Protein AF-0000000074658702 (afdb_homodimer)

Secondary structure (DSSP, 8-state):
----------------------TT-HHHHHHHHH---S--TT--HHHH--HHHHHHHHHHHHT------S-EEEES-SSTT-EEEE--TTTS--SS-EEEEE--TT--HHHHHHHHHH-PEEEEE-TTS-PPSEESSSSEEEE--EE-SS-EE-TTS-EEE-HHHHHHHTT-TTPPEEEEEE--TTTHHHHHHHHHHTTGGGGEEEEEEEEE--TTS-HHHHHHHHHHHHHTTEEEEEEEE-GGGEE--TT-SS-EESEEEEEEEE-/----------------------TT-HHHHHHHHH---S--TT--HHHH--HHHHHHHHHHHHT------S-EEEES-SSTT-EEEE--TTTS--SS-EEEEE--TT--HHHHHHHHHH--EEEEE-TTS-PPSEESSSSEEEE--EE-SS-EE-TTS-EEE-HHHHHHHTT-TTPPEEEEEE--TTTHHHHHHHHHHTTGGGGEEEEEEEEE--TTS-HHHHHHHHHHHHHTTEEEEEEEE-GGGEE--TT-SS-EESEEEEEEEE-

pLDDT: mean 90.09, std 18.45, range [23.3, 98.94]

Foldseek 3Di:
DPPPDPPDPDDDPPPPPPPPVPPPPVLVVLLVVQEDQEACPPPDLVPRHDPLSLLSHLQNPLADFHDAQPDWDWFFDPAPQIDTARCDPPQHDAPQAEEEAEDNQPGCRRVVRCCVPRVYQYEYEALPNPDDWDAPDPRYTYHNEHEALDADQDPVRGGYDAPCVVCVVVVNNPAAHSEYAYDHPARCLGRLVSCLVVVVCVRYFKYKYWAQQDPPDDSSSVSVSVNSCVVSAKTFNDKDFRCVQWDDDPSHPDIGGRIMTTMIGGD/DPPPDPPDPDDDPPPPPPPPVPPPCPLVVLLVVQEDQFACPPPDLVPRHDPLSLLSHLQNPLADFHDAQPDWDWFFDPAPQIDTARCDPPQHDAPQAEEEAEDNQPGCRRVVRCCVPRVYQYEYEALPNPDDWDAPDPRYTYHNEHEALDADQDPVRGGYDAPCVVCVVVVNNPAAHSEYAYDHPARCLGRLVSCLVVVVCVRYFKYKYWAQQDPPDDSSSVSVSVNSCVVSAKTFNDKDFRCVQWDDDPSHPDIGGRIMTTMIGGD

Organism: NCBI:txid231223

Solvent-accessible surface area (backbone atoms only — not comparable to full-atom values): 28809 Å² total; per-residue (Å²): 133,85,76,76,75,74,81,78,80,77,79,80,76,66,80,70,74,75,76,63,78,63,83,49,37,55,46,52,52,49,38,62,76,40,37,50,28,62,75,60,78,90,62,50,64,85,80,75,40,53,74,67,30,35,48,43,17,44,57,37,30,53,59,26,31,71,42,79,40,44,33,53,47,62,24,35,40,75,55,85,72,32,48,68,42,51,61,35,88,92,48,33,72,52,65,88,32,34,29,42,38,36,43,40,74,90,55,55,44,26,56,53,40,43,23,52,47,49,48,19,39,27,42,33,21,34,42,82,67,79,54,72,68,42,68,82,44,100,39,32,36,39,37,42,39,34,70,22,53,53,68,46,71,40,97,84,66,32,47,25,26,23,68,67,55,49,28,49,76,71,73,38,72,90,49,66,32,37,32,39,37,38,45,56,88,55,34,57,76,42,22,50,53,40,32,56,74,69,50,54,57,77,39,41,37,24,46,30,37,46,46,60,60,53,93,82,55,60,50,61,62,50,42,52,46,52,43,52,47,42,72,76,42,43,34,31,48,42,57,45,70,38,54,92,36,57,36,83,45,92,67,50,81,47,75,42,53,28,29,31,37,34,30,28,36,46,120,131,87,76,78,73,75,81,79,81,76,79,81,76,68,81,70,73,74,77,66,81,64,82,44,36,53,44,50,51,48,37,63,75,40,37,50,28,60,75,61,81,92,61,49,63,85,79,74,39,53,73,67,31,35,48,43,17,45,56,36,31,52,58,25,33,71,43,79,39,44,35,53,46,61,25,35,41,75,56,86,72,32,49,68,42,50,60,35,88,94,49,34,72,52,65,87,34,35,31,42,36,35,42,40,76,90,56,54,44,27,55,54,39,42,22,55,51,49,50,20,39,27,41,35,22,33,41,83,66,79,53,72,69,44,67,82,45,99,38,33,37,39,37,41,38,34,70,21,52,54,68,44,71,41,97,85,66,31,48,26,25,23,68,67,55,48,27,49,76,70,72,38,72,90,48,66,31,37,32,39,36,37,44,57,89,54,35,56,75,43,22,48,54,40,31,56,75,70,52,54,58,77,39,43,38,24,45,33,38,48,46,61,61,52,92,82,55,61,51,61,63,49,43,52,46,52,43,51,46,42,71,75,43,44,33,31,45,42,58,45,70,38,54,92,36,57,36,82,46,92,68,49,81,46,74,42,53,27,29,31,37,35,29,28,37,45,124

Radius of gyration: 26.63 Å; Cα contacts (8 Å, |Δi|>4): 1093; chains: 2; bounding box: 56×124×65 Å

InterPro domains:
  IPR025714 Methyltransferase domain [PF13383] (61-265)
  IPR026913 Probable methyltransferase-like protein 24 [PTHR32026] (49-263)

Structure (mmCIF, N/CA/C/O backbone):
data_AF-0000000074658702-model_v1
#
loop_
_entity.id
_entity.type
_entity.pdbx_description
1 polymer 'Methyltransferase domain-containing protein'
#
loop_
_atom_site.group_PDB
_atom_site.id
_atom_site.type_symbol
_atom_site.label_atom_id
_atom_site.label_alt_id
_atom_site.label_comp_id
_atom_site.label_asym_id
_atom_site.label_entity_id
_atom_site.label_seq_id
_atom_site.pdbx_PDB_ins_code
_atom_site.Cartn_x
_atom_site.Cartn_y
_atom_site.Cartn_z
_atom_site.occupancy
_atom_site.B_iso_or_equiv
_atom_site.auth_seq_id
_atom_site.auth_comp_id
_atom_site.auth_asym_id
_atom_site.auth_atom_id
_atom_site.pdbx_PDB_model_num
ATOM 1 N N . ASP A 1 1 ? -15.43 68.562 18.172 1 23.47 1 ASP A N 1
ATOM 2 C CA . ASP A 1 1 ? -14.906 67.5 19.016 1 23.47 1 ASP A CA 1
ATOM 3 C C . ASP A 1 1 ? -15.82 66.25 18.969 1 23.47 1 ASP A C 1
ATOM 5 O O . ASP A 1 1 ? -15.844 65.5 19.922 1 23.47 1 ASP A O 1
ATOM 9 N N . ILE A 1 2 ? -16.75 66.125 18.125 1 30.39 2 ILE A N 1
ATOM 10 C CA . ILE A 1 2 ? -17.812 65.125 17.922 1 30.39 2 ILE A CA 1
ATOM 11 C C . ILE A 1 2 ? -17.219 63.75 17.812 1 30.39 2 ILE A C 1
ATOM 13 O O . ILE A 1 2 ? -16.453 63.469 16.891 1 30.39 2 ILE A O 1
ATOM 17 N N . PHE A 1 3 ? -17.062 63.062 19.016 1 26.39 3 PHE A N 1
ATOM 18 C CA . PHE A 1 3 ? -16.547 61.719 19.297 1 26.39 3 PHE A CA 1
ATOM 19 C C . PHE A 1 3 ? -17.344 60.656 18.547 1 26.39 3 PHE A C 1
ATOM 21 O O . PHE A 1 3 ? -18.562 60.531 18.75 1 26.39 3 PHE A O 1
ATOM 28 N N . PHE A 1 4 ? -17.172 60.438 17.25 1 28.44 4 PHE A N 1
ATOM 29 C CA . PHE A 1 4 ? -17.75 59.375 16.469 1 28.44 4 PHE A CA 1
ATOM 30 C C . PHE A 1 4 ? -17.609 58.031 17.188 1 28.44 4 PHE A C 1
ATOM 32 O O . PHE A 1 4 ? -16.5 57.594 17.5 1 28.44 4 PHE A O 1
ATOM 39 N N . ASP A 1 5 ? -18.594 57.594 17.984 1 29.17 5 ASP A N 1
ATOM 40 C CA . ASP A 1 5 ? -18.625 56.312 18.703 1 29.17 5 ASP A CA 1
ATOM 41 C C . ASP A 1 5 ? -18.453 55.156 17.75 1 29.17 5 ASP A C 1
ATOM 43 O O . ASP A 1 5 ? -19.141 55.062 16.734 1 29.17 5 ASP A O 1
ATOM 47 N N . PRO A 1 6 ? -17.359 54.438 17.734 1 29.12 6 PRO A N 1
ATOM 48 C CA . PRO A 1 6 ? -17.109 53.312 16.797 1 29.12 6 PRO A CA 1
ATOM 49 C C . PRO A 1 6 ? -18.172 52.219 16.891 1 29.12 6 PRO A C 1
ATOM 51 O O . PRO A 1 6 ? -18.766 52.031 17.953 1 29.12 6 PRO A O 1
ATOM 54 N N . PRO A 1 7 ? -18.906 51.906 15.797 1 30.66 7 PRO A N 1
ATOM 55 C CA . PRO A 1 7 ? -19.969 50.906 15.906 1 30.66 7 PRO A CA 1
ATOM 56 C C . PRO A 1 7 ? -19.516 49.625 16.609 1 30.66 7 PRO A C 1
ATOM 58 O O . PRO A 1 7 ? -18.328 49.281 16.609 1 30.66 7 PRO A O 1
ATOM 61 N N . GLU A 1 8 ? -20.203 49.094 17.656 1 27.53 8 GLU A N 1
ATOM 62 C CA . GLU A 1 8 ? -20.078 47.875 18.438 1 27.53 8 GLU A CA 1
ATOM 63 C C . GLU A 1 8 ? -20.047 46.656 17.531 1 27.53 8 GLU A C 1
ATOM 65 O O . GLU A 1 8 ? -20.953 46.438 16.719 1 27.53 8 GLU A O 1
ATOM 70 N N . ILE A 1 9 ? -18.906 46.125 17.094 1 28.98 9 ILE A N 1
ATOM 71 C CA . ILE A 1 9 ? -18.766 44.844 16.438 1 28.98 9 ILE A CA 1
ATOM 72 C C . ILE A 1 9 ? -19.469 43.75 17.266 1 28.98 9 ILE A C 1
ATOM 74 O O . ILE A 1 9 ? -19.109 43.531 18.422 1 28.98 9 ILE A O 1
ATOM 78 N N . ASN A 1 10 ? -20.766 43.562 17.094 1 28.83 10 ASN A N 1
ATOM 79 C CA . ASN A 1 10 ? -21.531 42.469 17.703 1 28.83 10 ASN A CA 1
ATOM 80 C C . ASN A 1 10 ? -20.719 41.188 17.781 1 28.83 10 ASN A C 1
ATOM 82 O O . ASN A 1 10 ? -19.859 40.938 16.938 1 28.83 10 ASN A O 1
ATOM 86 N N . SER A 1 11 ? -20.719 40.531 18.953 1 28.8 11 SER A N 1
ATOM 87 C CA . SER A 1 11 ? -20.219 39.281 19.531 1 28.8 11 SER A CA 1
ATOM 88 C C . SER A 1 11 ? -20.328 38.125 18.547 1 28.8 11 SER A C 1
ATOM 90 O O . SER A 1 11 ? -21.141 38.156 17.625 1 28.8 11 SER A O 1
ATOM 92 N N . SER A 1 12 ? -19.328 37.219 18.625 1 29.23 12 SER A N 1
ATOM 93 C CA . SER A 1 12 ? -18.875 35.969 18.047 1 29.23 12 SER A CA 1
ATOM 94 C C . SER A 1 12 ? -19.984 34.906 18.047 1 29.23 12 SER A C 1
ATOM 96 O O . SER A 1 12 ? -20.344 34.375 19.109 1 29.23 12 SER A O 1
ATOM 98 N N . GLU A 1 13 ? -21.125 35.125 17.438 1 30.12 13 GLU A N 1
ATOM 99 C CA . GLU A 1 13 ? -21.953 33.906 17.312 1 30.12 13 GLU A CA 1
ATOM 100 C C . GLU A 1 13 ? -21.109 32.688 17.016 1 30.12 13 GLU A C 1
ATOM 102 O O . GLU A 1 13 ? -20.5 32.594 15.945 1 30.12 13 GLU A O 1
ATOM 107 N N . GLY A 1 14 ? -20.453 32.062 17.984 1 30.66 14 GLY A N 1
ATOM 108 C CA . GLY A 1 14 ? -19.891 30.734 17.891 1 30.66 14 GLY A CA 1
ATOM 109 C C . GLY A 1 14 ? -20.703 29.797 17.031 1 30.66 14 GLY A C 1
ATOM 110 O O . GLY A 1 14 ? -21.938 29.828 17.062 1 30.66 14 GLY A O 1
ATOM 111 N N . THR A 1 15 ? -20.328 29.594 15.797 1 33.19 15 THR A N 1
ATOM 112 C CA . THR A 1 15 ? -20.891 28.516 15.008 1 33.19 15 THR A CA 1
ATOM 113 C C . THR A 1 15 ? -21.219 27.312 15.898 1 33.19 15 THR A C 1
ATOM 115 O O . THR A 1 15 ? -20.328 26.625 16.375 1 33.19 15 THR A O 1
ATOM 118 N N . ARG A 1 16 ? -22.172 27.453 16.766 1 34.78 16 ARG A N 1
ATOM 119 C CA . ARG A 1 16 ? -22.719 26.297 17.438 1 34.78 16 ARG A CA 1
ATOM 120 C C . ARG A 1 16 ? -22.844 25.109 16.484 1 34.78 16 ARG A C 1
ATOM 122 O O . ARG A 1 16 ? -23.594 25.156 15.516 1 34.78 16 ARG A O 1
ATOM 129 N N . PHE A 1 17 ? -21.859 24.281 16.469 1 37.41 17 PHE A N 1
ATOM 130 C CA . PHE A 1 17 ? -21.969 22.969 15.875 1 37.41 17 PHE A CA 1
ATOM 131 C C . PHE A 1 17 ? -23.219 22.25 16.391 1 37.41 17 PHE A C 1
ATOM 133 O O . PHE A 1 17 ? -23.25 21.812 17.547 1 37.41 17 PHE A O 1
ATOM 140 N N . HIS A 1 18 ? -24.359 22.641 16.062 1 35 18 HIS A N 1
ATOM 141 C CA . HIS A 1 18 ? -25.469 21.781 16.422 1 35 18 HIS A CA 1
ATOM 142 C C . HIS A 1 18 ? -25.141 20.312 16.141 1 35 18 HIS A C 1
ATOM 144 O O . HIS A 1 18 ? -24.719 19.969 15.039 1 35 18 HIS A O 1
ATOM 150 N N . ASP A 1 19 ? -24.891 19.547 17.156 1 37.59 19 ASP A N 1
ATOM 151 C CA . ASP A 1 19 ? -24.547 18.125 17.266 1 37.59 19 ASP A CA 1
ATOM 152 C C . ASP A 1 19 ? -25.609 17.25 16.609 1 37.59 19 ASP A C 1
ATOM 154 O O . ASP A 1 19 ? -26.484 16.703 17.281 1 37.59 19 ASP A O 1
ATOM 158 N N . ARG A 1 20 ? -26.438 17.703 15.734 1 38.22 20 ARG A N 1
ATOM 159 C CA . ARG A 1 20 ? -27.266 16.578 15.32 1 38.22 20 ARG A CA 1
ATOM 160 C C . ARG A 1 20 ? -26.422 15.438 14.758 1 38.22 20 ARG A C 1
ATOM 162 O O . ARG A 1 20 ? -25.578 15.656 13.891 1 38.22 20 ARG A O 1
ATOM 169 N N . PRO A 1 21 ? -26.375 14.328 15.461 1 42.06 21 PRO A N 1
ATOM 170 C CA . PRO A 1 21 ? -25.703 13.203 14.812 1 42.06 21 PRO A CA 1
ATOM 171 C C . PRO A 1 21 ? -26.156 13 13.367 1 42.06 21 PRO A C 1
ATOM 173 O O . PRO A 1 21 ? -27.359 12.898 13.102 1 42.06 21 PRO A O 1
ATOM 176 N N . SER A 1 22 ? -25.625 13.648 12.492 1 39.12 22 SER A N 1
ATOM 177 C CA . SER A 1 22 ? -26.031 13.5 11.102 1 39.12 22 SER A CA 1
ATOM 178 C C . SER A 1 22 ? -26.234 12.031 10.742 1 39.12 22 SER A C 1
ATOM 180 O O . SER A 1 22 ? -25.422 11.18 11.094 1 39.12 22 SER A O 1
ATOM 182 N N . LYS A 1 23 ? -27.453 11.648 10.516 1 46.06 23 LYS A N 1
ATOM 183 C CA . LYS A 1 23 ? -27.891 10.508 9.711 1 46.06 23 LYS A CA 1
ATOM 184 C C . LYS A 1 23 ? -26.859 10.156 8.648 1 46.06 23 LYS A C 1
ATOM 186 O O . LYS A 1 23 ? -27.156 9.414 7.711 1 46.06 23 LYS A O 1
ATOM 191 N N . MET A 1 24 ? -25.719 10.812 8.711 1 50.5 24 MET A N 1
ATOM 192 C CA . MET A 1 24 ? -24.906 10.922 7.504 1 50.5 24 MET A CA 1
ATOM 193 C C . MET A 1 24 ? -24.016 9.688 7.332 1 50.5 24 MET A C 1
ATOM 195 O O . MET A 1 24 ? -23.344 9.539 6.312 1 50.5 24 MET A O 1
ATOM 199 N N . GLN A 1 25 ? -23.828 8.773 8.359 1 62.53 25 GLN A N 1
ATOM 200 C CA . GLN A 1 25 ? -22.859 7.809 7.852 1 62.53 25 GLN A CA 1
ATOM 201 C C . GLN A 1 25 ? -23.531 6.492 7.477 1 62.53 25 GLN A C 1
ATOM 203 O O . GLN A 1 25 ? -23.062 5.418 7.855 1 62.53 25 GLN A O 1
ATOM 208 N N . PRO A 1 26 ? -24.656 6.633 6.891 1 71.56 26 PRO A N 1
ATOM 209 C CA . PRO A 1 26 ? -25.375 5.379 6.703 1 71.56 26 PRO A CA 1
ATOM 210 C C . PRO A 1 26 ? -24.609 4.367 5.859 1 71.56 26 PRO A C 1
ATOM 212 O O . PRO A 1 26 ? -24.594 3.174 6.176 1 71.56 26 PRO A O 1
ATOM 215 N N . GLN A 1 27 ? -23.891 4.852 4.953 1 86.56 27 GLN A N 1
ATOM 216 C CA . GLN A 1 27 ? -23.219 3.908 4.062 1 86.56 27 GLN A CA 1
ATOM 217 C C . GLN A 1 27 ? -22.016 3.279 4.746 1 86.56 27 GLN A C 1
ATOM 219 O O . GLN A 1 27 ? -21.766 2.08 4.605 1 86.56 27 GLN A O 1
ATOM 224 N N . LEU A 1 28 ? -21.359 4.082 5.52 1 93.38 28 LEU A N 1
ATOM 225 C CA . LEU A 1 28 ? -20.188 3.586 6.215 1 93.38 28 LEU A CA 1
ATOM 226 C C . LEU A 1 28 ? -20.562 2.592 7.305 1 93.38 28 LEU A C 1
ATOM 228 O O . LEU A 1 28 ? -19.938 1.545 7.449 1 93.38 28 LEU A O 1
ATOM 232 N N . ASN A 1 29 ? -21.609 2.922 8.031 1 92.44 29 ASN A N 1
ATOM 233 C CA . ASN A 1 29 ? -22.094 2.004 9.055 1 92.44 29 ASN A CA 1
ATOM 234 C C . ASN A 1 29 ? -22.578 0.691 8.445 1 92.44 29 ASN A C 1
ATOM 236 O O . ASN A 1 29 ? -22.359 -0.38 9.008 1 92.44 29 ASN A O 1
ATOM 240 N N . TYR A 1 30 ? -23.25 0.826 7.371 1 93.38 30 TYR A N 1
ATOM 241 C CA . TYR A 1 30 ? -23.688 -0.37 6.664 1 93.38 30 TYR A CA 1
ATOM 242 C C . TYR A 1 30 ? -22.516 -1.252 6.281 1 93.38 30 TYR A C 1
ATOM 244 O O . TYR A 1 30 ? -22.531 -2.465 6.5 1 93.38 30 TYR A O 1
ATOM 252 N N . LEU A 1 31 ? -21.484 -0.68 5.762 1 94.69 31 LEU A N 1
ATOM 253 C CA . LEU A 1 31 ? -20.281 -1.412 5.387 1 94.69 31 LEU A CA 1
ATOM 254 C C . LEU A 1 31 ? -19.656 -2.078 6.605 1 94.69 31 LEU A C 1
ATOM 256 O O . LEU A 1 31 ? -19.281 -3.25 6.551 1 94.69 31 LEU A O 1
ATOM 260 N N . ARG A 1 32 ? -19.609 -1.362 7.699 1 95 32 ARG A N 1
ATOM 261 C CA . ARG A 1 32 ? -19.031 -1.868 8.945 1 95 32 ARG A CA 1
ATOM 262 C C . ARG A 1 32 ? -19.781 -3.107 9.43 1 95 32 ARG A C 1
ATOM 264 O O . ARG A 1 32 ? -19.156 -4.078 9.859 1 95 32 ARG A O 1
ATOM 271 N N . GLU A 1 33 ? -21 -3.088 9.258 1 94.56 33 GLU A N 1
ATOM 272 C CA . GLU A 1 33 ? -21.859 -4.133 9.812 1 94.56 33 GLU A CA 1
ATOM 273 C C . GLU A 1 33 ? -21.938 -5.34 8.875 1 94.56 33 GLU A C 1
ATOM 275 O O . GLU A 1 33 ? -22.234 -6.453 9.312 1 94.56 33 GLU A O 1
ATOM 280 N N . ASN A 1 34 ? -21.578 -5.105 7.617 1 95.56 34 ASN A N 1
ATOM 281 C CA . ASN A 1 34 ? -21.938 -6.145 6.656 1 95.56 34 ASN A CA 1
ATOM 282 C C . ASN A 1 34 ? -20.703 -6.656 5.914 1 95.56 34 ASN A C 1
ATOM 284 O O . ASN A 1 34 ? -20.828 -7.355 4.906 1 95.56 34 ASN A O 1
ATOM 288 N N . SER A 1 35 ? -19.516 -6.352 6.402 1 96.25 35 SER A N 1
ATOM 289 C CA . SER A 1 35 ? -18.312 -6.848 5.738 1 96.25 35 SER A CA 1
ATOM 290 C C . SER A 1 35 ? -17.219 -7.176 6.746 1 96.25 35 SER A C 1
ATOM 292 O O . SER A 1 35 ? -17.203 -6.633 7.852 1 96.25 35 SER A O 1
ATOM 294 N N . ILE A 1 36 ? -16.375 -8.109 6.352 1 95.75 36 ILE A N 1
ATOM 295 C CA . ILE A 1 36 ? -15.227 -8.523 7.145 1 95.75 36 ILE A CA 1
ATOM 296 C C . ILE A 1 36 ? -13.938 -8.117 6.43 1 95.75 36 ILE A C 1
ATOM 298 O O . ILE A 1 36 ? -13.633 -8.625 5.348 1 95.75 36 ILE A O 1
ATOM 302 N N . PRO A 1 37 ? -13.117 -7.234 7.023 1 93.5 37 PRO A N 1
ATOM 303 C CA . PRO A 1 37 ? -11.969 -6.691 6.301 1 93.5 37 PRO A CA 1
ATOM 304 C C . PRO A 1 37 ? -10.68 -7.449 6.594 1 93.5 37 PRO A C 1
ATOM 306 O O . PRO A 1 37 ? -9.68 -7.281 5.883 1 93.5 37 PRO A O 1
ATOM 309 N N . ASP A 1 38 ? -10.609 -8.336 7.609 1 89.38 38 ASP A N 1
ATOM 310 C CA . ASP A 1 38 ? -9.297 -8.758 8.094 1 89.38 38 ASP A CA 1
ATOM 311 C C . ASP A 1 38 ? -9.164 -10.281 8.055 1 89.38 38 ASP A C 1
ATOM 313 O O . ASP A 1 38 ? -8.375 -10.82 7.281 1 89.38 38 ASP A O 1
ATOM 317 N N . THR A 1 39 ? -9.844 -11.023 8.914 1 92.81 39 THR A N 1
ATOM 318 C CA . THR A 1 39 ? -9.664 -12.469 9.016 1 92.81 39 THR A CA 1
ATOM 319 C C . THR A 1 39 ? -10.984 -13.195 8.742 1 92.81 39 THR A C 1
ATOM 321 O O . THR A 1 39 ? -12.031 -12.805 9.266 1 92.81 39 THR A O 1
ATOM 324 N N . LEU A 1 40 ? -10.836 -14.219 7.938 1 96.5 40 LEU A N 1
ATOM 325 C CA . LEU A 1 40 ? -12.008 -15.008 7.59 1 96.5 40 LEU A CA 1
ATOM 326 C C . LEU A 1 40 ? -12.047 -16.297 8.398 1 96.5 40 LEU A C 1
ATOM 328 O O . LEU A 1 40 ? -12.977 -17.094 8.258 1 96.5 40 LEU A O 1
ATOM 332 N N . GLY A 1 41 ? -11.031 -16.453 9.195 1 91.62 41 GLY A N 1
ATOM 333 C CA . GLY A 1 41 ? -10.977 -17.656 10.016 1 91.62 41 GLY A CA 1
ATOM 334 C C . GLY A 1 41 ? -12.219 -17.859 10.859 1 91.62 41 GLY A C 1
ATOM 335 O O . GLY A 1 41 ? -12.695 -16.938 11.508 1 91.62 41 GLY A O 1
ATOM 336 N N . GLY A 1 42 ? -12.789 -19 10.906 1 91.31 42 GLY A N 1
ATOM 337 C CA . GLY A 1 42 ? -13.922 -19.344 11.75 1 91.31 42 GLY A CA 1
ATOM 338 C C . GLY A 1 42 ? -15.258 -18.984 11.125 1 91.31 42 GLY A C 1
ATOM 339 O O . GLY A 1 42 ? -16.312 -19.297 11.688 1 91.31 42 GLY A O 1
ATOM 340 N N . ILE A 1 43 ? -15.25 -18.312 10.023 1 96.5 43 ILE A N 1
ATOM 341 C CA . ILE A 1 43 ? -16.484 -17.938 9.359 1 96.5 43 ILE A CA 1
ATOM 342 C C . ILE A 1 43 ? -16.953 -19.062 8.438 1 96.5 43 ILE A C 1
ATOM 344 O O . ILE A 1 43 ? -16.172 -19.594 7.645 1 96.5 43 ILE A O 1
ATOM 348 N N . ASP A 1 44 ? -18.156 -19.5 8.648 1 98.06 44 ASP A N 1
ATOM 349 C CA . ASP A 1 44 ? -18.797 -20.359 7.652 1 98.06 44 ASP A CA 1
ATOM 350 C C . ASP A 1 44 ? -19.453 -19.531 6.555 1 98.06 44 ASP A C 1
ATOM 352 O O . ASP A 1 44 ? -20.578 -19.047 6.711 1 98.06 44 ASP A O 1
ATOM 356 N N . ILE A 1 45 ? -18.859 -19.406 5.457 1 98 45 ILE A N 1
ATOM 357 C CA . ILE A 1 45 ? -19.25 -18.484 4.395 1 98 45 ILE A CA 1
ATOM 358 C C . ILE A 1 45 ? -20.641 -18.828 3.883 1 98 45 ILE A C 1
ATOM 360 O O . ILE A 1 45 ? -21.422 -17.938 3.562 1 98 45 ILE A O 1
ATOM 364 N N . ASP A 1 46 ? -21 -20.094 3.791 1 97.5 46 ASP A N 1
ATOM 365 C CA . ASP A 1 46 ? -22.297 -20.531 3.258 1 97.5 46 ASP A CA 1
ATOM 366 C C . ASP A 1 46 ? -23.422 -20.25 4.254 1 97.5 46 ASP A C 1
ATOM 368 O O . ASP A 1 46 ? -24.531 -19.906 3.861 1 97.5 46 ASP A O 1
ATOM 372 N N . LYS A 1 47 ? -23.109 -20.281 5.508 1 97.56 47 LYS A N 1
ATOM 373 C CA . LYS A 1 47 ? -24.156 -20.188 6.527 1 97.56 47 LYS A CA 1
ATOM 374 C C . LYS A 1 47 ? -24.219 -18.781 7.125 1 97.56 47 LYS A C 1
ATOM 376 O O . LYS A 1 47 ? -25.297 -18.281 7.426 1 97.56 47 LYS A O 1
ATOM 381 N N . ASP A 1 48 ? -23.078 -18.172 7.23 1 97.06 48 ASP A N 1
ATOM 382 C CA . ASP A 1 48 ? -23.016 -16.953 8.047 1 97.06 48 ASP A CA 1
ATOM 383 C C . ASP A 1 48 ? -23.188 -15.711 7.184 1 97.06 48 ASP A C 1
ATOM 385 O O . ASP A 1 48 ? -23.484 -14.633 7.703 1 97.06 48 ASP A O 1
ATOM 389 N N . LEU A 1 49 ? -23 -15.805 5.891 1 97.94 49 LEU A N 1
ATOM 390 C CA . LEU A 1 49 ? -23.031 -14.602 5.059 1 97.94 49 LEU A CA 1
ATOM 391 C C . LEU A 1 49 ? -24.078 -14.719 3.965 1 97.94 49 LEU A C 1
ATOM 393 O O . LEU A 1 49 ? -24.141 -15.727 3.262 1 97.94 49 LEU A O 1
ATOM 397 N N . ASN A 1 50 ? -24.875 -13.648 3.836 1 97.12 50 ASN A N 1
ATOM 398 C CA . ASN A 1 50 ? -25.75 -13.57 2.67 1 97.12 50 ASN A CA 1
ATOM 399 C C . ASN A 1 50 ? -25.016 -13.039 1.446 1 97.12 50 ASN A C 1
ATOM 401 O O . ASN A 1 50 ? -23.812 -12.742 1.519 1 97.12 50 ASN A O 1
ATOM 405 N N . LEU A 1 51 ? -25.672 -12.938 0.352 1 95.06 51 LEU A N 1
ATOM 406 C CA . LEU A 1 51 ? -25.031 -12.609 -0.916 1 95.06 51 LEU A CA 1
ATOM 407 C C . LEU A 1 51 ? -24.391 -11.234 -0.856 1 95.06 51 LEU A C 1
ATOM 409 O O . LEU A 1 51 ? -23.266 -11.047 -1.338 1 95.06 51 LEU A O 1
ATOM 413 N N . THR A 1 52 ? -25.062 -10.289 -0.325 1 94.75 52 THR A N 1
ATOM 414 C CA . THR A 1 52 ? -24.547 -8.93 -0.2 1 94.75 52 THR A CA 1
ATOM 415 C C . THR A 1 52 ? -23.312 -8.898 0.709 1 94.75 52 THR A C 1
ATOM 417 O O . THR A 1 52 ? -22.312 -8.273 0.383 1 94.75 52 THR A O 1
ATOM 420 N N . GLN A 1 53 ? -23.391 -9.625 1.768 1 97.12 53 GLN A N 1
ATOM 421 C CA . GLN A 1 53 ? -22.281 -9.68 2.717 1 97.12 53 GLN A CA 1
ATOM 422 C C . GLN A 1 53 ? -21.062 -10.352 2.094 1 97.12 53 GLN A C 1
ATOM 424 O O . GLN A 1 53 ? -19.922 -9.961 2.365 1 97.12 53 GLN A O 1
ATOM 429 N N . VAL A 1 54 ? -21.297 -11.328 1.274 1 97.69 54 VAL A N 1
ATOM 430 C CA . VAL A 1 54 ? -20.203 -12 0.575 1 97.69 54 VAL A CA 1
ATOM 431 C C . VAL A 1 54 ? -19.469 -11.008 -0.329 1 97.69 54 VAL A C 1
ATOM 433 O O . VAL A 1 54 ? -18.25 -10.906 -0.292 1 97.69 54 VAL A O 1
ATOM 436 N N . ALA A 1 55 ? -20.219 -10.273 -1.079 1 95.56 55 ALA A N 1
ATOM 437 C CA . ALA A 1 55 ? -19.641 -9.312 -2.02 1 95.56 55 ALA A CA 1
ATOM 438 C C . ALA A 1 55 ? -18.859 -8.227 -1.283 1 95.56 55 ALA A C 1
ATOM 440 O O . ALA A 1 55 ? -17.719 -7.918 -1.644 1 95.56 55 ALA A O 1
ATOM 441 N N . LEU A 1 56 ? -19.453 -7.664 -0.242 1 96.19 56 LEU A N 1
ATOM 442 C CA . LEU A 1 56 ? -18.812 -6.609 0.529 1 96.19 56 LEU A CA 1
ATOM 443 C C . LEU A 1 56 ? -17.562 -7.133 1.234 1 96.19 56 LEU A C 1
ATOM 445 O O . LEU A 1 56 ? -16.547 -6.434 1.309 1 96.19 56 LEU A O 1
ATOM 449 N N . THR A 1 57 ? -17.625 -8.375 1.732 1 97.81 57 THR A N 1
ATOM 450 C CA . THR A 1 57 ? -16.5 -8.992 2.414 1 97.81 57 THR A CA 1
ATOM 451 C C . THR A 1 57 ? -15.352 -9.258 1.435 1 97.81 57 THR A C 1
ATOM 453 O O . THR A 1 57 ? -14.188 -9.031 1.751 1 97.81 57 THR A O 1
ATOM 456 N N . LEU A 1 58 ? -15.695 -9.727 0.25 1 97.62 58 LEU A N 1
ATOM 457 C CA . LEU A 1 58 ? -14.688 -10 -0.766 1 97.62 58 LEU A CA 1
ATOM 458 C C . LEU A 1 58 ? -13.883 -8.75 -1.086 1 97.62 58 LEU A C 1
ATOM 460 O O . LEU A 1 58 ? -12.656 -8.758 -1.009 1 97.62 58 LEU A O 1
ATOM 464 N N . HIS A 1 59 ? -14.555 -7.645 -1.353 1 96.62 59 HIS A N 1
ATOM 465 C CA . HIS A 1 59 ? -13.898 -6.375 -1.655 1 96.62 59 HIS A CA 1
ATOM 466 C C . HIS A 1 59 ? -13.125 -5.852 -0.45 1 96.62 59 HIS A C 1
ATOM 468 O O . HIS A 1 59 ? -12.008 -5.359 -0.592 1 96.62 59 HIS A O 1
ATOM 474 N N . SER A 1 60 ? -13.711 -5.98 0.712 1 97.06 60 SER A N 1
ATOM 475 C CA . SER A 1 60 ? -13.078 -5.473 1.923 1 97.06 60 SER A CA 1
ATOM 476 C C . SER A 1 60 ? -11.82 -6.262 2.262 1 97.06 60 SER A C 1
ATOM 478 O O . SER A 1 60 ? -10.773 -5.68 2.562 1 97.06 60 SER A O 1
ATOM 480 N N . TYR A 1 61 ? -11.977 -7.578 2.197 1 97.75 61 TYR A N 1
ATOM 481 C CA . TYR A 1 61 ? -10.859 -8.453 2.543 1 97.75 61 TYR A CA 1
ATOM 482 C C . TYR A 1 61 ? -9.68 -8.234 1.602 1 97.75 61 TYR A C 1
ATOM 484 O O . TYR A 1 61 ? -8.539 -8.109 2.045 1 97.75 61 TYR A O 1
ATOM 492 N N . LEU A 1 62 ? -9.93 -8.094 0.359 1 97.69 62 LEU A N 1
ATOM 493 C CA . LEU A 1 62 ? -8.883 -8 -0.651 1 97.69 62 LEU A CA 1
ATOM 494 C C . LEU A 1 62 ? -8.227 -6.625 -0.632 1 97.69 62 LEU A C 1
ATOM 496 O O . LEU A 1 62 ? -7.16 -6.434 -1.216 1 97.69 62 LEU A O 1
ATOM 500 N N . ASP A 1 63 ? -8.828 -5.691 0.059 1 96.5 63 ASP A N 1
ATOM 501 C CA . ASP A 1 63 ? -8.32 -4.324 0.088 1 96.5 63 ASP A CA 1
ATOM 502 C C . ASP A 1 63 ? -7.512 -4.062 1.355 1 96.5 63 ASP A C 1
ATOM 504 O O . ASP A 1 63 ? -7.02 -2.951 1.568 1 96.5 63 ASP A O 1
ATOM 508 N N . ASN A 1 64 ? -7.418 -5.004 2.219 1 98.06 64 ASN A N 1
ATOM 509 C CA . ASN A 1 64 ? -6.77 -4.781 3.506 1 98.06 64 ASN A CA 1
ATOM 510 C C . ASN A 1 64 ? -5.676 -5.816 3.768 1 98.06 64 ASN A C 1
ATOM 512 O O . ASN A 1 64 ? -5.621 -6.848 3.098 1 98.06 64 ASN A O 1
ATOM 516 N N . GLN A 1 65 ? -4.777 -5.477 4.645 1 97.06 65 GLN A N 1
ATOM 517 C CA . GLN A 1 65 ? -3.635 -6.312 4.992 1 97.06 65 GLN A CA 1
ATOM 518 C C . GLN A 1 65 ? -3.773 -6.875 6.402 1 97.06 65 GLN A C 1
ATOM 520 O O . GLN A 1 65 ? -4.512 -6.332 7.223 1 97.06 65 GLN A O 1
ATOM 525 N N . ASP A 1 66 ? -3.066 -7.984 6.664 1 96.94 66 ASP A N 1
ATOM 526 C CA . ASP A 1 66 ? -3.139 -8.57 7.996 1 96.94 66 ASP A CA 1
ATOM 527 C C . ASP A 1 66 ? -1.764 -9.039 8.469 1 96.94 66 ASP A C 1
ATOM 529 O O . ASP A 1 66 ? -1.657 -9.812 9.422 1 96.94 66 ASP A O 1
ATOM 533 N N . ALA A 1 67 ? -0.779 -8.602 7.781 1 96.94 67 ALA A N 1
ATOM 534 C CA . ALA A 1 67 ? 0.593 -8.906 8.18 1 96.94 67 ALA A CA 1
ATOM 535 C C . ALA A 1 67 ? 1.529 -7.746 7.859 1 96.94 67 ALA A C 1
ATOM 537 O O . ALA A 1 67 ? 1.197 -6.879 7.047 1 96.94 67 ALA A O 1
ATOM 538 N N . ILE A 1 68 ? 2.672 -7.754 8.602 1 96.75 68 ILE A N 1
ATOM 539 C CA . ILE A 1 68 ? 3.686 -6.73 8.375 1 96.75 68 ILE A CA 1
ATOM 540 C C . ILE A 1 68 ? 4.93 -7.371 7.762 1 96.75 68 ILE A C 1
ATOM 542 O O . ILE A 1 68 ? 5.523 -8.273 8.352 1 96.75 68 ILE A O 1
ATOM 546 N N . CYS A 1 69 ? 5.223 -7.004 6.523 1 97.44 69 CYS A N 1
ATOM 547 C CA . CYS A 1 69 ? 6.562 -7.176 5.98 1 97.44 69 CYS A CA 1
ATOM 548 C C . CYS A 1 69 ? 7.449 -5.984 6.328 1 97.44 69 CYS A C 1
ATOM 550 O O . CYS A 1 69 ? 7.195 -4.863 5.883 1 97.44 69 CYS A O 1
ATOM 552 N N . ARG A 1 70 ? 8.484 -6.25 7.09 1 96.19 70 ARG A N 1
ATOM 553 C CA . ARG A 1 70 ? 9.289 -5.156 7.621 1 96.19 70 ARG A CA 1
ATOM 554 C C . ARG A 1 70 ? 10.055 -4.445 6.508 1 96.19 70 ARG A C 1
ATOM 556 O O . ARG A 1 70 ? 10.328 -3.248 6.609 1 96.19 70 ARG A O 1
ATOM 563 N N . ARG A 1 71 ? 10.43 -5.219 5.492 1 96.88 71 ARG A N 1
ATOM 564 C CA . ARG A 1 71 ? 11.109 -4.656 4.328 1 96.88 71 ARG A CA 1
ATOM 565 C C . ARG A 1 71 ? 10.5 -5.18 3.031 1 96.88 71 ARG A C 1
ATOM 567 O O . ARG A 1 71 ? 10.703 -6.34 2.668 1 96.88 71 ARG A O 1
ATOM 574 N N . LYS A 1 72 ? 9.758 -4.324 2.416 1 97 72 LYS A N 1
ATOM 575 C CA . LYS A 1 72 ? 9.32 -4.68 1.069 1 97 72 LYS A CA 1
ATOM 576 C C . LYS A 1 72 ? 10.117 -3.918 0.014 1 97 72 LYS A C 1
ATOM 578 O O . LYS A 1 72 ? 10.516 -2.775 0.237 1 97 72 LYS A O 1
ATOM 583 N N . ILE A 1 73 ? 10.344 -4.539 -1.075 1 96.25 73 ILE A N 1
ATOM 584 C CA . ILE A 1 73 ? 11.078 -3.93 -2.178 1 96.25 73 ILE A CA 1
ATOM 585 C C . ILE A 1 73 ? 10.312 -4.145 -3.484 1 96.25 73 ILE A C 1
ATOM 587 O O . ILE A 1 73 ? 10.078 -5.281 -3.893 1 96.25 73 ILE A O 1
ATOM 591 N N . ARG A 1 74 ? 9.961 -2.996 -4.098 1 95.94 74 ARG A N 1
ATOM 592 C CA . ARG A 1 74 ? 9.188 -3.086 -5.336 1 95.94 74 ARG A CA 1
ATOM 593 C C . ARG A 1 74 ? 10.086 -3.465 -6.508 1 95.94 74 ARG A C 1
ATOM 595 O O . ARG A 1 74 ? 11.094 -2.807 -6.762 1 95.94 74 ARG A O 1
ATOM 602 N N . MET A 1 75 ? 9.742 -4.508 -7.184 1 96.62 75 MET A N 1
ATOM 603 C CA . MET A 1 75 ? 10.383 -4.941 -8.422 1 96.62 75 MET A CA 1
ATOM 604 C C . MET A 1 75 ? 9.539 -4.559 -9.633 1 96.62 75 MET A C 1
ATOM 606 O O . MET A 1 75 ? 8.312 -4.719 -9.617 1 96.62 75 MET A O 1
ATOM 610 N N . GLY A 1 76 ? 10.227 -4.039 -10.625 1 95.5 76 GLY A N 1
ATOM 611 C CA . GLY A 1 76 ? 9.516 -3.643 -11.836 1 95.5 76 GLY A CA 1
ATOM 612 C C . GLY A 1 76 ? 9.039 -2.203 -11.805 1 95.5 76 GLY A C 1
ATOM 613 O O . GLY A 1 76 ? 9.539 -1.396 -11.016 1 95.5 76 GLY A O 1
ATOM 614 N N . HIS A 1 77 ? 8.094 -1.872 -12.68 1 91.88 77 HIS A N 1
ATOM 615 C CA . HIS A 1 77 ? 7.555 -0.521 -12.781 1 91.88 77 HIS A CA 1
ATOM 616 C C . HIS A 1 77 ? 6.934 -0.077 -11.461 1 91.88 77 HIS A C 1
ATOM 618 O O . HIS A 1 77 ? 6.363 -0.893 -10.734 1 91.88 77 HIS A O 1
ATOM 624 N N . MET A 1 78 ? 7.039 1.189 -11.219 1 88.19 78 MET A N 1
ATOM 625 C CA . MET A 1 78 ? 6.5 1.713 -9.969 1 88.19 78 MET A CA 1
ATOM 626 C C . MET A 1 78 ? 4.973 1.714 -9.992 1 88.19 78 MET A C 1
ATOM 628 O O . MET A 1 78 ? 4.332 1.605 -8.945 1 88.19 78 MET A O 1
ATOM 632 N N . ASP A 1 79 ? 4.469 1.865 -11.172 1 84.19 79 ASP A N 1
ATOM 633 C CA . ASP A 1 79 ? 3.018 1.804 -11.312 1 84.19 79 ASP A CA 1
ATOM 634 C C . ASP A 1 79 ? 2.561 0.392 -11.672 1 84.19 79 ASP A C 1
ATOM 636 O O . ASP A 1 79 ? 2.939 -0.576 -11.008 1 84.19 79 ASP A O 1
ATOM 640 N N . ASP A 1 80 ? 1.74 0.25 -12.688 1 84.5 80 ASP A N 1
ATOM 641 C CA . ASP A 1 80 ? 1.259 -1.057 -13.125 1 84.5 80 ASP A CA 1
ATOM 642 C C . ASP A 1 80 ? 2.404 -1.916 -13.656 1 84.5 80 ASP A C 1
ATOM 644 O O . ASP A 1 80 ? 3.295 -1.416 -14.344 1 84.5 80 ASP A O 1
ATOM 648 N N . GLY A 1 81 ? 2.482 -3.141 -13.156 1 87.94 81 GLY A N 1
ATOM 649 C CA . GLY A 1 81 ? 3.5 -4.062 -13.633 1 87.94 81 GLY A CA 1
ATOM 650 C C . GLY A 1 81 ? 4.523 -4.426 -12.578 1 87.94 81 GLY A C 1
ATOM 651 O O . GLY A 1 81 ? 5.223 -5.434 -12.703 1 87.94 81 GLY A O 1
ATOM 652 N N . GLY A 1 82 ? 4.645 -3.566 -11.578 1 93.62 82 GLY A N 1
ATOM 653 C CA . GLY A 1 82 ? 5.559 -3.869 -10.492 1 93.62 82 GLY A CA 1
ATOM 654 C C . GLY A 1 82 ? 4.875 -4.52 -9.305 1 93.62 82 GLY A C 1
ATOM 655 O O . GLY A 1 82 ? 3.656 -4.418 -9.148 1 93.62 82 GLY A O 1
ATOM 656 N N . TRP A 1 83 ? 5.684 -5.25 -8.547 1 97.19 83 TRP A N 1
ATOM 657 C CA . TRP A 1 83 ? 5.199 -5.949 -7.359 1 97.19 83 TRP A CA 1
ATOM 658 C C . TRP A 1 83 ? 6.18 -5.805 -6.199 1 97.19 83 TRP A C 1
ATOM 660 O O . TRP A 1 83 ? 7.387 -5.68 -6.414 1 97.19 83 TRP A O 1
ATOM 670 N N . GLU A 1 84 ? 5.66 -5.77 -4.977 1 97.56 84 GLU A N 1
ATOM 671 C CA . GLU A 1 84 ? 6.48 -5.684 -3.771 1 97.56 84 GLU A CA 1
ATOM 672 C C . GLU A 1 84 ? 6.918 -7.066 -3.301 1 97.56 84 GLU A C 1
ATOM 674 O O . GLU A 1 84 ? 6.082 -7.926 -3.016 1 97.56 84 GLU A O 1
ATOM 679 N N . ILE A 1 85 ? 8.219 -7.285 -3.232 1 98.25 85 ILE A N 1
ATOM 680 C CA . ILE A 1 85 ? 8.727 -8.516 -2.633 1 98.25 85 ILE A CA 1
ATOM 681 C C . ILE A 1 85 ? 9.016 -8.281 -1.152 1 98.25 85 ILE A C 1
ATOM 683 O O . ILE A 1 85 ? 9.609 -7.27 -0.779 1 98.25 85 ILE A O 1
ATOM 687 N N . CYS A 1 86 ? 8.523 -9.195 -0.326 1 98.38 86 CYS A N 1
ATOM 688 C CA . CYS A 1 86 ? 8.906 -9.148 1.08 1 98.38 86 CYS A CA 1
ATOM 689 C C . CYS A 1 86 ? 10.32 -9.68 1.279 1 98.38 86 CYS A C 1
ATOM 691 O O . CYS A 1 86 ? 10.586 -10.852 1.004 1 98.38 86 CYS A O 1
ATOM 693 N N . ASP A 1 87 ? 11.18 -8.852 1.804 1 97.25 87 ASP A N 1
ATOM 694 C CA . ASP A 1 87 ? 12.602 -9.18 1.944 1 97.25 87 ASP A CA 1
ATOM 695 C C . ASP A 1 87 ? 12.938 -9.531 3.391 1 97.25 87 ASP A C 1
ATOM 697 O O . ASP A 1 87 ? 14.094 -9.422 3.803 1 97.25 87 ASP A O 1
ATOM 701 N N . ASP A 1 88 ? 11.969 -9.859 4.188 1 96.44 88 ASP A N 1
ATOM 702 C CA . ASP A 1 88 ? 12.219 -10.266 5.566 1 96.44 88 ASP A CA 1
ATOM 703 C C . ASP A 1 88 ? 12.953 -11.609 5.617 1 96.44 88 ASP A C 1
ATOM 705 O O . ASP A 1 88 ? 12.703 -12.484 4.789 1 96.44 88 ASP A O 1
ATOM 709 N N . GLN A 1 89 ? 13.758 -11.711 6.633 1 93.06 89 GLN A N 1
ATOM 710 C CA . GLN A 1 89 ? 14.414 -13 6.855 1 93.06 89 GLN A CA 1
ATOM 711 C C . GLN A 1 89 ? 13.383 -14.102 7.094 1 93.06 89 GLN A C 1
ATOM 713 O O . GLN A 1 89 ? 12.398 -13.898 7.797 1 93.06 89 GLN A O 1
ATOM 718 N N . GLY A 1 90 ? 13.586 -15.219 6.48 1 91.38 90 GLY A N 1
ATOM 719 C CA . GLY A 1 90 ? 12.688 -16.359 6.633 1 91.38 90 GLY A CA 1
ATOM 720 C C . GLY A 1 90 ? 11.695 -16.484 5.5 1 91.38 90 GLY A C 1
ATOM 721 O O . GLY A 1 90 ? 11.141 -17.562 5.277 1 91.38 90 GLY A O 1
ATOM 722 N N . VAL A 1 91 ? 11.453 -15.375 4.781 1 94.25 91 VAL A N 1
ATOM 723 C CA . VAL A 1 91 ? 10.469 -15.453 3.711 1 94.25 91 VAL A CA 1
ATOM 724 C C . VAL A 1 91 ? 11.094 -14.992 2.398 1 94.25 91 VAL A C 1
ATOM 726 O O . VAL A 1 91 ? 10.633 -15.367 1.316 1 94.25 91 VAL A O 1
ATOM 729 N N . ARG A 1 92 ? 12.148 -14.227 2.486 1 96.31 92 ARG A N 1
ATOM 730 C CA . ARG A 1 92 ? 12.773 -13.656 1.295 1 96.31 92 ARG A CA 1
ATOM 731 C C . ARG A 1 92 ? 13.375 -14.742 0.414 1 96.31 92 ARG A C 1
ATOM 733 O O . ARG A 1 92 ? 13.812 -15.781 0.913 1 96.31 92 ARG A O 1
ATOM 740 N N . PRO A 1 93 ? 13.383 -14.445 -0.95 1 96.62 93 PRO A N 1
ATOM 741 C CA . PRO A 1 93 ? 14.109 -15.391 -1.803 1 96.62 93 PRO A CA 1
ATOM 742 C C . PRO A 1 93 ? 15.609 -15.383 -1.538 1 96.62 93 PRO A C 1
ATOM 744 O O . PRO A 1 93 ? 16.203 -14.32 -1.315 1 96.62 93 PRO A O 1
ATOM 747 N N . GLU A 1 94 ? 16.141 -16.562 -1.476 1 94.56 94 GLU A N 1
ATOM 748 C CA . GLU A 1 94 ? 17.578 -16.766 -1.356 1 94.56 94 GLU A CA 1
ATOM 749 C C . GLU A 1 94 ? 18.078 -17.781 -2.375 1 94.56 94 GLU A C 1
ATOM 751 O O . GLU A 1 94 ? 17.562 -18.906 -2.451 1 94.56 94 GLU A O 1
ATOM 756 N N . PRO A 1 95 ? 19.094 -17.359 -3.059 1 93.88 95 PRO A N 1
ATOM 757 C CA . PRO A 1 95 ? 19.594 -18.297 -4.066 1 93.88 95 PRO A CA 1
ATOM 758 C C . PRO A 1 95 ? 20.125 -19.594 -3.455 1 93.88 95 PRO A C 1
ATOM 760 O O . PRO A 1 95 ? 20.734 -19.562 -2.383 1 93.88 95 PRO A O 1
ATOM 763 N N . PRO A 1 96 ? 20.031 -20.75 -4.188 1 95.56 96 PRO A N 1
ATOM 764 C CA . PRO A 1 96 ? 19.219 -20.875 -5.406 1 95.56 96 PRO A CA 1
ATOM 765 C C . PRO A 1 96 ? 17.719 -20.703 -5.148 1 95.56 96 PRO A C 1
ATOM 767 O O . PRO A 1 96 ? 17.219 -21.141 -4.109 1 95.56 96 PRO A O 1
ATOM 770 N N . CYS A 1 97 ? 17.094 -19.953 -5.965 1 97.56 97 CYS A N 1
ATOM 771 C CA . CYS A 1 97 ? 15.664 -19.688 -5.781 1 97.56 97 CYS A CA 1
ATOM 772 C C . CYS A 1 97 ? 14.938 -19.672 -7.121 1 97.56 97 CYS A C 1
ATOM 774 O O . CYS A 1 97 ? 15.57 -19.531 -8.172 1 97.56 97 CYS A O 1
ATOM 776 N N . ILE A 1 98 ? 13.602 -19.906 -7.07 1 98.81 98 ILE A N 1
ATOM 777 C CA . ILE A 1 98 ? 12.758 -20.016 -8.258 1 98.81 98 ILE A CA 1
ATOM 778 C C . ILE A 1 98 ? 11.547 -19.094 -8.109 1 98.81 98 ILE A C 1
ATOM 780 O O . ILE A 1 98 ? 10.898 -19.078 -7.066 1 98.81 98 ILE A O 1
ATOM 784 N N . ILE A 1 99 ? 11.297 -18.328 -9.172 1 98.88 99 ILE A N 1
ATOM 785 C CA . ILE A 1 99 ? 10.102 -17.5 -9.266 1 98.88 99 ILE A CA 1
ATOM 786 C C . ILE A 1 99 ? 9.281 -17.906 -10.484 1 98.88 99 ILE A C 1
ATOM 788 O O . ILE A 1 99 ? 9.82 -18.047 -11.578 1 98.88 99 ILE A O 1
ATOM 792 N N . TYR A 1 100 ? 7.984 -18.188 -10.266 1 98.94 100 TYR A N 1
ATOM 793 C CA . TYR A 1 100 ? 7.035 -18.328 -11.359 1 98.94 100 TYR A CA 1
ATOM 794 C C . TYR A 1 100 ? 6.25 -17.047 -11.578 1 98.94 100 TYR A C 1
ATOM 796 O O . TYR A 1 100 ? 5.621 -16.531 -10.656 1 98.94 100 TYR A O 1
ATOM 804 N N . SER A 1 101 ? 6.336 -16.5 -12.766 1 98.88 101 SER A N 1
ATOM 805 C CA . SER A 1 101 ? 5.691 -15.234 -13.133 1 98.88 101 SER A CA 1
ATOM 806 C C . SER A 1 101 ? 4.672 -15.438 -14.25 1 98.88 101 SER A C 1
ATOM 808 O O . SER A 1 101 ? 5.035 -15.508 -15.422 1 98.88 101 SER A O 1
ATOM 810 N N . PHE A 1 102 ? 3.367 -15.406 -13.859 1 98.69 102 PHE A N 1
ATOM 811 C CA . PHE A 1 102 ? 2.303 -15.664 -14.82 1 98.69 102 PHE A CA 1
ATOM 812 C C . PHE A 1 102 ? 1.659 -14.367 -15.289 1 98.69 102 PHE A C 1
ATOM 814 O O . PHE A 1 102 ? 1.28 -13.531 -14.469 1 98.69 102 PHE A O 1
ATOM 821 N N . GLY A 1 103 ? 1.445 -14.203 -16.531 1 97.62 103 GLY A N 1
ATOM 822 C CA . GLY A 1 103 ? 0.801 -13.023 -17.094 1 97.62 103 GLY A CA 1
ATOM 823 C C . GLY A 1 103 ? 1.744 -11.852 -17.25 1 97.62 103 GLY A C 1
ATOM 824 O O . GLY A 1 103 ? 1.507 -10.781 -16.688 1 97.62 103 GLY A O 1
ATOM 825 N N . ILE A 1 104 ? 2.734 -11.969 -18.109 1 95 104 ILE A N 1
ATOM 826 C CA . ILE A 1 104 ? 3.748 -10.922 -18.219 1 95 104 ILE A CA 1
ATOM 827 C C . ILE A 1 104 ? 3.314 -9.891 -19.25 1 95 104 ILE A C 1
ATOM 829 O O . ILE A 1 104 ? 3.76 -8.742 -19.219 1 95 104 ILE A O 1
ATOM 833 N N . ALA A 1 105 ? 2.379 -10.305 -20.094 1 92.94 105 ALA A N 1
ATOM 834 C CA . ALA A 1 105 ? 2.055 -9.461 -21.234 1 92.94 105 ALA A CA 1
ATOM 835 C C . ALA A 1 105 ? 3.32 -8.914 -21.891 1 92.94 105 ALA A C 1
ATOM 837 O O . ALA A 1 105 ? 4.199 -9.688 -22.281 1 92.94 105 ALA A O 1
ATOM 838 N N . THR A 1 106 ? 3.547 -7.637 -21.984 1 89.5 106 THR A N 1
ATOM 839 C CA . THR A 1 106 ? 4.75 -7.078 -22.594 1 89.5 106 THR A CA 1
ATOM 840 C C . THR A 1 106 ? 5.625 -6.402 -21.547 1 89.5 106 THR A C 1
ATOM 842 O O . THR A 1 106 ? 6.574 -5.691 -21.891 1 89.5 106 THR A O 1
ATOM 845 N N . ASP A 1 107 ? 5.316 -6.633 -20.391 1 95.31 107 ASP A N 1
ATOM 846 C CA . ASP A 1 107 ? 6.059 -5.992 -19.312 1 95.31 107 ASP A CA 1
ATOM 847 C C . ASP A 1 107 ? 6.945 -6.996 -18.578 1 95.31 107 ASP A C 1
ATOM 849 O O . ASP A 1 107 ? 6.461 -7.789 -17.766 1 95.31 107 ASP A O 1
ATOM 853 N N . TRP A 1 108 ? 8.281 -6.863 -18.766 1 97.12 108 TRP A N 1
ATOM 854 C CA . TRP A 1 108 ? 9.273 -7.789 -18.203 1 97.12 108 TRP A CA 1
ATOM 855 C C . TRP A 1 108 ? 9.953 -7.191 -16.984 1 97.12 108 TRP A C 1
ATOM 857 O O . TRP A 1 108 ? 10.859 -7.801 -16.422 1 97.12 108 TRP A O 1
ATOM 867 N N . THR A 1 109 ? 9.516 -6.062 -16.594 1 96.75 109 THR A N 1
ATOM 868 C CA . THR A 1 109 ? 10.312 -5.285 -15.656 1 96.75 109 THR A CA 1
ATOM 869 C C . THR A 1 109 ? 10.391 -5.984 -14.305 1 96.75 109 THR A C 1
ATOM 871 O O . THR A 1 109 ? 11.438 -5.977 -13.656 1 96.75 109 THR A O 1
ATOM 874 N N . PHE A 1 110 ? 9.328 -6.633 -13.867 1 98.12 110 PHE A N 1
ATOM 875 C CA . PHE A 1 110 ? 9.383 -7.402 -12.633 1 98.12 110 PHE A CA 1
ATOM 876 C C . PHE A 1 110 ? 10.375 -8.555 -12.75 1 98.12 110 PHE A C 1
ATOM 878 O O . PHE A 1 110 ? 11.227 -8.742 -11.875 1 98.12 110 PHE A O 1
ATOM 885 N N . ASP A 1 111 ? 10.281 -9.25 -13.82 1 98.44 111 ASP A N 1
ATOM 886 C CA . ASP A 1 111 ? 11.086 -10.453 -14.039 1 98.44 111 ASP A CA 1
ATOM 887 C C . ASP A 1 111 ? 12.57 -10.109 -14.125 1 98.44 111 ASP A C 1
ATOM 889 O O . ASP A 1 111 ? 13.398 -10.773 -13.508 1 98.44 111 ASP A O 1
ATOM 893 N N . ASP A 1 112 ? 12.812 -9.086 -14.82 1 97.88 112 ASP A N 1
ATOM 894 C CA . ASP A 1 112 ? 14.188 -8.633 -14.961 1 97.88 112 ASP A CA 1
ATOM 895 C C . ASP A 1 112 ? 14.758 -8.172 -13.617 1 97.88 112 ASP A C 1
ATOM 897 O O . ASP A 1 112 ? 15.859 -8.57 -13.234 1 97.88 112 ASP A O 1
ATOM 901 N N . ASP A 1 113 ? 14.047 -7.402 -12.914 1 97.06 113 ASP A N 1
ATOM 902 C CA . ASP A 1 113 ? 14.516 -6.887 -11.633 1 97.06 113 ASP A CA 1
ATOM 903 C C . ASP A 1 113 ? 14.688 -8.023 -10.617 1 97.06 113 ASP A C 1
ATOM 905 O O . ASP A 1 113 ? 15.719 -8.109 -9.953 1 97.06 113 ASP A O 1
ATOM 909 N N . ALA A 1 114 ? 13.68 -8.875 -10.547 1 97.88 114 ALA A N 1
ATOM 910 C CA . ALA A 1 114 ? 13.719 -9.938 -9.539 1 97.88 114 ALA A CA 1
ATOM 911 C C . ALA A 1 114 ? 14.891 -10.883 -9.781 1 97.88 114 ALA A C 1
ATOM 913 O O . ALA A 1 114 ? 15.57 -11.289 -8.836 1 97.88 114 ALA A O 1
ATOM 914 N N . SER A 1 115 ? 15.102 -11.18 -11.047 1 97.88 115 SER A N 1
ATOM 915 C CA . SER A 1 115 ? 16.219 -12.055 -11.367 1 97.88 115 SER A CA 1
ATOM 916 C C . SER A 1 115 ? 17.547 -11.367 -11.07 1 97.88 115 SER A C 1
ATOM 918 O O . SER A 1 115 ? 18.453 -11.977 -10.484 1 97.88 115 SER A O 1
ATOM 920 N N . ARG A 1 116 ? 17.672 -10.172 -11.391 1 96.38 116 ARG A N 1
ATOM 921 C CA . ARG A 1 116 ? 18.906 -9.414 -11.219 1 96.38 116 ARG A CA 1
ATOM 922 C C . ARG A 1 116 ? 19.188 -9.172 -9.742 1 96.38 116 ARG A C 1
ATOM 924 O O . ARG A 1 116 ? 20.328 -9.328 -9.281 1 96.38 116 ARG A O 1
ATOM 931 N N . VAL A 1 117 ? 18.219 -8.836 -9.008 1 96.75 117 VAL A N 1
ATOM 932 C CA . VAL A 1 117 ? 18.406 -8.367 -7.641 1 96.75 117 VAL A CA 1
ATOM 933 C C . VAL A 1 117 ? 18.547 -9.555 -6.699 1 96.75 117 VAL A C 1
ATOM 935 O O . VAL A 1 117 ? 19.422 -9.57 -5.832 1 96.75 117 VAL A O 1
ATOM 938 N N . TYR A 1 118 ? 17.734 -10.578 -6.938 1 97.31 118 TYR A N 1
ATOM 939 C CA . TYR A 1 118 ? 17.688 -11.672 -5.969 1 97.31 118 TYR A CA 1
ATOM 940 C C . TYR A 1 118 ? 18.469 -12.875 -6.473 1 97.31 118 TYR A C 1
ATOM 942 O O . TYR A 1 118 ? 18.75 -13.805 -5.711 1 97.31 118 TYR A O 1
ATOM 950 N N . GLY A 1 119 ? 18.781 -12.898 -7.711 1 96.75 119 GLY A N 1
ATOM 951 C CA . GLY A 1 119 ? 19.516 -14.016 -8.273 1 96.75 119 GLY A CA 1
ATOM 952 C C . GLY A 1 119 ? 18.672 -15.258 -8.477 1 96.75 119 GLY A C 1
ATOM 953 O O . GLY A 1 119 ? 19.188 -16.375 -8.469 1 96.75 119 GLY A O 1
ATOM 954 N N . CYS A 1 120 ? 17.406 -15.086 -8.586 1 97.69 120 CYS A N 1
ATOM 955 C CA . CYS A 1 120 ? 16.484 -16.203 -8.781 1 97.69 120 CYS A CA 1
ATOM 956 C C . CYS A 1 120 ? 16.312 -16.516 -10.266 1 97.69 120 CYS A C 1
ATOM 958 O O . CYS A 1 120 ? 16.344 -15.609 -11.102 1 97.69 120 CYS A O 1
ATOM 960 N N . HIS A 1 121 ? 16.156 -17.766 -10.539 1 98.62 121 HIS A N 1
ATOM 961 C CA . HIS A 1 121 ? 15.625 -18.109 -11.844 1 98.62 121 HIS A CA 1
ATOM 962 C C . HIS A 1 121 ? 14.141 -17.75 -11.945 1 98.62 121 HIS A C 1
ATOM 964 O O . HIS A 1 121 ? 13.336 -18.203 -11.133 1 98.62 121 HIS A O 1
ATOM 970 N N . VAL A 1 122 ? 13.828 -16.922 -12.906 1 98.88 122 VAL A N 1
ATOM 971 C CA . VAL A 1 122 ? 12.445 -16.531 -13.141 1 98.88 122 VAL A CA 1
ATOM 972 C C . VAL A 1 122 ? 11.898 -17.281 -14.367 1 98.88 122 VAL A C 1
ATOM 974 O O . VAL A 1 122 ? 12.469 -17.188 -15.453 1 98.88 122 VAL A O 1
ATOM 977 N N . PHE A 1 123 ? 10.898 -18.031 -14.148 1 98.94 123 PHE A N 1
ATOM 978 C CA . PHE A 1 123 ? 10.141 -18.641 -15.234 1 98.94 123 PHE A CA 1
ATOM 979 C C . PHE A 1 123 ? 8.875 -17.844 -15.531 1 98.94 123 PHE A C 1
ATOM 981 O O . PHE A 1 123 ? 7.965 -17.797 -14.711 1 98.94 123 PHE A O 1
ATOM 988 N N . ALA A 1 124 ? 8.898 -17.234 -16.703 1 98.81 124 ALA A N 1
ATOM 989 C CA . ALA A 1 124 ? 7.816 -16.344 -17.109 1 98.81 124 ALA A CA 1
ATOM 990 C C . ALA A 1 124 ? 6.867 -17.047 -18.078 1 98.81 124 ALA A C 1
ATOM 992 O O . ALA A 1 124 ? 7.309 -17.781 -18.969 1 98.81 124 ALA A O 1
ATOM 993 N N . PHE A 1 125 ? 5.555 -16.719 -17.891 1 98.75 125 PHE A N 1
ATOM 994 C CA . PHE A 1 125 ? 4.551 -17.422 -18.672 1 98.75 125 PHE A CA 1
ATOM 995 C C . PHE A 1 125 ? 3.518 -16.453 -19.234 1 98.75 125 PHE A C 1
ATOM 997 O O . PHE A 1 125 ? 3.016 -15.586 -18.5 1 98.75 125 PHE A O 1
ATOM 1004 N N . ASP A 1 126 ? 3.223 -16.578 -20.516 1 98.44 126 ASP A N 1
ATOM 1005 C CA . ASP A 1 126 ? 2.127 -15.852 -21.141 1 98.44 126 ASP A CA 1
ATOM 1006 C C . ASP A 1 126 ? 1.767 -16.453 -22.5 1 98.44 126 ASP A C 1
ATOM 1008 O O . ASP A 1 126 ? 2.555 -16.391 -23.438 1 98.44 126 ASP A O 1
ATOM 1012 N N . PRO A 1 127 ? 0.642 -16.969 -22.562 1 97.44 127 PRO A N 1
ATOM 1013 C CA . PRO A 1 127 ? 0.282 -17.578 -23.844 1 97.44 127 PRO A CA 1
ATOM 1014 C C . PRO A 1 127 ? -0.215 -16.562 -24.875 1 97.44 127 PRO A C 1
ATOM 1016 O O . PRO A 1 127 ? -0.367 -16.891 -26.047 1 97.44 127 PRO A O 1
ATOM 1019 N N . SER A 1 128 ? -0.397 -15.344 -24.469 1 95.75 128 SER A N 1
ATOM 1020 C CA . SER A 1 128 ? -1.168 -14.414 -25.297 1 95.75 128 SER A CA 1
ATOM 1021 C C . SER A 1 128 ? -0.254 -13.5 -26.109 1 95.75 128 SER A C 1
ATOM 1023 O O . SER A 1 128 ? -0.723 -12.727 -26.938 1 95.75 128 SER A O 1
ATOM 1025 N N . ILE A 1 129 ? 1.039 -13.578 -25.938 1 95.5 129 ILE A N 1
ATOM 1026 C CA . ILE A 1 129 ? 1.85 -12.508 -26.5 1 95.5 129 ILE A CA 1
ATOM 1027 C C . ILE A 1 129 ? 2.555 -13 -27.766 1 95.5 129 ILE A C 1
ATOM 1029 O O . ILE A 1 129 ? 3.334 -12.258 -28.375 1 95.5 129 ILE A O 1
ATOM 1033 N N . GLY A 1 130 ? 2.352 -14.172 -28.203 1 93.88 130 GLY A N 1
ATOM 1034 C CA . GLY A 1 130 ? 2.773 -14.656 -29.5 1 93.88 130 GLY A CA 1
ATOM 1035 C C . GLY A 1 130 ? 4.258 -14.953 -29.578 1 93.88 130 GLY A C 1
ATOM 1036 O O . GLY A 1 130 ? 4.82 -15.078 -30.672 1 93.88 130 GLY A O 1
ATOM 1037 N N . LEU A 1 131 ? 4.902 -15.047 -28.453 1 96.19 131 LEU A N 1
ATOM 1038 C CA . LEU A 1 131 ? 6.32 -15.391 -28.438 1 96.19 131 LEU A CA 1
ATOM 1039 C C . LEU A 1 131 ? 6.512 -16.891 -28.234 1 96.19 131 LEU A C 1
ATOM 1041 O O . LEU A 1 131 ? 5.734 -17.531 -27.516 1 96.19 131 LEU A O 1
ATOM 1045 N N . ALA A 1 132 ? 7.578 -17.391 -28.828 1 97.5 132 ALA A N 1
ATOM 1046 C CA . ALA A 1 132 ? 7.984 -18.781 -28.594 1 97.5 132 ALA A CA 1
ATOM 1047 C C . ALA A 1 132 ? 8.812 -18.906 -27.328 1 97.5 132 ALA A C 1
ATOM 1049 O O . ALA A 1 132 ? 9.297 -17.906 -26.797 1 97.5 132 ALA A O 1
ATOM 1050 N N . GLN A 1 133 ? 8.836 -20.156 -26.875 1 98.31 133 GLN A N 1
ATOM 1051 C CA . GLN A 1 133 ? 9.703 -20.422 -25.719 1 98.31 133 GLN A CA 1
ATOM 1052 C C . GLN A 1 133 ? 11.125 -19.922 -25.984 1 98.31 133 GLN A C 1
ATOM 1054 O O . GLN A 1 133 ? 11.672 -20.125 -27.062 1 98.31 133 GLN A O 1
ATOM 1059 N N . HIS A 1 134 ? 11.719 -19.188 -25 1 98.44 134 HIS A N 1
ATOM 1060 C CA . HIS A 1 134 ? 13.094 -18.703 -25.125 1 98.44 134 HIS A CA 1
ATOM 1061 C C . HIS A 1 134 ? 13.656 -18.266 -23.781 1 98.44 134 HIS A C 1
ATOM 1063 O O . HIS A 1 134 ? 12.906 -18.125 -22.812 1 98.44 134 HIS A O 1
ATOM 1069 N N . ASP A 1 135 ? 14.992 -18.172 -23.766 1 98.5 135 ASP A N 1
ATOM 1070 C CA . ASP A 1 135 ? 15.656 -17.578 -22.609 1 98.5 135 ASP A CA 1
ATOM 1071 C C . ASP A 1 135 ? 15.922 -16.094 -22.859 1 98.5 135 ASP A C 1
ATOM 1073 O O . ASP A 1 135 ? 16.734 -15.727 -23.703 1 98.5 135 ASP A O 1
ATOM 1077 N N . ARG A 1 136 ? 15.211 -15.273 -22.078 1 97.44 136 ARG A N 1
ATOM 1078 C CA . ARG A 1 136 ? 15.43 -13.828 -22.188 1 97.44 136 ARG A CA 1
ATOM 1079 C C .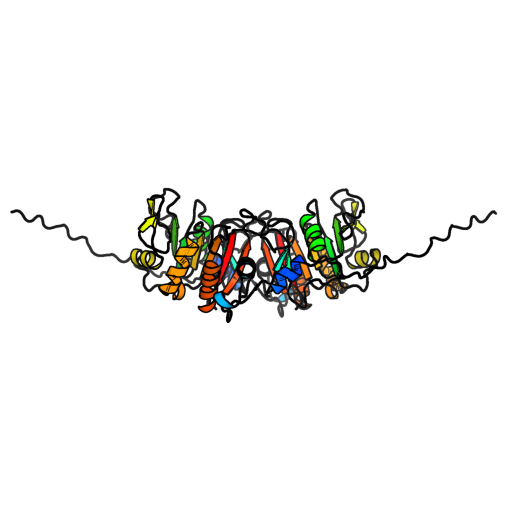 ARG A 1 136 ? 16.797 -13.438 -21.625 1 97.44 136 ARG A C 1
ATOM 1081 O O . ARG A 1 136 ? 17.422 -12.492 -22.125 1 97.44 136 ARG A O 1
ATOM 1088 N N . SER A 1 137 ? 17.203 -14.07 -20.609 1 97.88 137 SER A N 1
ATOM 1089 C CA . SER A 1 137 ? 18.516 -13.977 -20.016 1 97.88 137 SER A CA 1
ATOM 1090 C C . SER A 1 137 ? 18.953 -15.305 -19.406 1 97.88 137 SER A C 1
ATOM 1092 O O . SER A 1 137 ? 18.25 -16.312 -19.562 1 97.88 137 SER A O 1
ATOM 1094 N N . GLN A 1 138 ? 20.094 -15.242 -18.734 1 97.56 138 GLN A N 1
ATOM 1095 C CA . GLN A 1 138 ? 20.562 -16.453 -18.062 1 97.56 138 GLN A CA 1
ATOM 1096 C C . GLN A 1 138 ? 19.594 -16.891 -16.969 1 97.56 138 GLN A C 1
ATOM 1098 O O . GLN A 1 138 ? 19.5 -18.078 -16.656 1 97.56 138 GLN A O 1
ATOM 1103 N N . LEU A 1 139 ? 18.891 -15.914 -16.484 1 98.31 139 LEU A N 1
ATOM 1104 C CA . LEU A 1 139 ? 18.078 -16.219 -15.305 1 98.31 139 LEU A CA 1
ATOM 1105 C C . LEU A 1 139 ? 16.594 -16.031 -15.602 1 98.31 139 LEU A C 1
ATOM 1107 O O . LEU A 1 139 ? 15.75 -16.297 -14.742 1 98.31 139 LEU A O 1
ATOM 1111 N N . VAL A 1 140 ? 16.234 -15.617 -16.781 1 98.75 140 VAL A N 1
ATOM 1112 C CA . VAL A 1 140 ? 14.836 -15.414 -17.125 1 98.75 140 VAL A CA 1
ATOM 1113 C C . VAL A 1 140 ? 14.461 -16.312 -18.312 1 98.75 140 VAL A C 1
ATOM 1115 O O . VAL A 1 140 ? 15.016 -16.172 -19.406 1 98.75 140 VAL A O 1
ATOM 1118 N N . HIS A 1 141 ? 13.5 -17.141 -18.047 1 98.88 141 HIS A N 1
ATOM 1119 C CA . HIS A 1 141 ? 13.062 -18.156 -19 1 98.88 141 HIS A CA 1
ATOM 1120 C C . HIS A 1 141 ? 11.586 -17.984 -19.344 1 98.88 141 HIS A C 1
ATOM 1122 O O . HIS A 1 141 ? 10.734 -17.953 -18.453 1 98.88 141 HIS A O 1
ATOM 1128 N N . PHE A 1 142 ? 11.273 -17.891 -20.688 1 98.81 142 PHE A N 1
ATOM 1129 C CA . PHE A 1 142 ? 9.898 -17.641 -21.094 1 98.81 142 PHE A CA 1
ATOM 1130 C C . PHE A 1 142 ? 9.258 -18.891 -21.688 1 98.81 142 PHE A C 1
ATOM 1132 O O . PHE A 1 142 ? 9.891 -19.594 -22.469 1 98.81 142 PHE A O 1
ATOM 1139 N N . TYR A 1 143 ? 8.047 -19.078 -21.344 1 98.75 143 TYR A N 1
ATOM 1140 C CA . TYR A 1 143 ? 7.215 -20.141 -21.891 1 98.75 143 TYR A CA 1
ATOM 1141 C C . TYR A 1 143 ? 5.855 -19.594 -22.328 1 98.75 143 TYR A C 1
ATOM 1143 O O . TYR A 1 143 ? 5.219 -18.844 -21.578 1 98.75 143 TYR A O 1
ATOM 1151 N N . PRO A 1 144 ? 5.387 -19.922 -23.5 1 98.19 144 PRO A N 1
ATOM 1152 C CA . PRO A 1 144 ? 4.07 -19.469 -23.953 1 98.19 144 PRO A CA 1
ATOM 1153 C C . PRO A 1 144 ? 2.932 -20.328 -23.406 1 98.19 144 PRO A C 1
ATOM 1155 O O . PRO A 1 144 ? 2.088 -20.812 -24.172 1 98.19 144 PRO A O 1
ATOM 1158 N N . TRP A 1 145 ? 2.895 -20.516 -22.109 1 98.5 145 TRP A N 1
ATOM 1159 C CA . TRP A 1 145 ? 1.929 -21.344 -21.406 1 98.5 145 TRP A CA 1
ATOM 1160 C C . TRP A 1 145 ? 1.029 -20.484 -20.516 1 98.5 145 TRP A C 1
ATOM 1162 O O . TRP A 1 145 ? 1.453 -19.438 -20.016 1 98.5 145 TRP A O 1
ATOM 1172 N N . GLY A 1 146 ? -0.217 -20.922 -20.391 1 98.38 146 GLY A N 1
ATOM 1173 C CA . GLY A 1 146 ? -1.141 -20.312 -19.453 1 98.38 146 GLY A CA 1
ATOM 1174 C C . GLY A 1 146 ? -1.378 -21.172 -18.219 1 98.38 146 GLY A C 1
ATOM 1175 O O . GLY A 1 146 ? -1.191 -22.391 -18.266 1 98.38 146 GLY A O 1
ATOM 1176 N N . LEU A 1 147 ? -1.711 -20.531 -17.141 1 98.75 147 LEU A N 1
ATOM 1177 C CA . LEU A 1 147 ? -2.072 -21.203 -15.898 1 98.75 147 LEU A CA 1
ATOM 1178 C C . LEU A 1 147 ? -3.586 -21.344 -15.773 1 98.75 147 LEU A C 1
ATOM 1180 O O . LEU A 1 147 ? -4.32 -20.375 -16 1 98.75 147 LEU A O 1
ATOM 1184 N N . ALA A 1 148 ? -4.012 -22.562 -15.453 1 98.06 148 ALA A N 1
ATOM 1185 C CA . ALA A 1 148 ? -5.441 -22.828 -15.312 1 98.06 148 ALA A CA 1
ATOM 1186 C C . ALA A 1 148 ? -5.695 -23.938 -14.305 1 98.06 148 ALA A C 1
ATOM 1188 O O . ALA A 1 148 ? -4.758 -24.453 -13.68 1 98.06 148 ALA A O 1
ATOM 1189 N N . GLY A 1 149 ? -7.016 -24.25 -14.102 1 97.94 149 GLY A N 1
ATOM 1190 C CA . GLY A 1 149 ? -7.398 -25.312 -13.18 1 97.94 149 GLY A CA 1
ATOM 1191 C C . GLY A 1 149 ? -7.406 -26.688 -13.82 1 97.94 149 GLY A C 1
ATOM 1192 O O . GLY A 1 149 ? -7.543 -27.703 -13.133 1 97.94 149 GLY A O 1
ATOM 1193 N N . LEU A 1 150 ? -7.293 -26.656 -15.117 1 97.38 150 LEU A N 1
ATOM 1194 C CA . LEU A 1 150 ? -7.242 -27.891 -15.891 1 97.38 150 LEU A CA 1
ATOM 1195 C C . LEU A 1 150 ? -6.266 -27.766 -17.047 1 97.38 150 LEU A C 1
ATOM 1197 O O . LEU A 1 150 ? -6.207 -26.719 -17.703 1 97.38 150 LEU A O 1
ATOM 1201 N N . THR A 1 151 ? -5.535 -28.875 -17.234 1 98.25 151 THR A N 1
ATOM 1202 C CA . THR A 1 151 ? -4.617 -28.922 -18.359 1 98.25 151 THR A CA 1
ATOM 1203 C C . THR A 1 151 ? -5.363 -29.203 -19.656 1 98.25 151 THR A C 1
ATOM 1205 O O . THR A 1 151 ? -6.238 -30.078 -19.688 1 98.25 151 THR A O 1
ATOM 1208 N N . GLY A 1 152 ? -5.055 -28.422 -20.625 1 97.44 152 GLY A N 1
ATOM 1209 C CA . GLY A 1 152 ? -5.676 -28.578 -21.922 1 97.44 152 GLY A CA 1
ATOM 1210 C C . GLY A 1 152 ? -5.5 -27.359 -22.812 1 97.44 152 GLY A C 1
ATOM 1211 O O . GLY A 1 152 ? -4.625 -26.531 -22.562 1 97.44 152 GLY A O 1
ATOM 1212 N N . THR A 1 153 ? -6.258 -27.344 -23.906 1 95.94 153 THR A N 1
ATOM 1213 C CA . THR A 1 153 ? -6.266 -26.188 -24.812 1 95.94 153 THR A CA 1
ATOM 1214 C C . THR A 1 153 ? -7.359 -25.203 -24.422 1 95.94 153 THR A C 1
ATOM 1216 O O . THR A 1 153 ? -8.531 -25.578 -24.328 1 95.94 153 THR A O 1
ATOM 1219 N N . GLY A 1 154 ? -6.855 -24 -24.141 1 91.94 154 GLY A N 1
ATOM 1220 C CA . GLY A 1 154 ? -7.828 -22.984 -23.797 1 91.94 154 GLY A CA 1
ATOM 1221 C C . GLY A 1 154 ? -8.727 -22.594 -24.953 1 91.94 154 GLY A C 1
ATOM 1222 O O . GLY A 1 154 ? -8.508 -23.031 -26.094 1 91.94 154 GLY A O 1
ATOM 1223 N N . LYS A 1 155 ? -9.758 -21.75 -24.625 1 84.62 155 LYS A N 1
ATOM 1224 C CA . LYS A 1 155 ? -10.734 -21.328 -25.625 1 84.62 155 LYS A CA 1
ATOM 1225 C C . LYS A 1 155 ? -10.062 -20.547 -26.75 1 84.62 155 LYS A C 1
ATOM 1227 O O . LYS A 1 155 ? -10.523 -20.562 -27.891 1 84.62 155 LYS A O 1
ATOM 1232 N N . ASN A 1 156 ? -8.977 -19.984 -26.516 1 89.94 156 ASN A N 1
ATOM 1233 C CA . ASN A 1 156 ? -8.266 -19.172 -27.5 1 89.94 156 ASN A CA 1
ATOM 1234 C C . ASN A 1 156 ? -7.168 -19.969 -28.203 1 89.94 156 ASN A C 1
ATOM 1236 O O . ASN A 1 156 ? -6.367 -19.406 -28.953 1 89.94 156 ASN A O 1
ATOM 1240 N N . GLY A 1 157 ? -7.156 -21.219 -27.922 1 94.5 157 GLY A N 1
ATOM 1241 C CA . GLY A 1 157 ? -6.133 -22.062 -28.516 1 94.5 157 GLY A CA 1
ATOM 1242 C C . GLY A 1 157 ? -4.836 -22.062 -27.719 1 94.5 157 GLY A C 1
ATOM 1243 O O . GLY A 1 157 ? -3.857 -22.688 -28.141 1 94.5 157 GLY A O 1
ATOM 1244 N N . TRP A 1 158 ? -4.816 -21.469 -26.641 1 96.81 158 TRP A N 1
ATOM 1245 C CA . TRP A 1 158 ? -3.609 -21.344 -25.828 1 96.81 158 TRP A CA 1
ATOM 1246 C C . TRP A 1 158 ? -3.344 -22.625 -25.062 1 96.81 158 TRP A C 1
ATOM 1248 O O . TRP A 1 158 ? -4.273 -23.266 -24.547 1 96.81 158 TRP A O 1
ATOM 1258 N N . PRO A 1 159 ? -2.08 -23.078 -25.094 1 98.06 159 PRO A N 1
ATOM 1259 C CA . PRO A 1 159 ? -1.765 -24.172 -24.156 1 98.06 159 PRO A CA 1
ATOM 1260 C C . PRO A 1 159 ? -1.925 -23.766 -22.703 1 98.06 159 PRO A C 1
ATOM 1262 O O . PRO A 1 159 ? -1.258 -22.828 -22.234 1 98.06 159 PRO A O 1
ATOM 1265 N N . MET A 1 160 ? -2.783 -24.406 -21.984 1 98.38 160 MET A N 1
ATOM 1266 C CA . MET A 1 160 ? -3.059 -24.141 -20.578 1 98.38 160 MET A CA 1
ATOM 1267 C C . MET A 1 160 ? -2.664 -25.328 -19.703 1 98.38 160 MET A C 1
ATOM 1269 O O . MET A 1 160 ? -2.869 -26.484 -20.094 1 98.38 160 MET A O 1
ATOM 1273 N N . PHE A 1 161 ? -2.105 -25.062 -18.5 1 98.81 161 PHE A N 1
ATOM 1274 C CA . PHE A 1 161 ? -1.644 -26.109 -17.609 1 98.81 161 PHE A CA 1
ATOM 1275 C C . PHE A 1 161 ? -2.016 -25.797 -16.156 1 98.81 161 PHE A C 1
ATOM 1277 O O . PHE A 1 161 ? -2.133 -24.641 -15.789 1 98.81 161 PHE A O 1
ATOM 1284 N N . THR A 1 162 ? -2.215 -26.891 -15.414 1 98.75 162 THR A N 1
ATOM 1285 C CA . THR A 1 162 ? -2.25 -26.703 -13.969 1 98.75 162 THR A CA 1
ATOM 1286 C C . THR A 1 162 ? -0.861 -26.375 -13.43 1 98.75 162 THR A C 1
ATOM 1288 O O . THR A 1 162 ? 0.143 -26.594 -14.109 1 98.75 162 THR A O 1
ATOM 1291 N N . PHE A 1 163 ? -0.872 -25.781 -12.266 1 98.81 163 PHE A N 1
ATOM 1292 C CA . PHE A 1 163 ? 0.389 -25.438 -11.617 1 98.81 163 PHE A CA 1
ATOM 1293 C C . PHE A 1 163 ? 1.267 -26.672 -11.461 1 98.81 163 PHE A C 1
ATOM 1295 O O . PHE A 1 163 ? 2.461 -26.641 -11.766 1 98.81 163 PHE A O 1
ATOM 1302 N N . GLY A 1 164 ? 0.672 -27.781 -11.031 1 98.69 164 GLY A N 1
ATOM 1303 C CA . GLY A 1 164 ? 1.407 -29.031 -10.875 1 98.69 164 GLY A CA 1
ATOM 1304 C C . GLY A 1 164 ? 2.002 -29.531 -12.172 1 98.69 164 GLY A C 1
ATOM 1305 O O . GLY A 1 164 ? 3.137 -30.016 -12.195 1 98.69 164 GLY A O 1
ATOM 1306 N N . ASP A 1 165 ? 1.235 -29.438 -13.234 1 98.81 165 ASP A N 1
ATOM 1307 C CA . ASP A 1 165 ? 1.723 -29.891 -14.523 1 98.81 165 ASP A CA 1
ATOM 1308 C C . ASP A 1 165 ? 2.885 -29.031 -15.016 1 98.81 165 ASP A C 1
ATOM 1310 O O . ASP A 1 165 ? 3.826 -29.547 -15.633 1 98.81 165 ASP A O 1
ATOM 1314 N N . ILE A 1 166 ? 2.807 -27.75 -14.75 1 98.81 166 ILE A N 1
ATOM 1315 C CA . ILE A 1 166 ? 3.908 -26.875 -15.117 1 98.81 166 ILE A CA 1
ATOM 1316 C C . ILE A 1 166 ? 5.164 -27.25 -14.336 1 98.81 166 ILE A C 1
ATOM 1318 O O . ILE A 1 166 ? 6.246 -27.391 -14.906 1 98.81 166 ILE A O 1
ATOM 1322 N N . LYS A 1 167 ? 5.008 -27.453 -13.039 1 98.75 167 LYS A N 1
ATOM 1323 C CA . LYS A 1 167 ? 6.141 -27.891 -12.227 1 98.75 167 LYS A CA 1
ATOM 1324 C C . LYS A 1 167 ? 6.75 -29.172 -12.766 1 98.75 167 LYS A C 1
ATOM 1326 O O . LYS A 1 167 ? 7.973 -29.297 -12.859 1 98.75 167 LYS A O 1
ATOM 1331 N N . ARG A 1 168 ? 5.926 -30.078 -13.117 1 98.56 168 ARG A N 1
ATOM 1332 C CA . ARG A 1 168 ? 6.395 -31.344 -13.641 1 98.56 168 ARG A CA 1
ATOM 1333 C C . ARG A 1 168 ? 7.148 -31.156 -14.953 1 98.56 168 ARG A C 1
ATOM 1335 O O . ARG A 1 168 ? 8.242 -31.703 -15.141 1 98.56 168 ARG A O 1
ATOM 1342 N N . LYS A 1 169 ? 6.594 -30.422 -15.844 1 98.56 169 LYS A N 1
ATOM 1343 C CA . LYS A 1 169 ? 7.188 -30.172 -17.156 1 98.56 169 LYS A CA 1
ATOM 1344 C C 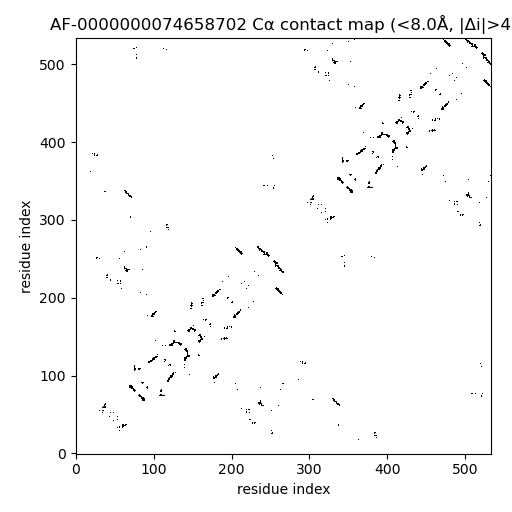. LYS A 1 169 ? 8.555 -29.516 -17.031 1 98.56 169 LYS A C 1
ATOM 1346 O O . LYS A 1 169 ? 9.438 -29.719 -17.859 1 98.56 169 LYS A O 1
ATOM 1351 N N . LEU A 1 170 ? 8.727 -28.734 -15.969 1 98.69 170 LEU A N 1
ATOM 1352 C CA . LEU A 1 170 ? 9.953 -27.984 -15.805 1 98.69 170 LEU A CA 1
ATOM 1353 C C . LEU A 1 170 ? 10.922 -28.703 -14.883 1 98.69 170 LEU A C 1
ATOM 1355 O O . LEU A 1 170 ? 12.008 -28.203 -14.578 1 98.69 170 LEU A O 1
ATOM 1359 N N . GLY A 1 171 ? 10.516 -29.875 -14.32 1 98.25 171 GLY A N 1
ATOM 1360 C CA . GLY A 1 171 ? 11.344 -30.641 -13.391 1 98.25 171 GLY A CA 1
ATOM 1361 C C . GLY A 1 171 ? 11.383 -30.031 -12 1 98.25 171 GLY A C 1
ATOM 1362 O O . GLY A 1 171 ? 12.391 -30.141 -11.297 1 98.25 171 GLY A O 1
ATOM 1363 N N . HIS A 1 172 ? 10.312 -29.344 -11.641 1 98.44 172 HIS A N 1
ATOM 1364 C CA . HIS A 1 172 ? 10.266 -28.656 -10.352 1 98.44 172 HIS A CA 1
ATOM 1365 C C . HIS A 1 172 ? 9.281 -29.328 -9.406 1 98.44 172 HIS A C 1
ATOM 1367 O O . HIS A 1 172 ? 8.773 -28.688 -8.477 1 98.44 172 HIS A O 1
ATOM 1373 N N . THR A 1 173 ? 8.93 -30.562 -9.516 1 97.12 173 THR A N 1
ATOM 1374 C CA . THR A 1 173 ? 7.875 -31.25 -8.781 1 97.12 173 THR A CA 1
ATOM 1375 C C . THR A 1 173 ? 8.133 -31.188 -7.273 1 97.12 173 THR A C 1
ATOM 1377 O O . THR A 1 173 ? 7.203 -30.969 -6.492 1 97.12 173 THR A O 1
ATOM 1380 N N . ASP A 1 174 ? 9.375 -31.297 -6.816 1 96.12 174 ASP A N 1
ATOM 1381 C CA . ASP A 1 174 ? 9.664 -31.344 -5.387 1 96.12 174 ASP A CA 1
ATOM 1382 C C . ASP A 1 174 ? 10.383 -30.062 -4.941 1 96.12 174 ASP A C 1
ATOM 1384 O O . ASP A 1 174 ? 11.016 -30.031 -3.885 1 96.12 174 ASP A O 1
ATOM 1388 N N . LYS A 1 175 ? 10.227 -29.062 -5.75 1 97.31 175 LYS A N 1
ATOM 1389 C CA . LYS A 1 175 ? 10.93 -27.828 -5.441 1 97.31 175 LYS A CA 1
ATOM 1390 C C . LYS A 1 175 ? 9.992 -26.797 -4.816 1 97.31 175 LYS A C 1
ATOM 1392 O O . LYS A 1 175 ? 8.812 -26.75 -5.152 1 97.31 175 LYS A O 1
ATOM 1397 N N . VAL A 1 176 ? 10.602 -26.062 -3.947 1 96.62 176 VAL A N 1
ATOM 1398 C CA . VAL A 1 176 ? 9.922 -24.891 -3.414 1 96.62 176 VAL A CA 1
ATOM 1399 C C . VAL A 1 176 ? 9.93 -23.781 -4.449 1 96.62 176 VAL A C 1
ATOM 1401 O O . VAL A 1 176 ? 10.953 -23.531 -5.098 1 96.62 176 VAL A O 1
ATOM 1404 N N . ILE A 1 177 ? 8.82 -23.188 -4.672 1 98.56 177 ILE A N 1
ATOM 1405 C CA . ILE A 1 177 ? 8.742 -21.969 -5.457 1 98.56 177 ILE A CA 1
ATOM 1406 C C . ILE A 1 177 ? 8.734 -20.75 -4.527 1 98.56 177 ILE A C 1
ATOM 1408 O O . ILE A 1 177 ? 7.812 -20.578 -3.725 1 98.56 177 ILE A O 1
ATOM 1412 N N . ASP A 1 178 ? 9.695 -19.938 -4.633 1 98.44 178 ASP A N 1
ATOM 1413 C CA . ASP A 1 178 ? 9.883 -18.844 -3.682 1 98.44 178 ASP A CA 1
ATOM 1414 C C . ASP A 1 178 ? 8.797 -17.797 -3.848 1 98.44 178 ASP A C 1
ATOM 1416 O O . ASP A 1 178 ? 8.305 -17.234 -2.859 1 98.44 178 ASP A O 1
ATOM 1420 N N . ILE A 1 179 ? 8.477 -17.516 -5.117 1 98.81 179 ILE A N 1
ATOM 1421 C CA . ILE A 1 179 ? 7.414 -16.562 -5.395 1 98.81 179 ILE A CA 1
ATOM 1422 C C . ILE A 1 179 ? 6.578 -17.047 -6.578 1 98.81 179 ILE A C 1
ATOM 1424 O O . ILE A 1 179 ? 7.125 -17.484 -7.594 1 98.81 179 ILE A O 1
ATOM 1428 N N . VAL A 1 180 ? 5.332 -17.016 -6.359 1 98.88 180 VAL A N 1
ATOM 1429 C CA . VAL A 1 180 ? 4.391 -17.125 -7.473 1 98.88 180 VAL A CA 1
ATOM 1430 C C . VAL A 1 180 ? 3.699 -15.773 -7.688 1 98.88 180 VAL A C 1
ATOM 1432 O O . VAL A 1 180 ? 3.057 -15.25 -6.773 1 98.88 180 VAL A O 1
ATOM 1435 N N . LYS A 1 181 ? 3.902 -15.234 -8.812 1 98.75 181 LYS A N 1
ATOM 1436 C CA . LYS A 1 181 ? 3.197 -14.023 -9.242 1 98.75 181 LYS A CA 1
ATOM 1437 C C . LYS A 1 181 ? 2.184 -14.344 -10.336 1 98.75 181 LYS A C 1
ATOM 1439 O O . LYS A 1 181 ? 2.521 -14.992 -11.328 1 98.75 181 LYS A O 1
ATOM 1444 N N . MET A 1 182 ? 0.917 -13.883 -10.164 1 98.19 182 MET A N 1
ATOM 1445 C CA . MET A 1 182 ? -0.061 -14.203 -11.203 1 98.19 182 MET A CA 1
ATOM 1446 C C . MET A 1 182 ? -0.966 -13.008 -11.484 1 98.19 182 MET A C 1
ATOM 1448 O O . MET A 1 182 ? -1.652 -12.516 -10.586 1 98.19 182 MET A O 1
ATOM 1452 N N . ASP A 1 183 ? -0.985 -12.508 -12.578 1 97.56 183 ASP A N 1
ATOM 1453 C CA . ASP A 1 183 ? -1.919 -11.586 -13.219 1 97.56 183 ASP A CA 1
ATOM 1454 C C . ASP A 1 183 ? -2.412 -12.141 -14.555 1 97.56 183 ASP A C 1
ATOM 1456 O O . ASP A 1 183 ? -1.872 -11.812 -15.609 1 97.56 183 ASP A O 1
ATOM 1460 N N . ILE A 1 184 ? -3.533 -12.938 -14.461 1 97.19 184 ILE A N 1
ATOM 1461 C CA . ILE A 1 184 ? -3.791 -13.82 -15.594 1 97.19 184 ILE A CA 1
ATOM 1462 C C . ILE A 1 184 ? -5.234 -13.648 -16.062 1 97.19 184 ILE A C 1
ATOM 1464 O O . ILE A 1 184 ? -5.82 -14.562 -16.641 1 97.19 184 ILE A O 1
ATOM 1468 N N . GLU A 1 185 ? -5.871 -12.516 -15.781 1 93.94 185 GLU A N 1
ATOM 1469 C CA . GLU A 1 185 ? -7.117 -12.023 -16.359 1 93.94 185 GLU A CA 1
ATOM 1470 C C . GLU A 1 185 ? -8.258 -13.016 -16.125 1 93.94 185 GLU A C 1
ATOM 1472 O O . GLU A 1 185 ? -8.922 -13.438 -17.078 1 93.94 185 GLU A O 1
ATOM 1477 N N . ARG A 1 186 ? -8.43 -13.461 -14.922 1 95 186 ARG A N 1
ATOM 1478 C CA . ARG A 1 186 ? -9.602 -14.156 -14.406 1 95 186 ARG A CA 1
ATOM 1479 C C . ARG A 1 186 ? -9.344 -15.656 -14.273 1 95 186 ARG A C 1
ATOM 1481 O O . ARG A 1 186 ? -10.07 -16.359 -13.57 1 95 186 ARG A O 1
ATOM 1488 N N . SER A 1 187 ? -8.312 -16.188 -14.891 1 96.62 187 SER A N 1
ATOM 1489 C CA . SER A 1 187 ? -8 -17.609 -14.781 1 96.62 187 SER A CA 1
ATOM 1490 C C . SER A 1 187 ? -7.598 -17.969 -13.352 1 96.62 187 SER A C 1
ATOM 1492 O O . SER A 1 187 ? -7.555 -19.156 -12.992 1 96.62 187 SER A O 1
ATOM 1494 N N . GLU A 1 188 ? -7.309 -16.984 -12.484 1 98.25 188 GLU A N 1
ATOM 1495 C CA . GLU A 1 188 ? -6.91 -17.234 -11.102 1 98.25 188 GLU A CA 1
ATOM 1496 C C . GLU A 1 188 ? -8.031 -17.906 -10.32 1 98.25 188 GLU A C 1
ATOM 1498 O O . GLU A 1 188 ? -7.77 -18.672 -9.383 1 98.25 188 GLU A O 1
ATOM 1503 N N . TRP A 1 189 ? -9.242 -17.719 -10.75 1 98.12 189 TRP A N 1
ATOM 1504 C CA . TRP A 1 189 ? -10.367 -18.25 -9.992 1 98.12 189 TRP A CA 1
ATOM 1505 C C . TRP A 1 189 ? -10.555 -19.734 -10.258 1 98.12 189 TRP A C 1
ATOM 1507 O O . TRP A 1 189 ? -11.273 -20.422 -9.531 1 98.12 189 TRP A O 1
ATOM 1517 N N . ALA A 1 190 ? -9.961 -20.266 -11.297 1 97.38 190 ALA A N 1
ATOM 1518 C CA . ALA A 1 190 ? -9.922 -21.703 -11.523 1 97.38 190 ALA A CA 1
ATOM 1519 C C . ALA A 1 190 ? -8.594 -22.297 -11.07 1 97.38 190 ALA A C 1
ATOM 1521 O O . ALA A 1 190 ? -8.555 -23.422 -10.555 1 97.38 190 ALA A O 1
ATOM 1522 N N . ALA A 1 191 ? -7.562 -21.578 -11.227 1 98.62 191 ALA A N 1
ATOM 1523 C CA . ALA A 1 191 ? -6.215 -22.062 -10.945 1 98.62 191 ALA A CA 1
ATOM 1524 C C . ALA A 1 191 ? -5.996 -22.219 -9.445 1 98.62 191 ALA A C 1
ATOM 1526 O O . ALA A 1 191 ? -5.469 -23.25 -8.992 1 98.62 191 ALA A O 1
ATOM 1527 N N . LEU A 1 192 ? -6.406 -21.281 -8.641 1 98.81 192 LEU A N 1
ATOM 1528 C CA . LEU A 1 192 ? -6.105 -21.266 -7.211 1 98.81 192 LEU A CA 1
ATOM 1529 C C . LEU A 1 192 ? -6.812 -22.406 -6.488 1 98.81 192 LEU A C 1
ATOM 1531 O O . LEU A 1 192 ? -6.195 -23.125 -5.695 1 98.81 192 LEU A O 1
ATOM 1535 N N . PRO A 1 193 ? -8.094 -22.625 -6.812 1 98.69 193 PRO A N 1
ATOM 1536 C CA . PRO A 1 193 ? -8.734 -23.797 -6.184 1 98.69 193 PRO A CA 1
ATOM 1537 C C . PRO A 1 193 ? -8.023 -25.109 -6.508 1 98.69 193 PRO A C 1
ATOM 1539 O O . PRO A 1 193 ? -7.883 -25.969 -5.641 1 98.69 193 PRO A O 1
ATOM 1542 N N . GLU A 1 194 ? -7.629 -25.188 -7.715 1 98.75 194 GLU A N 1
ATOM 1543 C CA . GLU A 1 194 ? -6.898 -26.391 -8.094 1 98.75 194 GLU A CA 1
ATOM 1544 C C . GLU A 1 194 ? -5.566 -26.484 -7.352 1 98.75 194 GLU A C 1
ATOM 1546 O O . GLU A 1 194 ? -5.188 -27.562 -6.879 1 98.75 194 GLU A O 1
ATOM 1551 N N . MET A 1 195 ? -4.82 -25.438 -7.246 1 98.75 195 MET A N 1
ATOM 1552 C CA . MET A 1 195 ? -3.547 -25.406 -6.535 1 98.75 195 MET A CA 1
ATOM 1553 C C . MET A 1 195 ? -3.734 -25.781 -5.066 1 98.75 195 MET A C 1
ATOM 1555 O O . MET A 1 195 ? -2.881 -26.438 -4.477 1 98.75 195 MET A O 1
ATOM 1559 N N . LEU A 1 196 ? -4.789 -25.328 -4.477 1 98.62 196 LEU A N 1
ATOM 1560 C CA . LEU A 1 196 ? -5.125 -25.641 -3.096 1 98.62 196 LEU A CA 1
ATOM 1561 C C . LEU A 1 196 ? -5.445 -27.125 -2.945 1 98.62 196 LEU A C 1
ATOM 1563 O O . LEU A 1 196 ? -4.891 -27.797 -2.072 1 98.62 196 LEU A O 1
ATOM 1567 N N . ALA A 1 197 ? -6.277 -27.625 -3.82 1 98.5 197 ALA A N 1
ATOM 1568 C CA . ALA A 1 197 ? -6.715 -29.016 -3.754 1 98.5 197 ALA A CA 1
ATOM 1569 C C . ALA A 1 197 ? -5.547 -29.969 -3.973 1 98.5 197 ALA A C 1
ATOM 1571 O O . ALA A 1 197 ? -5.48 -31.031 -3.35 1 98.5 197 ALA A O 1
ATOM 1572 N N . SER A 1 198 ? -4.664 -29.562 -4.828 1 98.31 198 SER A N 1
ATOM 1573 C CA . SER A 1 198 ? -3.523 -30.422 -5.156 1 98.31 198 SER A CA 1
ATOM 1574 C C . SER A 1 198 ? -2.354 -30.156 -4.211 1 98.31 198 SER A C 1
ATOM 1576 O O . SER A 1 198 ? -1.271 -30.719 -4.395 1 98.31 198 SER A O 1
ATOM 1578 N N . LYS A 1 199 ? -2.459 -29.25 -3.262 1 98.06 199 LYS A N 1
ATOM 1579 C CA . LYS A 1 199 ? -1.506 -28.922 -2.203 1 98.06 199 LYS A CA 1
ATOM 1580 C C . LYS A 1 199 ? -0.241 -28.297 -2.773 1 98.06 199 LYS A C 1
ATOM 1582 O O . LYS A 1 199 ? 0.822 -28.344 -2.152 1 98.06 199 LYS A O 1
ATOM 1587 N N . GLN A 1 200 ? -0.388 -27.719 -3.961 1 98.06 200 GLN A N 1
ATOM 1588 C CA . GLN A 1 200 ? 0.762 -27.094 -4.598 1 98.06 200 GLN A CA 1
ATOM 1589 C C . GLN A 1 200 ? 1.146 -25.797 -3.879 1 98.06 200 GLN A C 1
ATOM 1591 O O . GLN A 1 200 ? 2.316 -25.406 -3.873 1 98.06 200 GLN A O 1
ATOM 1596 N N . LEU A 1 201 ? 0.254 -25.172 -3.215 1 97.81 201 LEU A N 1
ATOM 1597 C CA . LEU A 1 201 ? 0.53 -23.922 -2.527 1 97.81 201 LEU A CA 1
ATOM 1598 C C . LEU A 1 201 ? 1.348 -24.156 -1.262 1 97.81 201 LEU A C 1
ATOM 1600 O O . LEU A 1 201 ? 1.924 -23.219 -0.703 1 97.81 201 LEU A O 1
ATOM 1604 N N . ASP A 1 202 ? 1.423 -25.438 -0.841 1 96.38 202 ASP A N 1
ATOM 1605 C CA . ASP A 1 202 ? 2.203 -25.766 0.347 1 96.38 202 ASP A CA 1
ATOM 1606 C C . ASP A 1 202 ? 3.691 -25.516 0.115 1 96.38 202 ASP A C 1
ATOM 1608 O O . ASP A 1 202 ? 4.457 -25.359 1.069 1 96.38 202 ASP A O 1
ATOM 1612 N N . MET A 1 203 ? 4.078 -25.484 -1.154 1 95.06 203 MET A N 1
ATOM 1613 C CA . MET A 1 203 ? 5.488 -25.328 -1.499 1 95.06 203 MET A CA 1
ATOM 1614 C C . MET A 1 203 ? 5.766 -23.938 -2.068 1 95.06 203 MET A C 1
ATOM 1616 O O . MET A 1 203 ? 6.699 -23.75 -2.848 1 95.06 203 MET A O 1
ATOM 1620 N N . VAL A 1 204 ? 4.941 -23 -1.734 1 98 204 VAL A N 1
ATOM 1621 C CA . VAL A 1 204 ? 5.102 -21.625 -2.174 1 98 204 VAL A CA 1
ATOM 1622 C C . VAL A 1 204 ? 5.348 -20.719 -0.966 1 98 204 VAL A C 1
ATOM 1624 O O . VAL A 1 204 ? 4.625 -20.797 0.028 1 98 204 VAL A O 1
ATOM 1627 N N . ARG A 1 205 ? 6.336 -19.875 -1.015 1 97.69 205 ARG A N 1
ATOM 1628 C CA . ARG A 1 205 ? 6.68 -19.031 0.126 1 97.69 205 ARG A CA 1
ATOM 1629 C C . ARG A 1 205 ? 5.926 -17.719 0.075 1 97.69 205 ARG A C 1
ATOM 1631 O O . ARG A 1 205 ? 5.438 -17.234 1.099 1 97.69 205 ARG A O 1
ATOM 1638 N N . GLN A 1 206 ? 5.953 -17.078 -1.089 1 98.75 206 GLN A N 1
ATOM 1639 C CA . GLN A 1 206 ? 5.18 -15.859 -1.322 1 98.75 206 GLN A CA 1
ATOM 1640 C C . GLN A 1 206 ? 4.25 -16.031 -2.521 1 98.75 206 GLN A C 1
ATOM 1642 O O . GLN A 1 206 ? 4.637 -16.609 -3.537 1 98.75 206 GLN A O 1
ATOM 1647 N N . LEU A 1 207 ? 2.996 -15.516 -2.377 1 98.81 207 LEU A N 1
ATOM 1648 C CA . LEU A 1 207 ? 1.979 -15.586 -3.42 1 98.81 207 LEU A CA 1
ATOM 1649 C C . LEU A 1 207 ? 1.46 -14.195 -3.768 1 98.81 207 LEU A C 1
ATOM 1651 O O . LEU A 1 207 ? 0.917 -13.5 -2.908 1 98.81 207 LEU A O 1
ATOM 1655 N N . TYR A 1 208 ? 1.683 -13.773 -5.047 1 98.69 208 TYR A N 1
ATOM 1656 C CA . TYR A 1 208 ? 1.188 -12.508 -5.574 1 98.69 208 TYR A CA 1
ATOM 1657 C C . TYR A 1 208 ? 0.093 -12.734 -6.605 1 98.69 208 TYR A C 1
ATOM 1659 O O . TYR A 1 208 ? 0.314 -13.406 -7.617 1 98.69 208 TYR A O 1
ATOM 1667 N N . ALA A 1 209 ? -1.08 -12.148 -6.344 1 98.56 209 ALA A N 1
ATOM 1668 C CA . ALA A 1 209 ? -2.186 -12.367 -7.27 1 98.56 209 ALA A CA 1
ATOM 1669 C C . ALA A 1 209 ? -2.936 -11.07 -7.547 1 98.56 209 ALA A C 1
ATOM 1671 O O . ALA A 1 209 ? -3.246 -10.312 -6.625 1 98.56 209 ALA A O 1
ATOM 1672 N N . GLU A 1 210 ? -3.127 -10.773 -8.805 1 98.19 210 GLU A N 1
ATOM 1673 C CA . GLU A 1 210 ? -4.195 -9.828 -9.117 1 98.19 210 GLU A CA 1
ATOM 1674 C C . GLU A 1 210 ? -5.547 -10.531 -9.188 1 98.19 210 GLU A C 1
ATOM 1676 O O . GLU A 1 210 ? -5.789 -11.336 -10.094 1 98.19 210 GLU A O 1
ATOM 1681 N N . TYR A 1 211 ? -6.398 -10.227 -8.258 1 98.19 211 TYR A N 1
ATOM 1682 C CA . TYR A 1 211 ? -7.75 -10.773 -8.242 1 98.19 211 TYR A CA 1
ATOM 1683 C C . TYR A 1 211 ? -8.703 -9.914 -9.055 1 98.19 211 TYR A C 1
ATOM 1685 O O . TYR A 1 211 ? -8.875 -8.727 -8.758 1 98.19 211 TYR A O 1
ATOM 1693 N N . HIS A 1 212 ? -9.273 -10.516 -10.086 1 97.44 212 HIS A N 1
ATOM 1694 C CA . HIS A 1 212 ? -10.266 -9.836 -10.906 1 97.44 212 HIS A CA 1
ATOM 1695 C C . HIS A 1 212 ? -11.68 -10.07 -10.383 1 97.44 212 HIS A C 1
ATOM 1697 O O . HIS A 1 212 ? -12.289 -11.094 -10.68 1 97.44 212 HIS A O 1
ATOM 1703 N N . VAL A 1 213 ? -12.125 -9.109 -9.617 1 96.06 213 VAL A N 1
ATOM 1704 C CA . VAL A 1 213 ? -13.438 -9.195 -8.992 1 96.06 213 VAL A CA 1
ATOM 1705 C C . VAL A 1 213 ? -14.469 -8.469 -9.844 1 96.06 213 VAL A C 1
ATOM 1707 O O . VAL A 1 213 ? -14.867 -7.34 -9.523 1 96.06 213 VAL A O 1
ATOM 1710 N N . THR A 1 214 ? -14.969 -9.141 -10.859 1 90.19 214 THR A N 1
ATOM 1711 C CA . THR A 1 214 ? -15.938 -8.57 -11.781 1 90.19 214 THR A CA 1
ATOM 1712 C C . THR A 1 214 ? -17.344 -9.047 -11.453 1 90.19 214 THR A C 1
ATOM 1714 O O . THR A 1 214 ? -17.531 -9.875 -10.555 1 90.19 214 THR A O 1
ATOM 1717 N N . SER A 1 215 ? -18.312 -8.477 -12.133 1 86.06 215 SER A N 1
ATOM 1718 C CA . SER A 1 215 ? -19.703 -8.859 -11.93 1 86.06 215 SER A CA 1
ATOM 1719 C C . SER A 1 215 ? -19.969 -10.281 -12.414 1 86.06 215 SER A C 1
ATOM 1721 O O . SER A 1 215 ? -20.984 -10.883 -12.07 1 86.06 215 SER A O 1
ATOM 1723 N N . ALA A 1 216 ? -19.047 -10.805 -13.055 1 85.88 216 ALA A N 1
ATOM 1724 C CA . ALA A 1 216 ? -19.266 -12.102 -13.695 1 85.88 216 ALA A CA 1
ATOM 1725 C C . ALA A 1 216 ? -18.797 -13.242 -12.797 1 85.88 216 ALA A C 1
ATOM 1727 O O . ALA A 1 216 ? -19.109 -14.406 -13.047 1 85.88 216 ALA A O 1
ATOM 1728 N N . ILE A 1 217 ? -18.141 -12.891 -11.758 1 90.06 217 ILE A N 1
ATOM 1729 C CA . ILE A 1 217 ? -17.562 -13.992 -10.977 1 90.06 217 ILE A CA 1
ATOM 1730 C C . ILE A 1 217 ? -18.562 -14.43 -9.906 1 90.06 217 ILE A C 1
ATOM 1732 O O . ILE A 1 217 ? -19.484 -13.688 -9.555 1 90.06 217 ILE A O 1
ATOM 1736 N N . ASN A 1 218 ? -18.375 -15.695 -9.5 1 95.81 218 ASN A N 1
ATOM 1737 C CA . ASN A 1 218 ? -19.062 -16.188 -8.312 1 95.81 218 ASN A CA 1
ATOM 1738 C C . ASN A 1 218 ? -18.359 -15.734 -7.031 1 95.81 218 ASN A C 1
ATOM 1740 O O . ASN A 1 218 ? -17.391 -16.359 -6.594 1 95.81 218 ASN A O 1
ATOM 1744 N N . ASN A 1 219 ? -18.969 -14.75 -6.438 1 96.75 219 ASN A N 1
ATOM 1745 C CA . ASN A 1 219 ? -18.328 -14.125 -5.285 1 96.75 219 ASN A CA 1
ATOM 1746 C C . ASN A 1 219 ? -18.156 -15.109 -4.133 1 96.75 219 ASN A C 1
ATOM 1748 O O . ASN A 1 219 ? -17.156 -15.055 -3.41 1 96.75 219 ASN A O 1
ATOM 1752 N N . ARG A 1 220 ? -19.125 -15.938 -3.99 1 97.94 220 ARG A N 1
ATOM 1753 C CA . ARG A 1 220 ? -19.062 -16.891 -2.895 1 97.94 220 ARG A CA 1
ATOM 1754 C C . ARG A 1 220 ? -17.922 -17.891 -3.094 1 97.94 220 ARG A C 1
ATOM 1756 O O . ARG A 1 220 ? -17.141 -18.141 -2.17 1 97.94 220 ARG A O 1
ATOM 1763 N N . ALA A 1 221 ? -17.828 -18.422 -4.223 1 98.12 221 ALA A N 1
ATOM 1764 C CA . ALA A 1 221 ? -16.734 -19.328 -4.543 1 98.12 221 ALA A CA 1
ATOM 1765 C C . ALA A 1 221 ? -15.383 -18.625 -4.414 1 98.12 221 ALA A C 1
ATOM 1767 O O . ALA A 1 221 ? -14.422 -19.203 -3.92 1 98.12 221 ALA A O 1
ATOM 1768 N N . ALA A 1 222 ? -15.359 -17.391 -4.867 1 98.38 222 ALA A N 1
ATOM 1769 C CA . ALA A 1 222 ? -14.141 -16.594 -4.766 1 98.38 222 ALA A CA 1
ATOM 1770 C C . ALA A 1 222 ? -13.727 -16.406 -3.311 1 98.38 222 ALA A C 1
ATOM 1772 O O . ALA A 1 222 ? -12.562 -16.625 -2.959 1 98.38 222 ALA A O 1
ATOM 1773 N N . LEU A 1 223 ? -14.664 -16.047 -2.518 1 98.56 223 LEU A N 1
ATOM 1774 C CA . LEU A 1 223 ? -14.383 -15.805 -1.106 1 98.56 223 LEU A CA 1
ATOM 1775 C C . LEU A 1 223 ? -13.93 -17.094 -0.414 1 98.56 223 LEU A C 1
ATOM 1777 O O . LEU A 1 223 ? -13.039 -17.047 0.442 1 98.56 223 LEU A O 1
ATOM 1781 N N . LYS A 1 224 ? -14.508 -18.203 -0.788 1 98.44 224 LYS A N 1
ATOM 1782 C CA . LYS A 1 224 ? -14.094 -19.484 -0.228 1 98.44 224 LYS A CA 1
ATOM 1783 C C . LYS A 1 224 ? -12.648 -19.797 -0.608 1 98.44 224 LYS A C 1
ATOM 1785 O O . LYS A 1 224 ? -11.898 -20.344 0.2 1 98.44 224 LYS A O 1
ATOM 1790 N N . THR A 1 225 ? -12.32 -19.5 -1.831 1 98.5 225 THR A N 1
ATOM 1791 C CA . THR A 1 225 ? -10.945 -19.688 -2.283 1 98.5 225 THR A CA 1
ATOM 1792 C C . THR A 1 225 ? -9.977 -18.859 -1.451 1 98.5 225 THR A C 1
ATOM 1794 O O . THR A 1 225 ? -8.961 -19.359 -0.977 1 98.5 225 THR A O 1
ATOM 1797 N N . ILE A 1 226 ? -10.312 -17.641 -1.215 1 98.31 226 ILE A N 1
ATOM 1798 C CA . ILE A 1 226 ? -9.484 -16.703 -0.459 1 98.31 226 ILE A CA 1
ATOM 1799 C C . ILE A 1 226 ? -9.367 -17.172 0.99 1 98.31 226 ILE A C 1
ATOM 1801 O O . ILE A 1 226 ? -8.289 -17.109 1.583 1 98.31 226 ILE A O 1
ATOM 1805 N N . GLN A 1 227 ? -10.461 -17.609 1.493 1 98.44 227 GLN A N 1
ATOM 1806 C CA . GLN A 1 227 ? -10.453 -18.141 2.854 1 98.44 227 GLN A CA 1
ATOM 1807 C C . GLN A 1 227 ? -9.523 -19.344 2.969 1 98.44 227 GLN A C 1
ATOM 1809 O O . GLN A 1 227 ? -8.812 -19.5 3.965 1 98.44 227 GLN A O 1
ATOM 1814 N N . ALA A 1 228 ? -9.555 -20.219 2.031 1 98.38 228 ALA A N 1
ATOM 1815 C CA . ALA A 1 228 ? -8.695 -21.391 2.035 1 98.38 228 ALA A CA 1
ATOM 1816 C C . ALA A 1 228 ? -7.223 -21 1.985 1 98.38 228 ALA A C 1
ATOM 1818 O O . ALA A 1 228 ? -6.383 -21.641 2.627 1 98.38 228 ALA A O 1
ATOM 1819 N N . ILE A 1 229 ? -6.906 -19.969 1.224 1 98.12 229 ILE A N 1
ATOM 1820 C CA . ILE A 1 229 ? -5.539 -19.453 1.153 1 98.12 229 ILE A CA 1
ATOM 1821 C C . ILE A 1 229 ? -5.105 -18.953 2.527 1 98.12 229 ILE A C 1
ATOM 1823 O O . ILE A 1 229 ? -4 -19.25 2.984 1 98.12 229 ILE A O 1
ATOM 1827 N N . GLU A 1 230 ? -5.988 -18.25 3.131 1 97.62 230 GLU A N 1
ATOM 1828 C CA . GLU A 1 230 ? -5.727 -17.797 4.492 1 97.62 230 GLU A CA 1
ATOM 1829 C C . GLU A 1 230 ? -5.508 -18.969 5.441 1 97.62 230 GLU A C 1
ATOM 1831 O O . GLU A 1 230 ? -4.582 -18.938 6.258 1 97.62 230 GLU A O 1
ATOM 1836 N N . LYS A 1 231 ? -6.254 -19.969 5.363 1 96.81 231 LYS A N 1
ATOM 1837 C CA . LYS A 1 231 ? -6.242 -21.109 6.281 1 96.81 231 LYS A CA 1
ATOM 1838 C C . LYS A 1 231 ? -4.91 -21.859 6.223 1 96.81 231 LYS A C 1
ATOM 1840 O O . LYS A 1 231 ? -4.449 -22.391 7.227 1 96.81 231 LYS A O 1
ATOM 1845 N N . ILE A 1 232 ? -4.312 -21.844 5.102 1 96.94 232 ILE A N 1
ATOM 1846 C CA . ILE A 1 232 ? -3.076 -22.609 4.992 1 96.94 232 ILE A CA 1
ATOM 1847 C C . ILE A 1 232 ? -1.883 -21.719 5.336 1 96.94 232 ILE A C 1
ATOM 1849 O O . ILE A 1 232 ? -0.73 -22.125 5.164 1 96.94 232 ILE A O 1
ATOM 1853 N N . GLY A 1 233 ? -2.107 -20.516 5.68 1 96.69 233 GLY A N 1
ATOM 1854 C CA . GLY A 1 233 ? -1.046 -19.781 6.352 1 96.69 233 GLY A CA 1
ATOM 1855 C C . GLY A 1 233 ? -0.6 -18.547 5.594 1 96.69 233 GLY A C 1
ATOM 1856 O O . GLY A 1 233 ? 0.313 -17.844 6.027 1 96.69 233 GLY A O 1
ATOM 1857 N N . PHE A 1 234 ? -1.23 -18.25 4.453 1 97.81 234 PHE A N 1
ATOM 1858 C CA . PHE A 1 234 ? -0.876 -17.047 3.715 1 97.81 234 PHE A CA 1
ATOM 1859 C C . PHE A 1 234 ? -1.508 -15.812 4.355 1 97.81 234 PHE A C 1
ATOM 1861 O O . PHE A 1 234 ? -2.689 -15.828 4.707 1 97.81 234 PHE A O 1
ATOM 1868 N N . LYS A 1 235 ? -0.657 -14.766 4.52 1 97.38 235 LYS A N 1
ATOM 1869 C CA . LYS A 1 235 ? -1.094 -13.484 5.07 1 97.38 235 LYS A CA 1
ATOM 1870 C C . LYS A 1 235 ? -0.77 -12.336 4.117 1 97.38 235 LYS A C 1
ATOM 1872 O O . LYS A 1 235 ? 0.277 -12.344 3.465 1 97.38 235 LYS A O 1
ATOM 1877 N N . ARG A 1 236 ? -1.624 -11.367 4.055 1 98.06 236 ARG A N 1
ATOM 1878 C CA . ARG A 1 236 ? -1.487 -10.242 3.137 1 98.06 236 ARG A CA 1
ATOM 1879 C C . ARG A 1 236 ? -0.58 -9.164 3.721 1 98.06 236 ARG A C 1
ATOM 1881 O O . ARG A 1 236 ? -0.938 -8.508 4.703 1 98.06 236 ARG A O 1
ATOM 1888 N N . PHE A 1 237 ? 0.591 -8.945 3.105 1 97.75 237 PHE A N 1
ATOM 1889 C CA . PHE A 1 237 ? 1.491 -7.953 3.68 1 97.75 237 PHE A CA 1
ATOM 1890 C C . PHE A 1 237 ? 1.432 -6.648 2.889 1 97.75 237 PHE A C 1
ATOM 1892 O O . PHE A 1 237 ? 1.897 -5.609 3.359 1 97.75 237 PHE A O 1
ATOM 1899 N N . TYR A 1 238 ? 0.841 -6.75 1.704 1 97.75 238 TYR A N 1
ATOM 1900 C CA . TYR A 1 238 ? 0.678 -5.539 0.911 1 97.75 238 TYR A CA 1
ATOM 1901 C C . TYR A 1 238 ? -0.445 -5.699 -0.107 1 97.75 238 TYR A C 1
ATOM 1903 O O . TYR A 1 238 ? -0.591 -6.762 -0.716 1 97.75 238 TYR A O 1
ATOM 1911 N N . VAL A 1 239 ? -1.217 -4.656 -0.28 1 96.81 239 VAL A N 1
ATOM 1912 C CA . VAL A 1 239 ? -2.305 -4.641 -1.253 1 96.81 239 VAL A CA 1
ATOM 1913 C C . VAL A 1 239 ? -2.283 -3.328 -2.031 1 96.81 239 VAL A C 1
ATOM 1915 O O . VAL A 1 239 ? -2.057 -2.26 -1.456 1 96.81 239 VAL A O 1
ATOM 1918 N N . ARG A 1 240 ? -2.426 -3.451 -3.291 1 94.12 240 ARG A N 1
ATOM 1919 C CA . ARG A 1 240 ? -2.564 -2.293 -4.164 1 94.12 240 ARG A CA 1
ATOM 1920 C C . ARG A 1 240 ? -3.83 -2.393 -5.012 1 94.12 240 ARG A C 1
ATOM 1922 O O . ARG A 1 240 ? -4.121 -3.447 -5.578 1 94.12 240 ARG A O 1
ATOM 1929 N N . LYS A 1 241 ? -4.574 -1.314 -5.039 1 93.38 241 LYS A N 1
ATOM 1930 C CA . LYS A 1 241 ? -5.723 -1.216 -5.938 1 93.38 241 LYS A CA 1
ATOM 1931 C C . LYS A 1 241 ? -5.301 -0.725 -7.32 1 93.38 241 LYS A C 1
ATOM 1933 O O . LYS A 1 241 ? -4.676 0.329 -7.445 1 93.38 241 LYS A O 1
ATOM 1938 N N . ASN A 1 242 ? -5.594 -1.502 -8.305 1 91.5 242 ASN A N 1
ATOM 1939 C CA . ASN A 1 242 ? -5.332 -1.051 -9.672 1 91.5 242 ASN A CA 1
ATOM 1940 C C . ASN A 1 242 ? -6.402 -0.074 -10.148 1 91.5 242 ASN A C 1
ATOM 1942 O O . ASN A 1 242 ? -7.547 -0.466 -10.383 1 91.5 242 ASN A O 1
ATOM 1946 N N . PHE A 1 243 ? -6.043 1.123 -10.32 1 87.94 243 PHE A N 1
ATOM 1947 C CA . PHE A 1 243 ? -7.012 2.166 -10.633 1 87.94 243 PHE A CA 1
ATOM 1948 C C . PHE A 1 243 ? -7.508 2.037 -12.062 1 87.94 243 PHE A C 1
ATOM 1950 O O . PHE A 1 243 ? -8.516 2.645 -12.438 1 87.94 243 PHE A O 1
ATOM 1957 N N . HIS A 1 244 ? -6.828 1.243 -12.867 1 86.44 244 HIS A N 1
ATOM 1958 C CA . HIS A 1 244 ? -7.246 1.05 -14.25 1 86.44 244 HIS A CA 1
ATOM 1959 C C . HIS A 1 244 ? -8.531 0.233 -14.328 1 86.44 244 HIS A C 1
ATOM 1961 O O . HIS A 1 244 ? -9.18 0.187 -15.383 1 86.44 244 HIS A O 1
ATOM 1967 N N . CYS A 1 245 ? -8.922 -0.364 -13.188 1 91.88 245 CYS A N 1
ATOM 1968 C CA . CYS A 1 245 ? -10.141 -1.167 -13.117 1 91.88 245 CYS A CA 1
ATOM 1969 C C . CYS A 1 245 ? -11.141 -0.559 -12.141 1 91.88 245 CYS A C 1
ATOM 1971 O O . CYS A 1 245 ?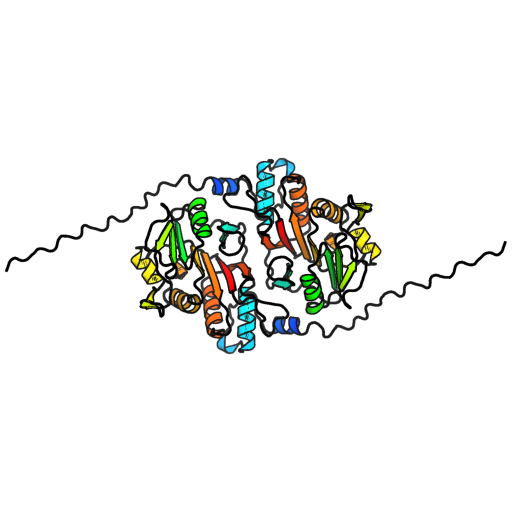 -11.812 -1.282 -11.406 1 91.88 245 CYS A O 1
ATOM 1973 N N . SER A 1 246 ? -11.125 0.705 -12.094 1 90.12 246 SER A N 1
ATOM 1974 C CA . SER A 1 246 ? -12 1.378 -11.141 1 90.12 246 SER A CA 1
ATOM 1975 C C . SER A 1 246 ? -13.469 1.062 -11.414 1 90.12 246 SER A C 1
ATOM 1977 O O . SER A 1 246 ? -13.883 0.973 -12.57 1 90.12 246 SER A O 1
ATOM 1979 N N . ARG A 1 247 ? -14.203 0.907 -10.273 1 90.38 247 ARG A N 1
ATOM 1980 C CA . ARG A 1 247 ? -15.625 0.605 -10.406 1 90.38 247 ARG A CA 1
ATOM 1981 C C . ARG A 1 247 ? -16.391 1.038 -9.156 1 90.38 247 ARG A C 1
ATOM 1983 O O . ARG A 1 247 ? -15.805 1.164 -8.078 1 90.38 247 ARG A O 1
ATOM 1990 N N . LYS A 1 248 ? -17.641 1.231 -9.414 1 88 248 LYS A N 1
ATOM 1991 C CA . LYS A 1 248 ? -18.531 1.411 -8.273 1 88 248 LYS A CA 1
ATOM 1992 C C . LYS A 1 248 ? -19.078 0.072 -7.785 1 88 248 LYS A C 1
ATOM 1994 O O . LYS A 1 248 ? -19.453 -0.783 -8.594 1 88 248 LYS A O 1
ATOM 1999 N N . GLU A 1 249 ? -18.969 -0.154 -6.504 1 86.56 249 GLU A N 1
ATOM 2000 C CA . GLU A 1 249 ? -19.562 -1.337 -5.891 1 86.56 249 GLU A CA 1
ATOM 2001 C C . GLU A 1 249 ? -20.703 -0.956 -4.938 1 86.56 249 GLU A C 1
ATOM 2003 O O . GLU A 1 249 ? -20.516 -0.107 -4.062 1 86.56 249 GLU A O 1
ATOM 2008 N N . ARG A 1 250 ? -21.812 -1.64 -5.156 1 84.69 250 ARG A N 1
ATOM 2009 C CA . ARG A 1 250 ? -22.953 -1.36 -4.293 1 84.69 250 ARG A CA 1
ATOM 2010 C C . ARG A 1 250 ? -22.625 -1.639 -2.832 1 84.69 250 ARG A C 1
ATOM 2012 O O . ARG A 1 250 ? -22.047 -2.678 -2.51 1 84.69 250 ARG A O 1
ATOM 2019 N N . GLY A 1 251 ? -22.938 -0.673 -1.959 1 86.81 251 GLY A N 1
ATOM 2020 C CA . GLY A 1 251 ? -22.703 -0.836 -0.534 1 86.81 251 GLY A CA 1
ATOM 2021 C C . GLY A 1 251 ? -21.422 -0.18 -0.062 1 86.81 251 GLY A C 1
ATOM 2022 O O . GLY A 1 251 ? -21.203 -0.018 1.141 1 86.81 251 GLY A O 1
ATOM 2023 N N . PHE A 1 252 ? -20.625 0.176 -1.047 1 89.69 252 PHE A N 1
ATOM 2024 C CA . PHE A 1 252 ? -19.422 0.917 -0.669 1 89.69 252 PHE A CA 1
ATOM 2025 C C . PHE A 1 252 ? -19.641 2.416 -0.847 1 89.69 252 PHE A C 1
ATOM 2027 O O . PHE A 1 252 ? -20.219 2.852 -1.845 1 89.69 252 PHE A O 1
ATOM 2034 N N . PRO A 1 253 ? -19.156 3.121 0.099 1 89.81 253 PRO A N 1
ATOM 2035 C CA . PRO A 1 253 ? -19.406 4.562 0.047 1 89.81 253 PRO A CA 1
ATOM 2036 C C . PRO A 1 253 ? -18.531 5.281 -0.967 1 89.81 253 PRO A C 1
ATOM 2038 O O . PRO A 1 253 ? -18.781 6.441 -1.303 1 89.81 253 PRO A O 1
ATOM 2041 N N . VAL A 1 254 ? -17.484 4.609 -1.428 1 91.62 254 VAL A N 1
ATOM 2042 C CA . VAL A 1 254 ? -16.547 5.227 -2.354 1 91.62 254 VAL A CA 1
ATOM 2043 C C . VAL A 1 254 ? -16.203 4.25 -3.475 1 91.62 254 VAL A C 1
ATOM 2045 O O . VAL A 1 254 ? -16.547 3.066 -3.402 1 91.62 254 VAL A O 1
ATOM 2048 N N . MET A 1 255 ? -15.547 4.785 -4.477 1 90.88 255 MET A N 1
ATOM 2049 C CA . MET A 1 255 ? -15.148 3.977 -5.625 1 90.88 255 MET A CA 1
ATOM 2050 C C . MET A 1 255 ? -14.234 2.83 -5.195 1 90.88 255 MET A C 1
ATOM 2052 O O . MET A 1 255 ? -13.422 2.988 -4.281 1 90.88 255 MET A O 1
ATOM 2056 N N . ARG A 1 256 ? -14.453 1.723 -5.863 1 92.12 256 ARG A N 1
ATOM 2057 C CA . ARG A 1 256 ? -13.602 0.55 -5.691 1 92.12 256 ARG A CA 1
ATOM 2058 C C . ARG A 1 256 ? -12.922 0.167 -7 1 92.12 256 ARG A C 1
ATOM 2060 O O . ARG A 1 256 ? -12.82 0.987 -7.914 1 92.12 256 ARG A O 1
ATOM 2067 N N . THR A 1 257 ? -12.266 -0.972 -6.926 1 94.19 257 THR A N 1
ATOM 2068 C CA . THR A 1 257 ? -11.664 -1.53 -8.133 1 94.19 257 THR A CA 1
ATOM 2069 C C . THR A 1 257 ? -12.125 -2.973 -8.344 1 94.19 257 THR A C 1
ATOM 2071 O O . THR A 1 257 ? -12.531 -3.646 -7.398 1 94.19 257 THR A O 1
ATOM 2074 N N . SER A 1 258 ? -12.062 -3.391 -9.609 1 94.94 258 SER A N 1
ATOM 2075 C CA . SER A 1 258 ? -12.289 -4.797 -9.914 1 94.94 258 SER A CA 1
ATOM 2076 C C . SER A 1 258 ? -10.977 -5.574 -9.922 1 94.94 258 SER A C 1
ATOM 2078 O O . SER A 1 258 ? -10.969 -6.797 -10.102 1 94.94 258 SER A O 1
ATOM 2080 N N . CYS A 1 259 ? -9.859 -4.871 -9.711 1 96.5 259 CYS A N 1
ATOM 2081 C CA . CYS A 1 259 ? -8.555 -5.508 -9.758 1 96.5 259 CYS A CA 1
ATOM 2082 C C . CYS A 1 259 ? -7.746 -5.207 -8.5 1 96.5 259 CYS A C 1
ATOM 2084 O O . CYS A 1 259 ? -7.281 -4.082 -8.312 1 96.5 259 CYS A O 1
ATOM 2086 N N . TYR A 1 260 ? -7.617 -6.219 -7.625 1 97.19 260 TYR A N 1
ATOM 2087 C CA . TYR A 1 260 ? -6.812 -6.105 -6.418 1 97.19 260 TYR A CA 1
ATOM 2088 C C . TYR A 1 260 ? -5.496 -6.867 -6.566 1 97.19 260 TYR A C 1
ATOM 2090 O O . TYR A 1 260 ? -5.496 -8.07 -6.832 1 97.19 260 TYR A O 1
ATOM 2098 N N . GLU A 1 261 ? -4.395 -6.133 -6.477 1 97.69 261 GLU A N 1
ATOM 2099 C CA . GLU A 1 261 ? -3.092 -6.785 -6.387 1 97.69 261 GLU A CA 1
ATOM 2100 C C . GLU A 1 261 ? -2.734 -7.102 -4.938 1 97.69 261 GLU A C 1
ATOM 2102 O O . GLU A 1 261 ? -2.447 -6.199 -4.148 1 97.69 261 GLU A O 1
ATOM 2107 N N . VAL A 1 262 ? -2.779 -8.375 -4.637 1 98.5 262 VAL A N 1
ATOM 2108 C CA . VAL A 1 262 ? -2.596 -8.82 -3.258 1 98.5 262 VAL A CA 1
ATOM 2109 C C . VAL A 1 262 ? -1.301 -9.617 -3.141 1 98.5 262 VAL A C 1
ATOM 2111 O O . VAL A 1 262 ? -1.087 -10.578 -3.889 1 98.5 262 VAL A O 1
ATOM 2114 N N . MET A 1 263 ? -0.45 -9.188 -2.258 1 98.62 263 MET A N 1
ATOM 2115 C CA . MET A 1 263 ? 0.811 -9.875 -2.002 1 98.62 263 MET A CA 1
ATOM 2116 C C . MET A 1 263 ? 0.78 -10.578 -0.651 1 98.62 263 MET A C 1
ATOM 2118 O O . MET A 1 263 ? 0.615 -9.938 0.387 1 98.62 263 MET A O 1
ATOM 2122 N N . TYR A 1 264 ? 0.915 -11.945 -0.761 1 98.56 264 TYR A N 1
ATOM 2123 C CA . TYR A 1 264 ? 0.896 -12.805 0.418 1 98.56 264 TYR A CA 1
ATOM 2124 C C . TYR A 1 264 ? 2.301 -13.273 0.77 1 98.56 264 TYR A C 1
ATOM 2126 O O . TYR A 1 264 ? 3.139 -13.461 -0.115 1 98.56 264 TYR A O 1
ATOM 2134 N N . MET A 1 265 ? 2.514 -13.383 2.033 1 97.75 265 MET A N 1
ATOM 2135 C CA . MET A 1 265 ? 3.664 -14.141 2.521 1 97.75 265 MET A CA 1
ATOM 2136 C C . MET A 1 265 ? 3.227 -15.219 3.51 1 97.75 265 MET A C 1
ATOM 2138 O O . MET A 1 265 ? 2.137 -15.133 4.078 1 97.75 265 MET A O 1
ATOM 2142 N N . ARG A 1 266 ? 4.09 -16.281 3.66 1 91.06 266 ARG A N 1
ATOM 2143 C CA . ARG A 1 266 ? 3.799 -17.312 4.641 1 91.06 266 ARG A CA 1
ATOM 2144 C C . ARG A 1 266 ? 4.641 -17.141 5.898 1 91.06 266 ARG A C 1
ATOM 2146 O O . ARG A 1 266 ? 5.84 -16.875 5.816 1 91.06 266 ARG A O 1
ATOM 2153 N N . SER A 1 267 ? 4.035 -16.672 7.016 1 66.06 267 SER A N 1
ATOM 2154 C CA . SER A 1 267 ? 4.742 -16.531 8.281 1 66.06 267 SER A CA 1
ATOM 2155 C C . SER A 1 267 ? 5 -17.891 8.93 1 66.06 267 SER A C 1
ATOM 2157 O O . SER A 1 267 ? 4.281 -18.859 8.664 1 66.06 267 SER A O 1
ATOM 2159 N N . ASP B 1 1 ? 12.984 -56.562 -44.344 1 23.3 1 ASP B N 1
ATOM 2160 C CA . ASP B 1 1 ? 12.695 -56.625 -42.938 1 23.3 1 ASP B CA 1
ATOM 2161 C C . ASP B 1 1 ? 13.656 -55.75 -42.125 1 23.3 1 ASP B C 1
ATOM 2163 O O . ASP B 1 1 ? 13.883 -56 -40.938 1 23.3 1 ASP B O 1
ATOM 2167 N N . ILE B 1 2 ? 14.477 -54.938 -42.688 1 30.97 2 ILE B N 1
ATOM 2168 C CA . ILE B 1 2 ? 15.562 -54.094 -42.156 1 30.97 2 ILE B CA 1
ATOM 2169 C C . ILE B 1 2 ? 15.031 -53.188 -41.062 1 30.97 2 ILE B C 1
ATOM 2171 O O . ILE B 1 2 ? 14.172 -52.312 -41.312 1 30.97 2 ILE B O 1
ATOM 2175 N N . PHE B 1 3 ? 15.031 -53.688 -39.781 1 26.02 3 PHE B N 1
ATOM 2176 C CA . PHE B 1 3 ? 14.633 -53.094 -38.5 1 26.02 3 PHE B CA 1
ATOM 2177 C C . PHE B 1 3 ? 15.414 -51.812 -38.219 1 26.02 3 PHE B C 1
ATOM 2179 O O . PHE B 1 3 ? 16.641 -51.844 -38.125 1 26.02 3 PHE B O 1
ATOM 2186 N N . PHE B 1 4 ? 15.094 -50.656 -38.812 1 27.83 4 PHE B N 1
ATOM 2187 C CA . PHE B 1 4 ? 15.633 -49.344 -38.531 1 27.83 4 PHE B CA 1
ATOM 2188 C C . PHE B 1 4 ? 15.656 -49.062 -37.031 1 27.83 4 PHE B C 1
ATOM 2190 O O . PHE B 1 4 ? 14.609 -49.094 -36.375 1 27.83 4 PHE B O 1
ATOM 2197 N N . ASP B 1 5 ? 16.75 -49.375 -36.312 1 29.08 5 ASP B N 1
ATOM 2198 C CA . ASP B 1 5 ? 16.938 -49.156 -34.906 1 29.08 5 ASP B CA 1
ATOM 2199 C C . ASP B 1 5 ? 16.75 -47.688 -34.531 1 29.08 5 ASP B C 1
ATOM 2201 O O . ASP B 1 5 ? 17.344 -46.812 -35.156 1 29.08 5 ASP B O 1
ATOM 2205 N N . PRO B 1 6 ? 15.711 -47.281 -33.844 1 29.36 6 PRO B N 1
ATOM 2206 C CA . PRO B 1 6 ? 15.453 -45.875 -33.531 1 29.36 6 PRO B CA 1
ATOM 2207 C C . PRO B 1 6 ? 16.594 -45.219 -32.75 1 29.36 6 PRO B C 1
ATOM 2209 O O . PRO B 1 6 ? 17.297 -45.906 -32 1 29.36 6 PRO B O 1
ATOM 2212 N N . PRO B 1 7 ? 17.25 -44.156 -33.219 1 30.45 7 PRO B N 1
ATOM 2213 C CA . PRO B 1 7 ? 18.375 -43.562 -32.5 1 30.45 7 PRO B CA 1
ATOM 2214 C C . PRO B 1 7 ? 18.078 -43.344 -31.031 1 30.45 7 PRO B C 1
ATOM 2216 O O . PRO B 1 7 ? 16.922 -43.156 -30.656 1 30.45 7 PRO B O 1
ATOM 2219 N N . GLU B 1 8 ? 18.906 -43.75 -30.078 1 27.62 8 GLU B N 1
ATOM 2220 C CA . GLU B 1 8 ? 18.953 -43.625 -28.625 1 27.62 8 GLU B CA 1
ATOM 2221 C C . GLU B 1 8 ? 18.875 -42.156 -28.219 1 27.62 8 GLU B C 1
ATOM 2223 O O . GLU B 1 8 ? 19.672 -41.344 -28.672 1 27.62 8 GLU B O 1
ATOM 2228 N N . ILE B 1 9 ? 17.75 -41.531 -27.922 1 29.09 9 ILE B N 1
ATOM 2229 C CA . ILE B 1 9 ? 17.594 -40.219 -27.297 1 29.09 9 ILE B CA 1
ATOM 2230 C C . ILE B 1 9 ? 18.469 -40.156 -26.062 1 29.09 9 ILE B C 1
ATOM 2232 O O . ILE B 1 9 ? 18.312 -40.938 -25.109 1 29.09 9 ILE B O 1
ATOM 2236 N N . ASN B 1 10 ? 19.766 -39.781 -26.188 1 28.66 10 ASN B N 1
ATOM 2237 C CA . ASN B 1 10 ? 20.688 -39.5 -25.078 1 28.66 10 ASN B CA 1
ATOM 2238 C C . ASN B 1 10 ? 19.969 -38.812 -23.922 1 28.66 10 ASN B C 1
ATOM 2240 O O . ASN B 1 10 ? 19.031 -38.031 -24.141 1 28.66 10 ASN B O 1
ATOM 2244 N N . SER B 1 11 ? 20.219 -39.25 -22.672 1 29.48 11 SER B N 1
ATOM 2245 C CA . SER B 1 11 ? 19.891 -38.906 -21.297 1 29.48 11 SER B CA 1
ATOM 2246 C C . SER B 1 11 ? 19.938 -37.375 -21.062 1 29.48 11 SER B C 1
ATOM 2248 O O . SER B 1 11 ? 20.703 -36.688 -21.734 1 29.48 11 SER B O 1
ATOM 2250 N N . SER B 1 12 ? 18.922 -36.844 -20.375 1 29.84 12 SER B N 1
ATOM 2251 C CA . SER B 1 12 ? 18.516 -35.562 -19.812 1 29.84 12 SER B CA 1
ATOM 2252 C C . SER B 1 12 ? 19.641 -34.875 -19.047 1 29.84 12 SER B C 1
ATOM 2254 O O . SER B 1 12 ? 20.062 -35.375 -17.984 1 29.84 12 SER B O 1
ATOM 2256 N N . GLU B 1 13 ? 20.75 -34.469 -19.656 1 30.69 13 GLU B N 1
ATOM 2257 C CA . GLU B 1 13 ? 21.625 -33.594 -18.906 1 30.69 13 GLU B CA 1
ATOM 2258 C C . GLU B 1 13 ? 20.828 -32.625 -18.031 1 30.69 13 GLU B C 1
ATOM 2260 O O . GLU B 1 13 ? 20.109 -31.766 -18.547 1 30.69 13 GLU B O 1
ATOM 2265 N N . GLY B 1 14 ? 20.344 -33 -16.875 1 31.52 14 GLY B N 1
ATOM 2266 C CA . GLY B 1 14 ? 19.859 -32.125 -15.828 1 31.52 14 GLY B CA 1
ATOM 2267 C C . GLY B 1 14 ? 20.641 -30.812 -15.75 1 31.52 14 GLY B C 1
ATOM 2268 O O . GLY B 1 14 ? 21.875 -30.812 -15.914 1 31.52 14 GLY B O 1
ATOM 2269 N N . THR B 1 15 ? 20.172 -29.734 -16.281 1 33.59 15 THR B N 1
ATOM 2270 C CA . THR B 1 15 ? 20.703 -28.406 -16.016 1 33.59 15 THR B CA 1
ATOM 2271 C C . THR B 1 15 ? 21.266 -28.312 -14.602 1 33.59 15 THR B C 1
ATOM 2273 O O . THR B 1 15 ? 20.516 -28.312 -13.625 1 33.59 15 THR B O 1
ATOM 2276 N N . ARG B 1 16 ? 22.328 -29 -14.328 1 35.28 16 ARG B N 1
ATOM 2277 C CA . ARG B 1 16 ? 23.062 -28.734 -13.102 1 35.28 16 ARG B CA 1
ATOM 2278 C C . ARG B 1 16 ? 23.125 -27.234 -12.812 1 35.28 16 ARG B C 1
ATOM 2280 O O . ARG B 1 16 ? 23.719 -26.469 -13.578 1 35.28 16 ARG B O 1
ATOM 2287 N N . PHE B 1 17 ? 22.234 -26.75 -12.031 1 37.88 17 PHE B N 1
ATOM 2288 C CA . PHE B 1 17 ? 22.391 -25.438 -11.43 1 37.88 17 PHE B CA 1
ATOM 2289 C C . PHE B 1 17 ? 23.766 -25.297 -10.781 1 37.88 17 PHE B C 1
ATOM 2291 O O . PHE B 1 17 ? 24.031 -25.922 -9.742 1 37.88 17 PHE B O 1
ATOM 2298 N N . HIS B 1 18 ? 24.781 -25.188 -11.516 1 36.47 18 HIS B N 1
ATOM 2299 C CA . HIS B 1 18 ? 26.031 -24.828 -10.828 1 36.47 18 HIS B CA 1
ATOM 2300 C C . HIS B 1 18 ? 25.797 -23.719 -9.812 1 36.47 18 HIS B C 1
ATOM 2302 O O . HIS B 1 18 ? 25.219 -22.672 -10.148 1 36.47 18 HIS B O 1
ATOM 2308 N N . ASP B 1 19 ? 25.766 -23.984 -8.562 1 38.47 19 ASP B N 1
ATOM 2309 C CA . ASP B 1 19 ? 25.609 -23.219 -7.336 1 38.47 19 ASP B CA 1
ATOM 2310 C C . ASP B 1 19 ? 26.609 -22.062 -7.27 1 38.47 19 ASP B C 1
ATOM 2312 O O . ASP B 1 19 ? 27.547 -22.094 -6.469 1 38.47 19 ASP B O 1
ATOM 2316 N N . ARG B 1 20 ? 27.219 -21.609 -8.289 1 39.44 20 ARG B N 1
ATOM 2317 C CA . ARG B 1 20 ? 28.062 -20.516 -7.84 1 39.44 20 ARG B CA 1
ATOM 2318 C C . ARG B 1 20 ? 27.234 -19.438 -7.16 1 39.44 20 ARG B C 1
ATOM 2320 O O . ARG B 1 20 ? 26.219 -18.984 -7.707 1 39.44 20 ARG B O 1
ATOM 2327 N N . PRO B 1 21 ? 27.422 -19.203 -5.883 1 43.69 21 PRO B N 1
ATOM 2328 C CA . PRO B 1 21 ? 26.75 -18.047 -5.293 1 43.69 21 PRO B CA 1
ATOM 2329 C C . PRO B 1 21 ? 26.953 -16.766 -6.125 1 43.69 21 PRO B C 1
ATOM 2331 O O . PRO B 1 21 ? 28.094 -16.391 -6.414 1 43.69 21 PRO B O 1
ATOM 2334 N N . SER B 1 22 ? 26.234 -16.547 -7.098 1 40.31 22 SER B N 1
ATOM 2335 C CA . SER B 1 22 ? 26.375 -15.367 -7.938 1 40.31 22 SER B CA 1
ATOM 2336 C C . SER B 1 22 ? 26.578 -14.117 -7.094 1 40.31 22 SER B C 1
ATOM 2338 O O . SER B 1 22 ? 25.906 -13.922 -6.082 1 40.31 22 SER B O 1
ATOM 2340 N N . LYS B 1 23 ? 27.719 -13.438 -7.211 1 48.09 23 LYS B N 1
ATOM 2341 C CA . LYS B 1 23 ? 28.062 -12.039 -6.941 1 48.09 23 LYS B CA 1
ATOM 2342 C C . LYS B 1 23 ? 26.844 -11.141 -7.105 1 48.09 23 LYS B C 1
ATOM 2344 O O . LYS B 1 23 ? 26.953 -9.914 -7.094 1 48.09 23 LYS B O 1
ATOM 2349 N N . MET B 1 24 ? 25.672 -11.727 -7.441 1 53.53 24 MET B N 1
ATOM 2350 C CA . MET B 1 24 ? 24.578 -10.938 -7.996 1 53.53 24 MET B CA 1
ATOM 2351 C C . MET B 1 24 ? 23.812 -10.211 -6.895 1 53.53 24 MET B C 1
ATOM 2353 O O . MET B 1 24 ? 22.984 -9.352 -7.18 1 53.53 24 MET B O 1
ATOM 2357 N N . GLN B 1 25 ? 24.141 -10.492 -5.555 1 62.66 25 GLN B N 1
ATOM 2358 C CA . GLN B 1 25 ? 23.266 -9.805 -4.605 1 62.66 25 GLN B CA 1
ATOM 2359 C C . GLN B 1 25 ? 24.016 -8.672 -3.904 1 62.66 25 GLN B C 1
ATOM 2361 O O . GLN B 1 25 ? 23.688 -8.312 -2.77 1 62.66 25 GLN B O 1
ATOM 2366 N N . PRO B 1 26 ? 24.953 -8.172 -4.664 1 71.88 26 PRO B N 1
ATOM 2367 C CA . PRO B 1 26 ? 25.75 -7.219 -3.889 1 71.88 26 PRO B CA 1
ATOM 2368 C C . PRO B 1 26 ? 24.953 -5.969 -3.508 1 71.88 26 PRO B C 1
ATOM 2370 O O . PRO B 1 26 ? 25.078 -5.48 -2.381 1 71.88 26 PRO B O 1
ATOM 2373 N N . GLN B 1 27 ? 24.094 -5.586 -4.375 1 87.19 27 GLN B N 1
ATOM 2374 C CA . GLN B 1 27 ? 23.375 -4.355 -4.086 1 87.19 27 GLN B CA 1
ATOM 2375 C C . GLN B 1 27 ? 22.312 -4.582 -3.004 1 87.19 27 GLN B C 1
ATOM 2377 O O . GLN B 1 27 ? 22.141 -3.74 -2.121 1 87.19 27 GLN B O 1
ATOM 2382 N N . LEU B 1 28 ? 21.734 -5.723 -3.076 1 93.38 28 LEU B N 1
ATOM 2383 C CA . LEU B 1 28 ? 20.703 -6.043 -2.092 1 93.38 28 LEU B CA 1
ATOM 2384 C C . LEU B 1 28 ? 21.328 -6.238 -0.709 1 93.38 28 LEU B C 1
ATOM 2386 O O . LEU B 1 28 ? 20.781 -5.742 0.286 1 93.38 28 LEU B O 1
ATOM 2390 N N . ASN B 1 29 ? 22.438 -6.93 -0.667 1 92.31 29 ASN B N 1
ATOM 2391 C CA . ASN B 1 29 ? 23.125 -7.117 0.601 1 92.31 29 ASN B CA 1
ATOM 2392 C C . ASN B 1 29 ? 23.609 -5.793 1.18 1 92.31 29 ASN B C 1
ATOM 2394 O O . ASN B 1 29 ? 23.547 -5.578 2.393 1 92.31 29 ASN B O 1
ATOM 2398 N N . TYR B 1 30 ? 24.109 -4.996 0.319 1 93.31 30 TYR B N 1
ATOM 2399 C CA . TYR B 1 30 ? 24.531 -3.668 0.752 1 93.31 30 TYR B CA 1
ATOM 2400 C C . TYR B 1 30 ? 23.359 -2.904 1.377 1 93.31 30 TYR B C 1
ATOM 2402 O O . TYR B 1 30 ? 23.5 -2.314 2.451 1 93.31 30 TYR B O 1
ATOM 2410 N N . LEU B 1 31 ? 22.234 -2.939 0.754 1 94.44 31 LEU B N 1
ATOM 2411 C CA . LEU B 1 31 ? 21.047 -2.279 1.273 1 94.44 31 LEU B CA 1
ATOM 2412 C C . LEU B 1 31 ? 20.656 -2.854 2.629 1 94.44 31 LEU B C 1
ATOM 2414 O O . LEU B 1 31 ? 20.359 -2.105 3.564 1 94.44 31 LEU B O 1
ATOM 2418 N N . ARG B 1 32 ? 20.719 -4.148 2.752 1 94.75 32 ARG B N 1
ATOM 2419 C CA . ARG B 1 32 ? 20.375 -4.84 3.99 1 94.75 32 ARG B CA 1
ATOM 2420 C C . ARG B 1 32 ? 21.266 -4.387 5.141 1 94.75 32 ARG B C 1
ATOM 2422 O O . ARG B 1 32 ? 20.781 -4.16 6.254 1 94.75 32 ARG B O 1
ATOM 2429 N N . GLU B 1 33 ? 22.453 -4.176 4.84 1 94.31 33 GLU B N 1
ATOM 2430 C CA . GLU B 1 33 ? 23.453 -3.889 5.863 1 94.31 33 GLU B CA 1
ATOM 2431 C C . GLU B 1 33 ? 23.469 -2.402 6.219 1 94.31 33 GLU B C 1
ATOM 2433 O O . GLU B 1 33 ? 23.906 -2.023 7.305 1 94.31 33 GLU B O 1
ATOM 2438 N N . ASN B 1 34 ? 22.922 -1.597 5.312 1 95.31 34 ASN B N 1
ATOM 2439 C CA . ASN B 1 34 ? 23.203 -0.174 5.477 1 95.31 34 ASN B CA 1
ATOM 2440 C C . ASN B 1 34 ? 21.922 0.638 5.598 1 95.31 34 ASN B C 1
ATOM 2442 O O . ASN B 1 34 ? 21.938 1.865 5.488 1 95.31 34 ASN B O 1
ATOM 2446 N N . SER B 1 35 ? 20.797 -0.017 5.84 1 96.06 35 SER B N 1
ATOM 2447 C CA . SER B 1 35 ? 19.562 0.729 5.992 1 96.06 35 SER B CA 1
ATOM 2448 C C . SER B 1 35 ? 18.641 0.076 7.023 1 96.06 35 SER B C 1
ATOM 2450 O O . SER B 1 35 ? 18.75 -1.124 7.285 1 96.06 35 SER B O 1
ATOM 2452 N N . ILE B 1 36 ? 17.828 0.912 7.629 1 95.69 36 ILE B N 1
ATOM 2453 C CA . ILE B 1 36 ? 16.828 0.48 8.602 1 95.69 36 ILE B CA 1
ATOM 2454 C C . ILE B 1 36 ? 15.422 0.685 8.031 1 95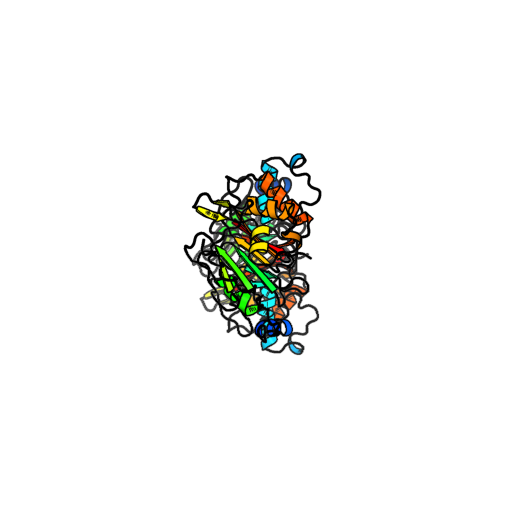.69 36 ILE B C 1
ATOM 2456 O O . ILE B 1 36 ? 15.008 1.819 7.793 1 95.69 36 ILE B O 1
ATOM 2460 N N . PRO B 1 37 ? 14.641 -0.385 7.824 1 93.38 37 PRO B N 1
ATOM 2461 C CA . PRO B 1 37 ? 13.367 -0.25 7.117 1 93.38 37 PRO B CA 1
ATOM 2462 C C . PRO B 1 37 ? 12.18 -0.076 8.062 1 93.38 37 PRO B C 1
ATOM 2464 O O . PRO B 1 37 ? 11.086 0.295 7.633 1 93.38 37 PRO B O 1
ATOM 2467 N N . ASP B 1 38 ? 12.32 -0.303 9.391 1 89.31 38 ASP B N 1
ATOM 2468 C CA . ASP B 1 38 ? 11.117 -0.484 10.195 1 89.31 38 ASP B CA 1
ATOM 2469 C C . ASP B 1 38 ? 11.102 0.478 11.383 1 89.31 38 ASP B C 1
ATOM 2471 O O . ASP B 1 38 ? 10.273 1.391 11.438 1 89.31 38 ASP B O 1
ATOM 2475 N N . THR B 1 39 ? 11.922 0.308 12.391 1 92.62 39 THR B N 1
ATOM 2476 C CA . THR B 1 39 ? 11.867 1.108 13.609 1 92.62 39 THR B CA 1
ATOM 2477 C C . THR B 1 39 ? 13.188 1.854 13.82 1 92.62 39 THR B C 1
ATOM 2479 O O . THR B 1 39 ? 14.266 1.271 13.688 1 92.62 39 THR B O 1
ATOM 2482 N N . LEU B 1 40 ? 13.008 3.111 14.125 1 96.44 40 LEU B N 1
ATOM 2483 C CA . LEU B 1 40 ? 14.18 3.951 14.359 1 96.44 40 LEU B CA 1
ATOM 2484 C C . LEU B 1 40 ? 14.43 4.129 15.852 1 96.44 40 LEU B C 1
ATOM 2486 O O . LEU B 1 40 ? 15.391 4.793 16.25 1 96.44 40 LEU B O 1
ATOM 2490 N N . GLY B 1 41 ? 13.547 3.545 16.625 1 91.75 41 GLY B N 1
ATOM 2491 C CA . GLY B 1 41 ? 13.703 3.654 18.062 1 91.75 41 GLY B CA 1
ATOM 2492 C C . GLY B 1 41 ? 15.062 3.213 18.562 1 91.75 41 GLY B C 1
ATOM 2493 O O . GLY B 1 41 ? 15.562 2.156 18.156 1 91.75 41 GLY B O 1
ATOM 2494 N N . GLY B 1 42 ? 15.711 3.926 19.375 1 91.31 42 GLY B N 1
ATOM 2495 C CA . GLY B 1 42 ? 16.984 3.564 20 1 91.31 42 GLY B CA 1
ATOM 2496 C C . GLY B 1 42 ? 18.188 3.928 19.156 1 91.31 42 GLY B C 1
ATOM 2497 O O . GLY B 1 42 ? 19.328 3.754 19.578 1 91.31 42 GLY B O 1
ATOM 2498 N N . ILE B 1 43 ? 17.969 4.359 17.969 1 96.44 43 ILE B N 1
ATOM 2499 C CA . ILE B 1 43 ? 19.062 4.723 17.078 1 96.44 43 ILE B CA 1
ATOM 2500 C C . ILE B 1 43 ? 19.469 6.176 17.328 1 96.44 43 ILE B C 1
ATOM 2502 O O . ILE B 1 43 ? 18.625 7.066 17.375 1 96.44 43 ILE B O 1
ATOM 2506 N N . ASP B 1 44 ? 20.734 6.359 17.625 1 98 44 ASP B N 1
ATOM 2507 C CA . ASP B 1 44 ? 21.281 7.715 17.578 1 98 44 ASP B CA 1
ATOM 2508 C C . ASP B 1 44 ? 21.719 8.094 16.172 1 98 44 ASP B C 1
ATOM 2510 O O . ASP B 1 44 ? 22.812 7.758 15.734 1 98 44 ASP B O 1
ATOM 2514 N N . ILE B 1 45 ? 20.953 8.836 15.5 1 98 45 ILE B N 1
ATOM 2515 C CA . ILE B 1 45 ? 21.125 9.102 14.07 1 98 45 ILE B CA 1
ATOM 2516 C C . ILE B 1 45 ? 22.453 9.82 13.828 1 98 45 ILE B C 1
ATOM 2518 O O . ILE B 1 45 ? 23.125 9.562 12.828 1 98 45 ILE B O 1
ATOM 2522 N N . ASP B 1 46 ? 22.875 10.703 14.695 1 97.38 46 ASP B N 1
ATOM 2523 C CA . ASP B 1 46 ? 24.109 11.477 14.523 1 97.38 46 ASP B CA 1
ATOM 2524 C C . ASP B 1 46 ? 25.344 10.609 14.758 1 97.38 46 ASP B C 1
ATOM 2526 O O . ASP B 1 46 ? 26.359 10.773 14.078 1 97.38 46 ASP B O 1
ATOM 2530 N N . LYS B 1 47 ? 25.219 9.625 15.578 1 97.5 47 LYS B N 1
ATOM 2531 C CA . LYS B 1 47 ? 26.391 8.852 15.984 1 97.5 47 LYS B CA 1
ATOM 2532 C C . LYS B 1 47 ? 26.438 7.516 15.242 1 97.5 47 LYS B C 1
ATOM 2534 O O . LYS B 1 47 ? 27.531 7.039 14.883 1 97.5 47 LYS B O 1
ATOM 2539 N N . ASP B 1 48 ? 25.297 6.973 14.992 1 96.94 48 ASP B N 1
ATOM 2540 C CA . ASP B 1 48 ? 25.25 5.582 14.555 1 96.94 48 ASP B CA 1
ATOM 2541 C C . ASP B 1 48 ? 25.219 5.48 13.031 1 96.94 48 ASP B C 1
ATOM 2543 O O . ASP B 1 48 ? 25.516 4.422 12.469 1 96.94 48 ASP B O 1
ATOM 2547 N N . LEU B 1 49 ? 24.844 6.535 12.352 1 97.88 49 LEU B N 1
ATOM 2548 C CA . LEU B 1 49 ? 24.672 6.426 10.906 1 97.88 49 LEU B CA 1
ATOM 2549 C C . LEU B 1 49 ? 25.562 7.422 10.172 1 97.88 49 LEU B C 1
ATOM 2551 O O . LEU B 1 49 ? 25.594 8.609 10.516 1 97.88 49 LEU B O 1
ATOM 2555 N N . ASN B 1 50 ? 26.25 6.914 9.141 1 97 50 ASN B N 1
ATOM 2556 C CA . ASN B 1 50 ? 26.938 7.828 8.242 1 97 50 ASN B CA 1
ATOM 2557 C C . ASN B 1 50 ? 25.984 8.398 7.184 1 97 50 ASN B C 1
ATOM 2559 O O . ASN B 1 50 ? 24.797 8.07 7.176 1 97 50 ASN B O 1
ATOM 2563 N N . LEU B 1 51 ? 26.484 9.211 6.328 1 94.94 51 LEU B N 1
ATOM 2564 C CA . LEU B 1 51 ? 25.641 9.945 5.387 1 94.94 51 LEU B CA 1
ATOM 2565 C C . LEU B 1 51 ? 24.906 8.992 4.449 1 94.94 51 LEU B C 1
ATOM 2567 O O . LEU B 1 51 ? 23.719 9.172 4.176 1 94.94 51 LEU B O 1
ATOM 2571 N N . THR B 1 52 ? 25.578 8.039 3.957 1 94.62 52 THR B N 1
ATOM 2572 C CA . THR B 1 52 ? 24.984 7.055 3.057 1 94.62 52 THR B CA 1
ATOM 2573 C C . THR B 1 52 ? 23.906 6.246 3.773 1 94.62 52 THR B C 1
ATOM 2575 O O . THR B 1 52 ? 22.828 6.031 3.229 1 94.62 52 THR B O 1
ATOM 2578 N N . GLN B 1 53 ? 24.188 5.883 4.969 1 97 53 GLN B N 1
ATOM 2579 C CA . GLN B 1 53 ? 23.234 5.109 5.762 1 97 53 GLN B CA 1
ATOM 2580 C C . GLN B 1 53 ? 21.984 5.93 6.074 1 97 53 GLN B C 1
ATOM 2582 O O . GLN B 1 53 ? 20.875 5.395 6.102 1 97 53 GLN B O 1
ATOM 2587 N N . VAL B 1 54 ? 22.172 7.191 6.293 1 97.56 54 VAL B N 1
ATOM 2588 C CA . VAL B 1 54 ? 21.047 8.078 6.543 1 97.56 54 VAL B CA 1
ATOM 2589 C C . VAL B 1 54 ? 20.125 8.109 5.324 1 97.56 54 VAL B C 1
ATOM 2591 O O . VAL B 1 54 ? 18.922 7.934 5.445 1 97.56 54 VAL B O 1
ATOM 2594 N N . ALA B 1 55 ? 20.703 8.289 4.195 1 95.44 55 ALA B N 1
ATOM 2595 C CA . ALA B 1 55 ? 19.922 8.383 2.961 1 95.44 55 ALA B CA 1
ATOM 2596 C C . ALA B 1 55 ? 19.172 7.074 2.68 1 95.44 55 ALA B C 1
ATOM 2598 O O . ALA B 1 55 ? 17.984 7.086 2.387 1 95.44 55 ALA B O 1
ATOM 2599 N N . LEU B 1 56 ? 19.859 5.957 2.791 1 96.06 56 LEU B N 1
ATOM 2600 C CA . LEU B 1 56 ? 19.266 4.652 2.535 1 96.06 56 LEU B CA 1
ATOM 2601 C C . LEU B 1 56 ? 18.172 4.348 3.555 1 96.06 56 LEU B C 1
ATOM 2603 O O . LEU B 1 56 ? 17.125 3.785 3.207 1 96.06 56 LEU B O 1
ATOM 2607 N N . THR B 1 57 ? 18.406 4.742 4.816 1 97.69 57 THR B N 1
ATOM 2608 C CA . THR B 1 57 ? 17.422 4.523 5.875 1 97.69 57 THR B CA 1
ATOM 2609 C C . THR B 1 57 ? 16.188 5.379 5.652 1 97.69 57 THR B C 1
ATOM 2611 O O . THR B 1 57 ? 15.062 4.906 5.836 1 97.69 57 THR B O 1
ATOM 2614 N N . LEU B 1 58 ? 16.391 6.609 5.242 1 97.5 58 LEU B N 1
ATOM 2615 C CA . LEU B 1 58 ? 15.266 7.504 4.977 1 97.5 58 LEU B CA 1
ATOM 2616 C C . LEU B 1 58 ? 14.336 6.91 3.922 1 97.5 58 LEU B C 1
ATOM 2618 O O . LEU B 1 58 ? 13.133 6.777 4.152 1 97.5 58 LEU B O 1
ATOM 2622 N N . HIS B 1 59 ? 14.875 6.477 2.814 1 96.5 59 HIS B N 1
ATOM 2623 C CA . HIS B 1 59 ? 14.102 5.871 1.738 1 96.5 59 HIS B CA 1
ATOM 2624 C C . HIS B 1 59 ? 13.469 4.555 2.184 1 96.5 59 HIS B C 1
ATOM 2626 O O . HIS B 1 59 ? 12.305 4.285 1.881 1 96.5 59 HIS B O 1
ATOM 2632 N N . SER B 1 60 ? 14.219 3.766 2.91 1 97 60 SER B N 1
ATOM 2633 C CA . SER B 1 60 ? 13.727 2.461 3.346 1 97 60 SER B CA 1
ATOM 2634 C C . SER B 1 60 ? 12.594 2.607 4.352 1 97 60 SER B C 1
ATOM 2636 O O . SER B 1 60 ? 11.562 1.94 4.234 1 97 60 SER B O 1
ATOM 2638 N N . TYR B 1 61 ? 12.828 3.486 5.312 1 97.69 61 TYR B N 1
ATOM 2639 C CA . TYR B 1 61 ? 11.836 3.691 6.363 1 97.69 61 TYR B CA 1
ATOM 2640 C C . TYR B 1 61 ? 10.523 4.203 5.785 1 97.69 61 TYR B C 1
ATOM 2642 O O . TYR B 1 61 ? 9.445 3.701 6.125 1 97.69 61 TYR B O 1
ATOM 2650 N N . LEU B 1 62 ? 10.594 5.098 4.875 1 97.69 62 LEU B N 1
ATOM 2651 C CA . LEU B 1 62 ? 9.414 5.754 4.332 1 97.69 62 LEU B CA 1
ATOM 2652 C C . LEU B 1 62 ? 8.68 4.832 3.361 1 97.69 62 LEU B C 1
ATOM 2654 O O . LEU B 1 62 ? 7.531 5.098 2.998 1 97.69 62 LEU B O 1
ATOM 2658 N N . ASP B 1 63 ? 9.289 3.756 2.988 1 96.44 63 ASP B N 1
ATOM 2659 C CA . ASP B 1 63 ? 8.703 2.84 2.016 1 96.44 63 ASP B CA 1
ATOM 2660 C C . ASP B 1 63 ? 8.062 1.639 2.709 1 96.44 63 ASP B C 1
ATOM 2662 O O . ASP B 1 63 ? 7.531 0.746 2.047 1 96.44 63 ASP B O 1
ATOM 2666 N N . ASN B 1 64 ? 8.172 1.553 3.979 1 98 64 ASN B N 1
ATOM 2667 C CA . ASN B 1 64 ? 7.699 0.37 4.691 1 98 64 ASN B CA 1
ATOM 2668 C C . ASN B 1 64 ? 6.734 0.74 5.812 1 98 64 ASN B C 1
ATOM 2670 O O . ASN B 1 64 ? 6.652 1.904 6.207 1 98 64 ASN B O 1
ATOM 2674 N N . GLN B 1 65 ? 5.961 -0.219 6.23 1 97.06 65 GLN B N 1
ATOM 2675 C CA . GLN B 1 65 ? 4.938 -0.045 7.258 1 97.06 65 GLN B CA 1
ATOM 2676 C C . GLN B 1 65 ? 5.32 -0.776 8.539 1 97.06 65 GLN B C 1
ATOM 2678 O O . GLN B 1 65 ? 6.129 -1.705 8.516 1 97.06 65 GLN B O 1
ATOM 2683 N N . ASP B 1 66 ? 4.73 -0.328 9.664 1 96.88 66 ASP B N 1
ATOM 2684 C CA . ASP B 1 66 ? 5.031 -0.993 10.93 1 96.88 66 ASP B CA 1
ATOM 2685 C C . ASP B 1 66 ? 3.773 -1.157 11.781 1 96.88 66 ASP B C 1
ATOM 2687 O O . ASP B 1 66 ? 3.859 -1.425 12.977 1 96.88 66 ASP B O 1
ATOM 2691 N N . ALA B 1 67 ? 2.678 -0.973 11.164 1 97 67 ALA B N 1
ATOM 2692 C CA . ALA B 1 67 ? 1.402 -1.186 11.836 1 97 67 ALA B CA 1
ATOM 2693 C C . ALA B 1 67 ? 0.352 -1.727 10.875 1 97 67 ALA B C 1
ATOM 2695 O O . ALA B 1 67 ? 0.502 -1.614 9.656 1 97 67 ALA B O 1
ATOM 2696 N N . ILE B 1 68 ? -0.67 -2.385 11.5 1 96.75 68 ILE B N 1
ATOM 2697 C CA . ILE B 1 68 ? -1.777 -2.912 10.711 1 96.75 68 ILE B CA 1
ATOM 2698 C C . ILE B 1 68 ? -3.049 -2.123 11.016 1 96.75 68 ILE B C 1
ATOM 2700 O O . ILE B 1 68 ? -3.486 -2.055 12.164 1 96.75 68 ILE B O 1
ATOM 2704 N N . CYS B 1 69 ? -3.537 -1.412 10.008 1 97.44 69 CYS B N 1
ATOM 2705 C CA . CYS B 1 69 ? -4.93 -0.978 10.008 1 97.44 69 CYS B CA 1
ATOM 2706 C C . CYS B 1 69 ? -5.836 -2.055 9.422 1 97.44 69 CYS B C 1
ATOM 2708 O O . CYS B 1 69 ? -5.727 -2.391 8.234 1 97.44 69 CYS B O 1
ATOM 2710 N N . ARG B 1 70 ? -6.73 -2.549 10.234 1 96.25 70 ARG B N 1
ATOM 2711 C CA . ARG B 1 70 ? -7.523 -3.705 9.828 1 96.25 70 ARG B CA 1
ATOM 2712 C C . ARG B 1 70 ? -8.484 -3.34 8.703 1 96.25 70 ARG B C 1
ATOM 2714 O O . ARG B 1 70 ? -8.828 -4.188 7.871 1 96.25 70 ARG B O 1
ATOM 2721 N N . ARG B 1 71 ? -8.953 -2.09 8.734 1 96.88 71 ARG B N 1
ATOM 2722 C CA . ARG B 1 71 ? -9.828 -1.586 7.68 1 96.88 71 ARG B CA 1
ATOM 2723 C C . ARG B 1 71 ? -9.383 -0.207 7.207 1 96.88 71 ARG B C 1
ATOM 2725 O O . ARG B 1 71 ? -9.555 0.786 7.918 1 96.88 71 ARG B O 1
ATOM 2732 N N . LYS B 1 72 ? -8.805 -0.216 6.062 1 97.06 72 LYS B N 1
ATOM 2733 C CA . LYS B 1 72 ? -8.547 1.083 5.449 1 97.06 72 LYS B CA 1
ATOM 2734 C C . LYS B 1 72 ? -9.539 1.369 4.328 1 97.06 72 LYS B C 1
ATOM 2736 O O . LYS B 1 72 ? -9.984 0.45 3.639 1 97.06 72 LYS B O 1
ATOM 2741 N N . ILE B 1 73 ? -9.867 2.584 4.164 1 96.31 73 ILE B N 1
ATOM 2742 C CA . ILE B 1 73 ? -10.797 3.008 3.119 1 96.31 73 ILE B CA 1
ATOM 2743 C C . ILE B 1 73 ? -10.219 4.211 2.375 1 96.31 73 ILE B C 1
ATOM 2745 O O . ILE B 1 73 ? -9.969 5.258 2.975 1 96.31 73 ILE B O 1
ATOM 2749 N N . ARG B 1 74 ? -10.023 3.992 1.06 1 95.94 74 ARG B N 1
ATOM 2750 C CA . ARG B 1 74 ? -9.438 5.062 0.259 1 95.94 74 ARG B CA 1
ATOM 2751 C C . ARG B 1 74 ? -10.469 6.148 -0.038 1 95.94 74 ARG B C 1
ATOM 2753 O O . ARG B 1 74 ? -11.547 5.863 -0.557 1 95.94 74 ARG B O 1
ATOM 2760 N N . MET B 1 75 ? -10.156 7.355 0.314 1 96.62 75 MET B N 1
ATOM 2761 C CA . MET B 1 75 ? -10.938 8.539 -0.021 1 96.62 75 MET B CA 1
ATOM 2762 C C . MET B 1 75 ? -10.305 9.305 -1.179 1 96.62 75 MET B C 1
ATOM 2764 O O . MET B 1 75 ? -9.078 9.477 -1.217 1 96.62 75 MET B O 1
ATOM 2768 N N . GLY B 1 76 ? -11.164 9.703 -2.109 1 95.5 76 GLY B N 1
ATOM 2769 C CA . GLY B 1 76 ? -10.664 10.445 -3.258 1 95.5 76 GLY B CA 1
ATOM 2770 C C . GLY B 1 76 ? -10.289 9.547 -4.426 1 95.5 76 GLY B C 1
ATOM 2771 O O . GLY B 1 76 ? -10.727 8.398 -4.5 1 95.5 76 GLY B O 1
ATOM 2772 N N . HIS B 1 77 ? -9.492 10.086 -5.352 1 91.88 77 HIS B N 1
ATOM 2773 C CA . HIS B 1 77 ? -9.07 9.352 -6.539 1 91.88 77 HIS B CA 1
ATOM 2774 C C . HIS B 1 77 ? -8.297 8.094 -6.16 1 91.88 77 HIS B C 1
ATOM 2776 O O . HIS B 1 77 ? -7.578 8.078 -5.164 1 91.88 77 HIS B O 1
ATOM 2782 N N . MET B 1 78 ? -8.461 7.102 -6.984 1 88.25 78 MET B N 1
ATOM 2783 C CA . MET B 1 78 ? -7.781 5.84 -6.703 1 88.25 78 MET B CA 1
ATOM 2784 C C . MET B 1 78 ? -6.277 5.965 -6.938 1 88.25 78 MET B C 1
ATOM 2786 O O . MET B 1 78 ? -5.488 5.262 -6.305 1 88.25 78 MET B O 1
ATOM 2790 N N . ASP B 1 79 ? -5.949 6.824 -7.848 1 84.12 79 ASP B N 1
ATOM 2791 C CA . ASP B 1 79 ? -4.531 7.074 -8.094 1 84.12 79 ASP B CA 1
ATOM 2792 C C . ASP B 1 79 ? -4.035 8.273 -7.289 1 84.12 79 ASP B C 1
ATOM 2794 O O . ASP B 1 79 ? -4.258 8.344 -6.078 1 84.12 79 ASP B O 1
ATOM 2798 N N . ASP B 1 80 ? -3.373 9.203 -7.918 1 84.69 80 ASP B N 1
ATOM 2799 C CA . ASP B 1 80 ? -2.871 10.391 -7.238 1 84.69 80 ASP B CA 1
ATOM 2800 C C . ASP B 1 80 ? -4.02 11.258 -6.73 1 84.69 80 ASP B C 1
ATOM 2802 O O . ASP B 1 80 ? -5.031 11.422 -7.418 1 84.69 80 ASP B O 1
ATOM 2806 N N . GLY B 1 81 ? -3.941 11.633 -5.457 1 88.25 81 GLY B N 1
ATOM 2807 C CA . GLY B 1 81 ? -4.949 12.508 -4.887 1 88.25 81 GLY B CA 1
ATOM 2808 C C . GLY B 1 81 ? -5.781 11.844 -3.809 1 88.25 81 GLY B C 1
ATOM 2809 O O . GLY B 1 81 ? -6.422 12.523 -3.004 1 88.25 81 GLY B O 1
ATOM 2810 N N . GLY B 1 82 ? -5.816 10.523 -3.854 1 93.69 82 GLY B N 1
ATOM 2811 C CA . GLY B 1 82 ? -6.539 9.805 -2.818 1 93.69 82 GLY B CA 1
ATOM 2812 C C . GLY B 1 82 ? -5.648 9.344 -1.681 1 93.69 82 GLY B C 1
ATOM 2813 O O . GLY B 1 82 ? -4.43 9.234 -1.842 1 93.69 82 GLY B O 1
ATOM 2814 N N . TRP B 1 83 ? -6.293 9.148 -0.528 1 97.19 83 TRP B N 1
ATOM 2815 C CA . TRP B 1 83 ? -5.598 8.703 0.675 1 97.19 83 TRP B CA 1
ATOM 2816 C C . TRP B 1 83 ? -6.406 7.645 1.414 1 97.19 83 TRP B C 1
ATOM 2818 O O . TRP B 1 83 ? -7.637 7.652 1.369 1 97.19 83 TRP B O 1
ATOM 2828 N N . GLU B 1 84 ? -5.719 6.707 2.061 1 97.5 84 GLU B N 1
ATOM 2829 C CA . GLU B 1 84 ? -6.359 5.66 2.85 1 97.5 84 GLU B CA 1
ATOM 2830 C C . GLU B 1 84 ? -6.629 6.129 4.277 1 97.5 84 GLU B C 1
ATOM 2832 O O . GLU B 1 84 ? -5.699 6.5 5 1 97.5 84 GLU B O 1
ATOM 2837 N N . ILE B 1 85 ? -7.891 6.133 4.668 1 98.25 85 ILE B N 1
ATOM 2838 C CA . ILE B 1 85 ? -8.219 6.402 6.062 1 98.25 85 ILE B CA 1
ATOM 2839 C C . ILE B 1 85 ? -8.305 5.09 6.84 1 98.25 85 ILE B C 1
ATOM 2841 O O . ILE B 1 85 ? -8.914 4.125 6.367 1 98.25 85 ILE B O 1
ATOM 2845 N N . CYS B 1 86 ? -7.641 5.051 7.984 1 98.38 86 CYS B N 1
ATOM 2846 C CA . CYS B 1 86 ? -7.82 3.902 8.867 1 98.38 86 CYS B CA 1
ATOM 2847 C C . CYS B 1 86 ? -9.148 3.984 9.602 1 98.38 86 CYS B C 1
ATOM 2849 O O . CYS B 1 86 ? -9.375 4.914 10.375 1 98.38 86 CYS B O 1
ATOM 2851 N N . ASP B 1 87 ? -9.977 2.998 9.414 1 97.25 87 ASP B N 1
ATOM 2852 C CA . ASP B 1 87 ? -11.336 2.992 9.953 1 97.25 87 ASP B CA 1
ATOM 2853 C C . ASP B 1 87 ? -11.438 2.068 11.164 1 97.25 87 ASP B C 1
ATOM 2855 O O . ASP B 1 87 ? -12.531 1.609 11.508 1 97.25 87 ASP B O 1
ATOM 2859 N N . ASP B 1 88 ? -10.344 1.717 11.766 1 96.44 88 ASP B N 1
ATOM 2860 C CA . ASP B 1 88 ? -10.367 0.884 12.961 1 96.44 88 ASP B CA 1
ATOM 2861 C C . ASP B 1 88 ? -10.992 1.634 14.141 1 96.44 88 ASP B C 1
ATOM 2863 O O . ASP B 1 88 ? -10.805 2.846 14.273 1 96.44 88 ASP B O 1
ATOM 2867 N N . GLN B 1 89 ? -11.625 0.867 14.961 1 93.19 89 GLN B N 1
ATOM 2868 C CA . GLN B 1 89 ? -12.156 1.455 16.188 1 93.19 89 GLN B CA 1
ATOM 2869 C C . GLN B 1 89 ? -11.039 2.037 17.047 1 93.19 89 GLN B C 1
ATOM 2871 O O . GLN B 1 89 ? -9.969 1.433 17.172 1 93.19 89 GLN B O 1
ATOM 2876 N N . GLY B 1 90 ? -11.25 3.191 17.562 1 91.44 90 GLY B N 1
ATOM 2877 C CA . GLY B 1 90 ? -10.266 3.85 18.406 1 91.44 90 GLY B CA 1
ATOM 2878 C C . GLY B 1 90 ? -9.43 4.875 17.672 1 91.44 90 GLY B C 1
ATOM 2879 O O . GLY B 1 90 ? -8.844 5.766 18.281 1 91.44 90 GLY B O 1
ATOM 2880 N N . VAL B 1 91 ? -9.375 4.75 16.344 1 94.19 91 VAL B N 1
ATOM 2881 C CA . VAL B 1 91 ? -8.547 5.691 15.594 1 94.19 91 VAL B CA 1
ATOM 2882 C C . VAL B 1 91 ? -9.391 6.383 14.523 1 94.19 91 VAL B C 1
ATOM 2884 O O . VAL B 1 91 ? -9.062 7.492 14.086 1 94.19 91 VAL B O 1
ATOM 2887 N N . ARG B 1 92 ? -10.477 5.766 14.141 1 96.31 92 ARG B N 1
ATOM 2888 C CA . ARG B 1 92 ? -11.297 6.289 13.055 1 96.31 92 ARG B CA 1
ATOM 2889 C C . ARG B 1 92 ? -11.945 7.613 13.445 1 96.31 92 ARG B C 1
ATOM 2891 O O . ARG B 1 92 ? -12.227 7.848 14.625 1 96.31 92 ARG B O 1
ATOM 2898 N N . PRO B 1 93 ? -12.164 8.492 12.383 1 96.62 93 PRO B N 1
ATOM 2899 C CA . PRO B 1 93 ? -12.938 9.695 12.695 1 96.62 93 PRO B CA 1
ATOM 2900 C C . PRO B 1 93 ? -14.391 9.383 13.07 1 96.62 93 PRO B C 1
ATOM 2902 O O . PRO B 1 93 ? -15.008 8.508 12.461 1 96.62 93 PRO B O 1
ATOM 2905 N N . GLU B 1 94 ? -14.82 10.039 14.102 1 94.62 94 GLU B N 1
ATOM 2906 C CA . GLU B 1 94 ? -16.219 9.977 14.531 1 94.62 94 GLU B CA 1
ATOM 2907 C C . GLU B 1 94 ? -16.781 11.375 14.766 1 94.62 94 GLU B C 1
ATOM 2909 O O . GLU B 1 94 ? -16.203 12.164 15.516 1 94.62 94 GLU B O 1
ATOM 2914 N N . PRO B 1 95 ? -17.906 11.562 14.164 1 93.88 95 PRO B N 1
ATOM 2915 C CA . PRO B 1 95 ? -18.469 12.906 14.344 1 93.88 95 PRO B CA 1
ATOM 2916 C C . PRO B 1 95 ? -18.828 13.203 15.797 1 93.88 95 PRO B C 1
ATOM 2918 O O . PRO B 1 95 ? -19.281 12.312 16.531 1 93.88 95 PRO B O 1
ATOM 2921 N N . PRO B 1 96 ? -18.766 14.492 16.219 1 95.56 96 PRO B N 1
ATOM 2922 C CA . PRO B 1 96 ? -18.141 15.57 15.453 1 95.56 96 PRO B CA 1
ATOM 2923 C C . PRO B 1 96 ? -16.625 15.367 15.266 1 95.56 96 PRO B C 1
ATOM 2925 O O . PRO B 1 96 ? -15.953 14.875 16.172 1 95.56 96 PRO B O 1
ATOM 2928 N N . CYS B 1 97 ? -16.188 15.578 14.094 1 97.56 97 CYS B N 1
ATOM 2929 C CA . CYS B 1 97 ? -14.766 15.375 13.805 1 97.56 97 CYS B CA 1
ATOM 2930 C C . CYS B 1 97 ? -14.242 16.453 12.867 1 97.56 97 CYS B C 1
ATOM 2932 O O . CYS B 1 97 ? -15.023 17.141 12.195 1 97.56 97 CYS B O 1
ATOM 2934 N N . ILE B 1 98 ? -12.883 16.656 12.891 1 98.81 98 ILE B N 1
ATOM 2935 C CA . ILE B 1 98 ? -12.211 17.703 12.125 1 98.81 98 ILE B CA 1
ATOM 2936 C C . ILE B 1 98 ? -11.062 17.094 11.328 1 98.81 98 ILE B C 1
ATOM 2938 O O . ILE B 1 98 ? -10.266 16.328 11.859 1 98.81 98 ILE B O 1
ATOM 2942 N N . ILE B 1 99 ? -11.023 17.453 10.047 1 98.88 99 ILE B N 1
ATOM 2943 C CA . ILE B 1 99 ? -9.914 17.078 9.172 1 98.88 99 ILE B CA 1
ATOM 2944 C C . ILE B 1 99 ? -9.25 18.344 8.617 1 98.88 99 ILE B C 1
ATOM 2946 O O . ILE B 1 99 ? -9.93 19.25 8.141 1 98.88 99 ILE B O 1
ATOM 2950 N N . TYR B 1 100 ? -7.91 18.438 8.789 1 98.94 100 TYR B N 1
ATOM 2951 C CA . TYR B 1 100 ? -7.121 19.453 8.094 1 98.94 100 TYR B CA 1
ATOM 2952 C C . TYR B 1 100 ? -6.469 18.875 6.844 1 98.94 100 TYR B C 1
ATOM 2954 O O . TYR B 1 100 ? -5.754 17.875 6.922 1 98.94 100 TYR B O 1
ATOM 2962 N N . SER B 1 101 ? -6.762 19.438 5.699 1 98.88 101 SER B N 1
ATOM 2963 C CA . SER B 1 101 ? -6.266 18.969 4.406 1 98.88 101 SER B CA 1
ATOM 2964 C C . SER B 1 101 ? -5.402 20.031 3.732 1 98.88 101 SER B C 1
ATOM 2966 O O . SER B 1 101 ? -5.922 20.969 3.115 1 98.88 101 SER B O 1
ATOM 2968 N N . PHE B 1 102 ? -4.062 19.797 3.762 1 98.75 102 PHE B N 1
ATOM 2969 C CA . PHE B 1 102 ? -3.129 20.781 3.223 1 98.75 102 PHE B CA 1
ATOM 2970 C C . PHE B 1 102 ? -2.65 20.375 1.836 1 98.75 102 PHE B C 1
ATOM 2972 O O . PHE B 1 102 ? -2.213 19.234 1.636 1 98.75 102 PHE B O 1
ATOM 2979 N N . GLY B 1 103 ? -2.623 21.25 0.913 1 97.62 103 GLY B N 1
ATOM 2980 C CA . GLY B 1 103 ? -2.152 21 -0.438 1 97.62 103 GLY B CA 1
ATOM 2981 C C . GLY B 1 103 ? -3.189 20.312 -1.31 1 97.62 103 GLY B C 1
ATOM 2982 O O . GLY B 1 103 ? -2.957 19.219 -1.819 1 97.62 103 GLY B O 1
ATOM 2983 N N . ILE B 1 104 ? -4.262 20.984 -1.62 1 95.06 104 ILE B N 1
ATOM 2984 C CA . ILE B 1 104 ? -5.359 20.359 -2.35 1 95.06 104 ILE B CA 1
ATOM 2985 C C . ILE B 1 104 ? -5.148 20.547 -3.852 1 95.06 104 ILE B C 1
ATOM 2987 O O . ILE B 1 104 ? -5.664 19.766 -4.656 1 95.06 104 ILE B O 1
ATOM 2991 N N . ALA B 1 105 ? -4.332 21.516 -4.172 1 92.94 105 ALA B N 1
ATOM 2992 C CA . ALA B 1 105 ? -4.23 21.906 -5.582 1 92.94 105 ALA B CA 1
ATOM 2993 C C . ALA B 1 105 ? -5.613 22 -6.223 1 92.94 105 ALA B C 1
ATOM 2995 O O . ALA B 1 105 ? -6.48 22.719 -5.742 1 92.94 105 ALA B O 1
ATOM 2996 N N . THR B 1 106 ? -5.945 21.234 -7.234 1 89.56 106 THR B N 1
ATOM 2997 C CA . THR B 1 106 ? -7.258 21.281 -7.867 1 89.56 106 THR B CA 1
ATOM 2998 C C . THR B 1 106 ? -8.016 19.984 -7.621 1 89.56 106 THR B C 1
ATOM 3000 O O . THR B 1 106 ? -9.055 19.734 -8.242 1 89.56 106 THR B O 1
ATOM 3003 N N . ASP B 1 107 ? -7.539 19.25 -6.781 1 95.38 107 ASP B N 1
ATOM 3004 C CA . ASP B 1 107 ? -8.156 17.953 -6.508 1 95.38 107 ASP B CA 1
ATOM 3005 C C . ASP B 1 107 ? -8.859 17.953 -5.152 1 95.38 107 ASP B C 1
ATOM 3007 O O . ASP B 1 107 ? -8.203 17.859 -4.109 1 95.38 107 ASP B O 1
ATOM 3011 N N . TRP B 1 108 ? -10.203 17.922 -5.172 1 97.19 108 TRP B N 1
ATOM 3012 C CA . TRP B 1 108 ? -11.031 18 -3.973 1 97.19 108 TRP B CA 1
ATOM 3013 C C . TRP B 1 108 ? -11.578 16.625 -3.588 1 97.19 108 TRP B C 1
ATOM 3015 O O . TRP B 1 108 ? -12.352 16.5 -2.633 1 97.19 108 TRP B O 1
ATOM 3025 N N . THR B 1 109 ? -11.164 15.648 -4.293 1 96.75 109 THR B N 1
ATOM 3026 C CA . THR B 1 109 ? -11.875 14.383 -4.203 1 96.75 109 THR B CA 1
ATOM 3027 C C . THR B 1 109 ? -11.711 13.766 -2.818 1 96.75 109 THR B C 1
ATOM 3029 O O . THR B 1 109 ? -12.648 13.18 -2.275 1 96.75 109 THR B O 1
ATOM 3032 N N . PHE B 1 110 ? -10.555 13.906 -2.203 1 98.12 110 PHE B N 1
ATOM 3033 C CA . PHE B 1 110 ? -10.375 13.43 -0.839 1 98.12 110 PHE B CA 1
ATOM 3034 C C . PHE B 1 110 ? -11.297 14.172 0.123 1 98.12 110 PHE B C 1
ATOM 3036 O O . PHE B 1 110 ? -11.992 13.555 0.93 1 98.12 110 PHE B O 1
ATOM 3043 N N . ASP B 1 111 ? -11.305 15.445 -0.003 1 98.44 111 ASP B N 1
ATOM 3044 C CA . ASP B 1 111 ? -12.039 16.312 0.909 1 98.44 111 ASP B CA 1
ATOM 3045 C C . ASP B 1 111 ? -13.547 16.062 0.81 1 98.44 111 ASP B C 1
ATOM 3047 O O . ASP B 1 111 ? -14.227 15.938 1.829 1 98.44 111 ASP B O 1
ATOM 3051 N N . ASP B 1 112 ? -13.961 15.938 -0.374 1 97.94 112 ASP B N 1
ATOM 3052 C CA . ASP B 1 112 ? -15.375 15.672 -0.614 1 97.94 112 ASP B CA 1
ATOM 3053 C C . ASP B 1 112 ? -15.773 14.305 -0.068 1 97.94 112 ASP B C 1
ATOM 3055 O O . ASP B 1 112 ? -16.781 14.18 0.636 1 97.94 112 ASP B O 1
ATOM 3059 N N . ASP B 1 113 ? -15.023 13.32 -0.344 1 97 113 ASP B N 1
ATOM 3060 C CA . ASP B 1 113 ? -15.328 11.969 0.113 1 97 113 ASP B CA 1
ATOM 3061 C C . ASP B 1 113 ? -15.281 11.883 1.637 1 97 113 ASP B C 1
ATOM 3063 O O . ASP B 1 113 ? -16.203 11.352 2.262 1 97 113 ASP B O 1
ATOM 3067 N N . ALA B 1 114 ? -14.234 12.43 2.207 1 97.88 114 ALA B N 1
ATOM 3068 C CA . ALA B 1 114 ? -14.055 12.312 3.652 1 97.88 114 ALA B CA 1
ATOM 3069 C C . ALA B 1 114 ? -15.18 13.008 4.406 1 97.88 114 ALA B C 1
ATOM 3071 O O . ALA B 1 114 ? -15.688 12.484 5.398 1 97.88 114 ALA B O 1
ATOM 3072 N N . SER B 1 115 ? -15.531 14.172 3.895 1 97.88 115 SER B N 1
ATOM 3073 C CA . SER B 1 115 ? -16.625 14.891 4.539 1 97.88 115 SER B CA 1
ATOM 3074 C C . SER B 1 115 ? -17.953 14.141 4.383 1 97.88 115 SER B C 1
ATOM 3076 O O . SER B 1 115 ? -18.703 14 5.344 1 97.88 115 SER B O 1
ATOM 3078 N N . ARG B 1 116 ? -18.188 13.625 3.262 1 96.38 116 ARG B N 1
ATOM 3079 C CA . ARG B 1 116 ? -19.438 12.938 2.963 1 96.38 116 ARG B CA 1
ATOM 3080 C C . ARG B 1 116 ? -19.516 11.609 3.721 1 96.38 116 ARG B C 1
ATOM 3082 O O . ARG B 1 116 ? -20.562 11.281 4.289 1 96.38 116 ARG B O 1
ATOM 3089 N N . VAL B 1 117 ? -18.484 10.906 3.771 1 96.69 117 VAL B N 1
ATOM 3090 C CA . VAL B 1 117 ? -18.5 9.531 4.273 1 96.69 117 VAL B CA 1
ATOM 3091 C C . VAL B 1 117 ? -18.422 9.539 5.797 1 96.69 117 VAL B C 1
ATOM 3093 O O . VAL B 1 117 ? -19.172 8.82 6.465 1 96.69 117 VAL B O 1
ATOM 3096 N N . TYR B 1 118 ? -17.594 10.422 6.332 1 97.31 118 TYR B N 1
ATOM 3097 C CA . TYR B 1 118 ? -17.328 10.352 7.766 1 97.31 118 TYR B CA 1
ATOM 3098 C C . TYR B 1 118 ? -18.094 11.453 8.508 1 97.31 118 TYR B C 1
ATOM 3100 O O . TYR B 1 118 ? -18.188 11.422 9.734 1 97.31 118 TYR B O 1
ATOM 3108 N N . GLY B 1 119 ? -18.562 12.406 7.801 1 96.75 119 GLY B N 1
ATOM 3109 C CA . GLY B 1 119 ? -19.297 13.484 8.43 1 96.75 119 GLY B CA 1
ATOM 3110 C C . GLY B 1 119 ? -18.406 14.477 9.148 1 96.75 119 GLY B C 1
ATOM 3111 O O . GLY B 1 119 ? -18.844 15.141 10.102 1 96.75 119 GLY B O 1
ATOM 3112 N N . CYS B 1 120 ? -17.188 14.547 8.766 1 97.69 120 CYS B N 1
ATOM 3113 C CA . CYS B 1 120 ? -16.234 15.461 9.375 1 97.69 120 CYS B CA 1
ATOM 3114 C C . CYS B 1 120 ? -16.25 16.812 8.68 1 97.69 120 CYS B C 1
ATOM 3116 O O . CYS B 1 120 ? -16.469 16.891 7.473 1 97.69 120 CYS B O 1
ATOM 3118 N N . HIS B 1 121 ? -16.047 17.828 9.477 1 98.69 121 HIS B N 1
ATOM 3119 C CA . HIS B 1 121 ? -15.68 19.094 8.859 1 98.69 121 HIS B CA 1
ATOM 3120 C C . HIS B 1 121 ? -14.258 19.031 8.312 1 98.69 121 HIS B C 1
ATOM 3122 O O . HIS B 1 121 ? -13.312 18.75 9.047 1 98.69 121 HIS B O 1
ATOM 3128 N N . VAL B 1 122 ? -14.164 19.297 7.023 1 98.88 122 VAL B N 1
ATOM 3129 C CA . VAL B 1 122 ? -12.852 19.328 6.375 1 98.88 122 VAL B CA 1
ATOM 3130 C C . VAL B 1 122 ? -12.438 20.781 6.117 1 98.88 122 VAL B C 1
ATOM 3132 O O . VAL B 1 122 ? -13.164 21.531 5.457 1 98.88 122 VAL B O 1
ATOM 3135 N N . PHE B 1 123 ? -11.352 21.156 6.707 1 98.94 123 PHE B N 1
ATOM 3136 C CA . PHE B 1 123 ? -10.727 22.438 6.402 1 98.94 123 PHE B CA 1
ATOM 3137 C C . PHE B 1 123 ? -9.57 22.25 5.422 1 98.94 123 PHE B C 1
ATOM 3139 O O . PHE B 1 123 ? -8.555 21.641 5.758 1 98.94 123 PHE B O 1
ATOM 3146 N N . ALA B 1 124 ? -9.797 22.781 4.223 1 98.81 124 ALA B N 1
ATOM 3147 C CA . ALA B 1 124 ? -8.852 22.609 3.123 1 98.81 124 ALA B CA 1
ATOM 3148 C C . ALA B 1 124 ? -8.008 23.875 2.939 1 98.81 124 ALA B C 1
ATOM 3150 O O . ALA B 1 124 ? -8.516 24.984 3.045 1 98.81 124 ALA B O 1
ATOM 3151 N N . PHE B 1 125 ? -6.699 23.609 2.625 1 98.81 125 PHE B N 1
ATOM 3152 C CA . PHE B 1 125 ? -5.77 24.719 2.547 1 98.81 125 PHE B CA 1
ATOM 3153 C C . PHE B 1 125 ? -4.898 24.625 1.301 1 98.81 125 PHE B C 1
ATOM 3155 O O . PHE B 1 125 ? -4.359 23.547 1 1 98.81 125 PHE B O 1
ATOM 3162 N N . ASP B 1 126 ? -4.785 25.719 0.57 1 98.5 126 ASP B N 1
ATOM 3163 C CA . ASP B 1 126 ? -3.842 25.828 -0.539 1 98.5 126 ASP B CA 1
ATOM 3164 C C . ASP B 1 126 ? -3.639 27.281 -0.95 1 98.5 126 ASP B C 1
ATOM 3166 O O . ASP B 1 126 ? -4.559 27.922 -1.463 1 98.5 126 ASP B O 1
ATOM 3170 N N . PRO B 1 127 ? -2.5 27.734 -0.763 1 97.44 127 PRO B N 1
ATOM 3171 C CA . PRO B 1 127 ? -2.283 29.141 -1.12 1 97.44 127 PRO B CA 1
ATOM 3172 C C . PRO B 1 127 ? -2.014 29.328 -2.609 1 97.44 127 PRO B C 1
ATOM 3174 O O . PRO B 1 127 ? -2.008 30.469 -3.096 1 97.44 127 PRO B O 1
ATOM 3177 N N . SER B 1 128 ? -1.872 28.266 -3.344 1 95.69 128 SER B N 1
ATOM 3178 C CA . SER B 1 128 ? -1.293 28.391 -4.68 1 95.69 128 SER B CA 1
ATOM 3179 C C . SER B 1 128 ? -2.375 28.375 -5.754 1 95.69 128 SER B C 1
ATOM 3181 O O . SER B 1 128 ? -2.084 28.562 -6.934 1 95.69 128 SER B O 1
ATOM 3183 N N . ILE B 1 129 ? -3.615 28.203 -5.41 1 95.5 129 ILE B N 1
ATOM 3184 C CA . ILE B 1 129 ? -4.57 27.906 -6.473 1 95.5 129 ILE B CA 1
ATOM 3185 C C . ILE B 1 129 ? -5.414 29.156 -6.766 1 95.5 129 ILE B C 1
ATOM 3187 O O . ILE B 1 129 ? -6.324 29.109 -7.598 1 95.5 129 ILE B O 1
ATOM 3191 N N . GLY B 1 130 ? -5.191 30.25 -6.145 1 93.94 130 GLY B N 1
ATOM 3192 C CA . GLY B 1 130 ? -5.766 31.531 -6.508 1 93.94 130 GLY B CA 1
ATOM 3193 C C . GLY B 1 130 ? -7.223 31.672 -6.109 1 93.94 130 GLY B C 1
ATOM 3194 O O . GLY B 1 130 ? -7.926 32.562 -6.602 1 93.94 130 GLY B O 1
ATOM 3195 N N . LEU B 1 131 ? -7.684 30.797 -5.25 1 96.12 131 LEU B N 1
ATOM 3196 C CA . LEU B 1 131 ? -9.055 30.906 -4.77 1 96.12 131 LEU B CA 1
ATOM 3197 C C . LEU B 1 131 ? -9.117 31.672 -3.451 1 96.12 131 LEU B C 1
ATOM 3199 O O . LEU B 1 131 ? -8.203 31.562 -2.625 1 96.12 131 LEU B O 1
ATOM 3203 N N . ALA B 1 132 ? -10.227 32.375 -3.287 1 97.5 132 ALA B N 1
ATOM 3204 C CA . ALA B 1 132 ? -10.5 33.031 -2.014 1 97.5 132 ALA B CA 1
ATOM 3205 C C . ALA B 1 132 ? -11.117 32.062 -1.015 1 97.5 132 ALA B C 1
ATOM 3207 O O . ALA B 1 132 ? -11.594 31 -1.396 1 97.5 132 ALA B O 1
ATOM 3208 N N . GLN B 1 133 ? -10.992 32.5 0.238 1 98.31 133 GLN B N 1
ATOM 3209 C CA . GLN B 1 133 ? -11.664 31.734 1.274 1 98.31 133 GLN B CA 1
ATOM 3210 C C . GLN B 1 133 ? -13.133 31.516 0.937 1 98.31 133 GLN B C 1
ATOM 3212 O O . GLN B 1 133 ? -13.82 32.438 0.5 1 98.31 133 GLN B O 1
ATOM 3217 N N . HIS B 1 134 ? -13.633 30.25 1.063 1 98.44 134 HIS B N 1
ATOM 3218 C CA . HIS B 1 134 ? -15.039 29.953 0.808 1 98.44 134 HIS B CA 1
ATOM 3219 C C . HIS B 1 134 ? -15.43 28.594 1.38 1 98.44 134 HIS B C 1
ATOM 3221 O O . HIS B 1 134 ? -14.562 27.797 1.752 1 98.44 134 HIS B O 1
ATOM 3227 N N . ASP B 1 135 ? -16.766 28.438 1.498 1 98.5 135 ASP B N 1
ATOM 3228 C CA . ASP B 1 135 ? -17.297 27.125 1.826 1 98.5 135 ASP B CA 1
ATOM 3229 C C . ASP B 1 135 ? -17.688 26.359 0.564 1 98.5 135 ASP B C 1
ATOM 3231 O O . ASP B 1 135 ? -18.641 26.734 -0.122 1 98.5 135 ASP B O 1
ATOM 3235 N N . ARG B 1 136 ? -16.938 25.297 0.317 1 97.5 136 ARG B N 1
ATOM 3236 C CA . ARG B 1 136 ? -17.266 24.453 -0.833 1 97.5 136 ARG B CA 1
ATOM 3237 C C . ARG B 1 136 ? -18.562 23.688 -0.604 1 97.5 136 ARG B C 1
ATOM 3239 O O . ARG B 1 136 ? -19.312 23.438 -1.548 1 97.5 136 ARG B O 1
ATOM 3246 N N . SER B 1 137 ? -18.781 23.266 0.565 1 97.88 137 SER B N 1
ATOM 3247 C CA . SER B 1 137 ? -20 22.641 1.053 1 97.88 137 SER B CA 1
ATOM 3248 C C . SER B 1 137 ? -20.25 22.969 2.52 1 97.88 137 SER B C 1
ATOM 3250 O O . SER B 1 137 ? -19.516 23.766 3.109 1 97.88 137 SER B O 1
ATOM 3252 N N . GLN B 1 138 ? -21.297 22.328 3.045 1 97.62 138 GLN B N 1
ATOM 3253 C CA . GLN B 1 138 ? -21.578 22.547 4.461 1 97.62 138 GLN B CA 1
ATOM 3254 C C . GLN B 1 138 ? -20.438 22.031 5.332 1 97.62 138 GLN B C 1
ATOM 3256 O O . GLN B 1 138 ? -20.203 22.531 6.43 1 97.62 138 GLN B O 1
ATOM 3261 N N . LEU B 1 139 ? -19.734 21.078 4.773 1 98.31 139 LEU B N 1
ATOM 3262 C CA . LEU B 1 139 ? -18.734 20.422 5.617 1 98.31 139 LEU B CA 1
ATOM 3263 C C . LEU B 1 139 ? -17.328 20.641 5.074 1 98.31 139 LEU B C 1
ATOM 3265 O O . LEU B 1 139 ? -16.359 20.203 5.684 1 98.31 139 LEU B O 1
ATOM 3269 N N . VAL B 1 140 ? -17.172 21.312 3.977 1 98.75 140 VAL B N 1
ATOM 3270 C CA . VAL B 1 140 ? -15.859 21.562 3.404 1 98.75 140 VAL B CA 1
ATOM 3271 C C . VAL B 1 140 ? -15.594 23.062 3.324 1 98.75 140 VAL B C 1
ATOM 3273 O O . VAL B 1 140 ? -16.312 23.781 2.625 1 98.75 140 VAL B O 1
ATOM 3276 N N . HIS B 1 141 ? -14.547 23.453 3.988 1 98.88 141 HIS B N 1
ATOM 3277 C CA . HIS B 1 141 ? -14.18 24.859 4.125 1 98.88 141 HIS B CA 1
ATOM 3278 C C . HIS B 1 141 ? -12.789 25.125 3.572 1 98.88 141 HIS B C 1
ATOM 3280 O O . HIS B 1 141 ? -11.82 24.469 3.98 1 98.88 141 HIS B O 1
ATOM 3286 N N . PHE B 1 142 ? -12.672 26.125 2.643 1 98.81 142 PHE B N 1
ATOM 3287 C CA . PHE B 1 142 ? -11.391 26.375 1.989 1 98.81 142 PHE B CA 1
ATOM 3288 C C . PHE B 1 142 ? -10.766 27.656 2.506 1 98.81 142 PHE B C 1
ATOM 3290 O O . PHE B 1 142 ? -11.445 28.672 2.666 1 98.81 142 PHE B O 1
ATOM 3297 N N . TYR B 1 143 ? -9.492 27.594 2.688 1 98.75 143 TYR B N 1
ATOM 3298 C CA . TYR B 1 143 ? -8.68 28.75 3.047 1 98.75 143 TYR B CA 1
ATOM 3299 C C . TYR B 1 143 ? -7.434 28.828 2.174 1 98.75 143 TYR B C 1
ATOM 3301 O O . TYR B 1 143 ? -6.754 27.828 1.953 1 98.75 143 TYR B O 1
ATOM 3309 N N . PRO B 1 144 ? -7.113 29.984 1.646 1 98.19 144 PRO B N 1
ATOM 3310 C CA . PRO B 1 144 ? -5.906 30.141 0.829 1 98.19 144 PRO B CA 1
ATOM 3311 C C . PRO B 1 144 ? -4.648 30.328 1.67 1 98.19 144 PRO B C 1
ATOM 3313 O O . PRO B 1 144 ? -3.895 31.281 1.45 1 98.19 144 PRO B O 1
ATOM 3316 N N . TRP B 1 145 ? -4.41 29.438 2.586 1 98.5 145 TRP B N 1
ATOM 3317 C CA . TRP B 1 145 ? -3.299 29.469 3.529 1 98.5 145 TRP B CA 1
ATOM 3318 C C . TRP B 1 145 ? -2.344 28.312 3.283 1 98.5 145 TRP B C 1
ATOM 3320 O O . TRP B 1 145 ? -2.762 27.234 2.846 1 98.5 145 TRP B O 1
ATOM 3330 N N . GLY B 1 146 ? -1.062 28.562 3.514 1 98.38 146 GLY B N 1
ATOM 3331 C CA . GLY B 1 146 ? -0.057 27.516 3.494 1 98.38 146 GLY B CA 1
ATOM 3332 C C . GLY B 1 146 ? 0.414 27.109 4.879 1 98.38 146 GLY B C 1
ATOM 3333 O O . GLY B 1 146 ? 0.311 27.906 5.828 1 98.38 146 GLY B O 1
ATOM 3334 N N . LEU B 1 147 ? 0.849 25.906 4.996 1 98.75 147 LEU B N 1
ATOM 3335 C CA . LEU B 1 147 ? 1.43 25.391 6.234 1 98.75 147 LEU B CA 1
ATOM 3336 C C . LEU B 1 147 ? 2.951 25.484 6.195 1 98.75 147 LEU B C 1
ATOM 3338 O O . LEU B 1 147 ? 3.578 25.109 5.203 1 98.75 147 LEU B O 1
ATOM 3342 N N . ALA B 1 148 ? 3.5 26.031 7.277 1 98.06 148 ALA B N 1
ATOM 3343 C CA . ALA B 1 148 ? 4.949 26.188 7.367 1 98.06 148 ALA B CA 1
ATOM 3344 C C . ALA B 1 148 ? 5.418 26.125 8.82 1 98.06 148 ALA B C 1
ATOM 3346 O O . ALA B 1 148 ? 4.617 25.891 9.727 1 98.06 148 ALA B O 1
ATOM 3347 N N . GLY B 1 149 ? 6.77 26.25 8.984 1 97.94 149 GLY B N 1
ATOM 3348 C CA . GLY B 1 149 ? 7.352 26.234 10.32 1 97.94 149 GLY B CA 1
ATOM 3349 C C . GLY B 1 149 ? 7.363 27.594 10.992 1 97.94 149 GLY B C 1
ATOM 3350 O O . GLY B 1 149 ? 7.66 27.703 12.18 1 97.94 149 GLY B O 1
ATOM 3351 N N . LEU B 1 150 ? 7.062 28.562 10.18 1 97.44 150 LEU B N 1
ATOM 3352 C CA . LEU B 1 150 ? 6.984 29.938 10.672 1 97.44 150 LEU B CA 1
ATOM 3353 C C . LEU B 1 150 ? 5.844 30.688 10 1 97.44 150 LEU B C 1
ATOM 3355 O O . LEU B 1 150 ? 5.625 30.547 8.789 1 97.44 150 LEU B O 1
ATOM 3359 N N . THR B 1 151 ? 5.18 31.469 10.867 1 98.25 151 THR B N 1
ATOM 3360 C CA . THR B 1 151 ? 4.113 32.312 10.328 1 98.25 151 THR B CA 1
ATOM 3361 C C . THR B 1 151 ? 4.684 33.562 9.656 1 98.25 151 THR B C 1
ATOM 3363 O O . THR B 1 151 ? 5.598 34.188 10.188 1 98.25 151 THR B O 1
ATOM 3366 N N . GLY B 1 152 ? 4.191 33.781 8.492 1 97.44 152 GLY B N 1
ATOM 3367 C CA . GLY B 1 152 ? 4.625 34.938 7.723 1 97.44 152 GLY B CA 1
ATOM 3368 C C . GLY B 1 152 ? 4.242 34.844 6.258 1 97.44 152 GLY B C 1
ATOM 3369 O O . GLY B 1 152 ? 3.35 34.094 5.887 1 97.44 152 GLY B O 1
ATOM 3370 N N . THR B 1 153 ? 4.828 35.75 5.461 1 96 153 THR B N 1
ATOM 3371 C CA . THR B 1 153 ? 4.629 35.719 4.016 1 96 153 THR B CA 1
ATOM 3372 C C . THR B 1 153 ? 5.703 34.875 3.336 1 96 153 THR B C 1
ATOM 3374 O O . THR B 1 153 ? 6.898 35.125 3.514 1 96 153 THR B O 1
ATOM 3377 N N . GLY B 1 154 ? 5.168 33.875 2.635 1 91.94 154 GLY B N 1
ATOM 3378 C CA . GLY B 1 154 ? 6.109 33.031 1.913 1 91.94 154 GLY B CA 1
ATOM 3379 C C . GLY B 1 154 ? 6.805 33.75 0.775 1 91.94 154 GLY B C 1
ATOM 3380 O O . GLY B 1 154 ? 6.461 34.906 0.453 1 91.94 154 GLY B O 1
ATOM 3381 N N . LYS B 1 155 ? 7.797 33.031 0.177 1 84.5 155 LYS B N 1
ATOM 3382 C CA . LYS B 1 155 ? 8.578 33.625 -0.904 1 84.5 155 LYS B CA 1
ATOM 3383 C C . LYS B 1 155 ? 7.699 33.969 -2.105 1 84.5 155 LYS B C 1
ATOM 3385 O O . LYS B 1 155 ? 7.98 34.906 -2.85 1 84.5 155 LYS B O 1
ATOM 3390 N N . ASN B 1 156 ? 6.637 33.344 -2.244 1 90 156 ASN B N 1
ATOM 3391 C CA . ASN B 1 156 ? 5.734 33.562 -3.373 1 90 156 ASN B CA 1
ATOM 3392 C C . ASN B 1 156 ? 4.602 34.531 -3.023 1 90 156 ASN B C 1
ATOM 3394 O O . ASN B 1 156 ? 3.66 34.688 -3.801 1 90 156 ASN B O 1
ATOM 3398 N N . GLY B 1 157 ? 4.707 35.094 -1.886 1 94.56 157 GLY B N 1
ATOM 3399 C CA . GLY B 1 157 ? 3.672 36 -1.44 1 94.56 157 GLY B CA 1
ATOM 3400 C C . GLY B 1 157 ? 2.506 35.312 -0.769 1 94.56 157 GLY B C 1
ATOM 3401 O O . GLY B 1 157 ? 1.521 35.938 -0.395 1 94.56 157 GLY B O 1
ATOM 3402 N N . TRP B 1 158 ? 2.609 34.062 -0.569 1 96.81 158 TRP B N 1
ATOM 3403 C CA . TRP B 1 158 ? 1.529 33.281 0.011 1 96.81 158 TRP B CA 1
ATOM 3404 C C . TRP B 1 158 ? 1.467 33.469 1.522 1 96.81 158 TRP B C 1
ATOM 3406 O O . TRP B 1 158 ? 2.502 33.531 2.189 1 96.81 158 TRP B O 1
ATOM 3416 N N . PRO B 1 159 ? 0.25 33.688 2.033 1 98.06 159 PRO B N 1
ATOM 3417 C CA . PRO B 1 159 ? 0.148 33.625 3.492 1 98.06 159 PRO B CA 1
ATOM 3418 C C . PRO B 1 159 ? 0.49 32.25 4.055 1 98.06 159 PRO B C 1
ATOM 3420 O O . PRO B 1 159 ? -0.163 31.266 3.711 1 98.06 159 PRO B O 1
ATOM 3423 N N . MET B 1 160 ? 1.479 32.156 4.883 1 98.38 160 MET B N 1
ATOM 3424 C CA . MET B 1 160 ? 1.938 30.922 5.496 1 98.38 160 MET B CA 1
ATOM 3425 C C . MET B 1 160 ? 1.753 30.953 7.008 1 98.38 160 MET B C 1
ATOM 3427 O O . MET B 1 160 ? 1.979 32 7.641 1 98.38 160 MET B O 1
ATOM 3431 N N . PHE B 1 161 ? 1.352 29.828 7.609 1 98.81 161 PHE B N 1
ATOM 3432 C CA . PHE B 1 161 ? 1.098 29.766 9.047 1 98.81 161 PHE B CA 1
ATOM 3433 C C . PHE B 1 161 ? 1.647 28.469 9.633 1 98.81 161 PHE B C 1
ATOM 3435 O O . PHE B 1 161 ? 1.73 27.453 8.945 1 98.81 161 PHE B O 1
ATOM 3442 N N . THR B 1 162 ? 2.029 28.578 10.914 1 98.75 162 THR B N 1
ATOM 3443 C CA . THR B 1 162 ? 2.258 27.344 11.656 1 98.75 162 THR B CA 1
ATOM 3444 C C . THR B 1 162 ? 0.939 26.625 11.922 1 98.75 162 THR B C 1
ATOM 3446 O O . THR B 1 162 ? -0.133 27.219 11.828 1 98.75 162 THR B O 1
ATOM 3449 N N . PHE B 1 163 ? 1.079 25.344 12.18 1 98.81 163 PHE B N 1
ATOM 3450 C CA . PHE B 1 163 ? -0.096 24.547 12.5 1 98.81 163 PHE B CA 1
ATOM 3451 C C . PHE B 1 163 ? -0.857 25.141 13.68 1 98.81 163 PHE B C 1
ATOM 3453 O O . PHE B 1 163 ? -2.082 25.266 13.625 1 98.81 163 PHE B O 1
ATOM 3460 N N . GLY B 1 164 ? -0.139 25.547 14.703 1 98.69 164 GLY B N 1
ATOM 3461 C CA . GLY B 1 164 ? -0.757 26.156 15.875 1 98.69 164 GLY B CA 1
ATOM 3462 C C . GLY B 1 164 ? -1.492 27.438 15.555 1 98.69 164 GLY B C 1
ATOM 3463 O O . GLY B 1 164 ? -2.584 27.688 16.078 1 98.69 164 GLY B O 1
ATOM 3464 N N . ASP B 1 165 ? -0.883 28.25 14.719 1 98.81 165 ASP B N 1
ATOM 3465 C CA . ASP B 1 165 ? -1.514 29.516 14.352 1 98.81 165 ASP B CA 1
ATOM 3466 C C . ASP B 1 165 ? -2.791 29.266 13.547 1 98.81 165 ASP B C 1
ATOM 3468 O O . ASP B 1 165 ? -3.771 30 13.703 1 98.81 165 ASP B O 1
ATOM 3472 N N . ILE B 1 166 ? -2.771 28.266 12.703 1 98.81 166 ILE B N 1
ATOM 3473 C CA . ILE B 1 166 ? -3.975 27.922 11.953 1 98.81 166 ILE B CA 1
ATOM 3474 C C . ILE B 1 166 ? -5.074 27.484 12.914 1 98.81 166 ILE B C 1
ATOM 3476 O O . ILE B 1 166 ? -6.215 27.938 12.82 1 98.81 166 ILE B O 1
ATOM 3480 N N . LYS B 1 167 ? -4.73 26.609 13.844 1 98.75 167 LYS B N 1
ATOM 3481 C CA . LYS B 1 167 ? -5.703 26.172 14.836 1 98.75 167 LYS B CA 1
ATOM 3482 C C . LYS B 1 167 ? -6.289 27.359 15.594 1 98.75 167 LYS B C 1
ATOM 3484 O O . LYS B 1 167 ? -7.5 27.422 15.812 1 98.75 167 LYS B O 1
ATOM 3489 N N . ARG B 1 168 ? -5.457 28.234 15.961 1 98.56 168 ARG B N 1
ATOM 3490 C CA . ARG B 1 168 ? -5.91 29.422 16.688 1 98.56 168 ARG B CA 1
ATOM 3491 C C . ARG B 1 168 ? -6.855 30.266 15.844 1 98.56 168 ARG B C 1
ATOM 3493 O O . ARG B 1 168 ? -7.922 30.672 16.312 1 98.56 168 ARG B O 1
ATOM 3500 N N . LYS B 1 169 ? -6.48 30.531 14.656 1 98.56 169 LYS B N 1
ATOM 3501 C CA . LYS B 1 169 ? -7.273 31.359 13.75 1 98.56 169 LYS B CA 1
ATOM 3502 C C . LYS B 1 169 ? -8.648 30.75 13.508 1 98.56 169 LYS B C 1
ATOM 3504 O O . LYS B 1 169 ? -9.625 31.469 13.281 1 98.56 169 LYS B O 1
ATOM 3509 N N . LEU B 1 170 ? -8.727 29.438 13.578 1 98.69 170 LEU B N 1
ATOM 3510 C CA . LEU B 1 170 ? -9.969 28.75 13.266 1 98.69 170 LEU B CA 1
ATOM 3511 C C . LEU B 1 170 ? -10.742 28.406 14.539 1 98.69 170 LEU B C 1
ATOM 3513 O O . LEU B 1 170 ? -11.805 27.781 14.477 1 98.69 170 LEU B O 1
ATOM 3517 N N . GLY B 1 171 ? -10.18 28.734 15.734 1 98.19 171 GLY B N 1
ATOM 3518 C CA . GLY B 1 171 ? -10.812 28.438 17 1 98.19 171 GLY B CA 1
ATOM 3519 C C . GLY B 1 171 ? -10.695 26.969 17.391 1 98.19 171 GLY B C 1
ATOM 3520 O O . GLY B 1 171 ? -11.578 26.438 18.062 1 98.19 171 GLY B O 1
ATOM 3521 N N . HIS B 1 172 ? -9.633 26.344 16.938 1 98.44 172 HIS B N 1
ATOM 3522 C CA . HIS B 1 172 ? -9.445 24.906 17.172 1 98.44 172 HIS B CA 1
ATOM 3523 C C . HIS B 1 172 ? -8.289 24.672 18.141 1 98.44 172 HIS B C 1
ATOM 3525 O O . HIS B 1 172 ? -7.699 23.578 18.156 1 98.44 172 HIS B O 1
ATOM 3531 N N . THR B 1 173 ? -7.871 25.562 18.984 1 97.19 173 THR B N 1
ATOM 3532 C CA . THR B 1 173 ? -6.676 25.484 19.828 1 97.19 173 THR B CA 1
ATOM 3533 C C . THR B 1 173 ? -6.719 24.25 20.719 1 97.19 173 THR B C 1
ATOM 3535 O O . THR B 1 173 ? -5.707 23.578 20.906 1 97.19 173 THR B O 1
ATOM 3538 N N . ASP B 1 174 ? -7.867 23.891 21.281 1 96.12 174 ASP B N 1
ATOM 3539 C CA . ASP B 1 174 ? -7.949 22.781 22.219 1 96.12 174 ASP B CA 1
ATOM 3540 C C . ASP B 1 174 ? -8.68 21.594 21.609 1 96.12 174 ASP B C 1
ATOM 3542 O O . ASP B 1 174 ? -9.148 20.703 22.328 1 96.12 174 ASP B O 1
ATOM 3546 N N . LYS B 1 175 ? -8.719 21.609 20.328 1 97.31 175 LYS B N 1
ATOM 3547 C CA . LYS B 1 175 ? -9.453 20.547 19.656 1 97.31 175 LYS B CA 1
ATOM 3548 C C . LYS B 1 175 ? -8.516 19.469 19.109 1 97.31 175 LYS B C 1
ATOM 3550 O O . LYS B 1 175 ? -7.395 19.781 18.688 1 97.31 175 LYS B O 1
ATOM 3555 N N . VAL B 1 176 ? -9.047 18.297 19.141 1 96.62 176 VAL B N 1
ATOM 3556 C CA . VAL B 1 176 ? -8.375 17.203 18.469 1 96.62 176 VAL B CA 1
ATOM 3557 C C . VAL B 1 176 ? -8.617 17.297 16.953 1 96.62 176 VAL B C 1
ATOM 3559 O O . VAL B 1 176 ? -9.734 17.578 16.516 1 96.62 176 VAL B O 1
ATOM 3562 N N . ILE B 1 177 ? -7.586 17.172 16.203 1 98.56 177 ILE B N 1
ATOM 3563 C CA . ILE B 1 177 ? -7.703 17.016 14.766 1 98.56 177 ILE B CA 1
ATOM 3564 C C . ILE B 1 177 ? -7.652 15.539 14.398 1 98.56 177 ILE B C 1
ATOM 3566 O O . ILE B 1 177 ? -6.641 14.867 14.633 1 98.56 177 ILE B O 1
ATOM 3570 N N . ASP B 1 178 ? -8.672 15.055 13.844 1 98.44 178 ASP B N 1
ATOM 3571 C CA . ASP B 1 178 ? -8.797 13.617 13.609 1 98.44 178 ASP B CA 1
ATOM 3572 C C . ASP B 1 178 ? -7.82 13.156 12.531 1 98.44 178 ASP B C 1
ATOM 3574 O O . ASP B 1 178 ? -7.234 12.078 12.641 1 98.44 178 ASP B O 1
ATOM 3578 N N . ILE B 1 179 ? -7.711 13.984 11.492 1 98.81 179 ILE B N 1
ATOM 3579 C CA . ILE B 1 179 ? -6.766 13.68 10.43 1 98.81 179 ILE B CA 1
ATOM 3580 C C . ILE B 1 179 ? -6.078 14.961 9.961 1 98.81 179 ILE B C 1
ATOM 3582 O O . ILE B 1 179 ? -6.73 15.984 9.75 1 98.81 179 ILE B O 1
ATOM 3586 N N . VAL B 1 180 ? -4.809 14.867 9.883 1 98.88 180 VAL B N 1
ATOM 3587 C CA . VAL B 1 180 ? -4.035 15.859 9.148 1 98.88 180 VAL B CA 1
ATOM 3588 C C . VAL B 1 180 ? -3.473 15.227 7.871 1 98.88 180 VAL B C 1
ATOM 3590 O O . VAL B 1 180 ? -2.738 14.242 7.934 1 98.88 180 VAL B O 1
ATOM 3593 N N . LYS B 1 181 ? -3.879 15.734 6.789 1 98.75 181 LYS B N 1
ATOM 3594 C CA . LYS B 1 181 ? -3.326 15.359 5.492 1 98.75 181 LYS B CA 1
ATOM 3595 C C . LYS B 1 181 ? -2.459 16.484 4.918 1 98.75 181 LYS B C 1
ATOM 3597 O O . LYS B 1 181 ? -2.889 17.641 4.855 1 98.75 181 LYS B O 1
ATOM 3602 N N . MET B 1 182 ? -1.215 16.156 4.492 1 98.19 182 MET B N 1
ATOM 3603 C CA . MET B 1 182 ? -0.376 17.219 3.963 1 98.19 182 MET B CA 1
ATOM 3604 C C . MET B 1 182 ? 0.391 16.75 2.73 1 98.19 182 MET B C 1
ATOM 3606 O O . MET B 1 182 ? 1.165 15.805 2.801 1 98.19 182 MET B O 1
ATOM 3610 N N . ASP B 1 183 ? 0.211 17.297 1.669 1 97.56 183 ASP B N 1
ATOM 3611 C CA . ASP B 1 183 ? 0.973 17.281 0.424 1 97.56 183 ASP B CA 1
ATOM 3612 C C . ASP B 1 183 ? 1.307 18.703 -0.031 1 97.56 183 ASP B C 1
ATOM 3614 O O . ASP B 1 183 ? 0.6 19.266 -0.863 1 97.56 183 ASP B O 1
ATOM 3618 N N . ILE B 1 184 ? 2.486 19.203 0.483 1 97.12 184 ILE B N 1
ATOM 3619 C CA . ILE B 1 184 ? 2.639 20.656 0.435 1 97.12 184 ILE B CA 1
ATOM 3620 C C . ILE B 1 184 ? 3.984 21.016 -0.196 1 97.12 184 ILE B C 1
ATOM 3622 O O . ILE B 1 184 ? 4.539 22.078 0.072 1 97.12 184 ILE B O 1
ATOM 3626 N N . GLU B 1 185 ? 4.582 20.125 -0.98 1 93.88 185 GLU B N 1
ATOM 3627 C CA . GLU B 1 185 ? 5.695 20.344 -1.896 1 93.88 185 GLU B CA 1
ATOM 3628 C C . GLU B 1 185 ? 6.926 20.859 -1.151 1 93.88 185 GLU B C 1
ATOM 3630 O O . GLU B 1 185 ? 7.48 21.906 -1.501 1 93.88 185 GLU B O 1
ATOM 3635 N N . ARG B 1 186 ? 7.293 20.234 -0.106 1 94.94 186 ARG B N 1
ATOM 3636 C CA . ARG B 1 186 ? 8.578 20.344 0.582 1 94.94 186 ARG B CA 1
ATOM 3637 C C . ARG B 1 186 ? 8.445 21.156 1.862 1 94.94 186 ARG B C 1
ATOM 3639 O O . ARG B 1 186 ? 9.312 21.109 2.734 1 94.94 186 ARG B O 1
ATOM 3646 N N . SER B 1 187 ? 7.375 21.891 2.049 1 96.56 187 SER B N 1
ATOM 3647 C CA . SER B 1 187 ? 7.188 22.672 3.27 1 96.56 187 SER B CA 1
ATOM 3648 C C . SER B 1 187 ? 7.016 21.766 4.484 1 96.56 187 SER B C 1
ATOM 3650 O O . SER B 1 187 ? 7.105 22.219 5.625 1 96.56 187 SER B O 1
ATOM 3652 N N . GLU B 1 188 ? 6.793 20.453 4.285 1 98.25 188 GLU B N 1
ATOM 3653 C CA . GLU B 1 188 ? 6.613 19.516 5.383 1 98.25 188 GLU B CA 1
ATOM 3654 C C . GLU B 1 188 ? 7.879 19.406 6.234 1 98.25 188 GLU B C 1
ATOM 3656 O O . GLU B 1 188 ? 7.805 19.141 7.434 1 98.25 188 GLU B O 1
ATOM 3661 N N . TRP B 1 189 ? 8.992 19.703 5.645 1 98.12 189 TRP B N 1
ATOM 3662 C CA . TRP B 1 189 ? 10.25 19.516 6.355 1 98.12 189 TRP B CA 1
ATOM 3663 C C . TRP B 1 189 ? 10.5 20.672 7.324 1 98.12 189 TRP B C 1
ATOM 3665 O O . TRP B 1 189 ? 11.359 20.578 8.203 1 98.12 189 TRP B O 1
ATOM 3675 N N . ALA B 1 190 ? 9.797 21.766 7.18 1 97.38 190 ALA B N 1
ATOM 3676 C CA . ALA B 1 190 ? 9.836 22.844 8.164 1 97.38 190 ALA B CA 1
ATOM 3677 C C . ALA B 1 190 ? 8.625 22.781 9.102 1 97.38 190 ALA B C 1
ATOM 3679 O O . ALA B 1 190 ? 8.742 23.078 10.289 1 97.38 190 ALA B O 1
ATOM 3680 N N . ALA B 1 191 ? 7.535 22.375 8.594 1 98.62 191 ALA B N 1
ATOM 3681 C CA . ALA B 1 191 ? 6.281 22.375 9.336 1 98.62 191 ALA B CA 1
ATOM 3682 C C . ALA B 1 191 ? 6.289 21.281 10.414 1 98.62 191 ALA B C 1
ATOM 3684 O O . ALA B 1 191 ? 5.902 21.547 11.562 1 98.62 191 ALA B O 1
ATOM 3685 N N . LEU B 1 192 ? 6.75 20.109 10.117 1 98.81 192 LEU B N 1
ATOM 3686 C CA . LEU B 1 192 ? 6.656 18.953 11.023 1 98.81 192 LEU B CA 1
ATOM 3687 C C . LEU B 1 192 ? 7.535 19.156 12.25 1 98.81 192 LEU B C 1
ATOM 3689 O O . LEU B 1 192 ? 7.09 18.953 13.383 1 98.81 192 LEU B O 1
ATOM 3693 N N . PRO B 1 193 ? 8.773 19.641 12.039 1 98.69 193 PRO B N 1
ATOM 3694 C CA . PRO B 1 193 ? 9.57 19.922 13.234 1 98.69 193 PRO B CA 1
ATOM 3695 C C . PRO B 1 193 ? 8.914 20.938 14.156 1 98.69 193 PRO B C 1
ATOM 3697 O O . PRO B 1 193 ? 8.969 20.797 15.383 1 98.69 193 PRO B O 1
ATOM 3700 N N . GLU B 1 194 ? 8.359 21.906 13.539 1 98.75 194 GLU B N 1
ATOM 3701 C CA . GLU B 1 194 ? 7.664 22.906 14.344 1 98.75 194 GLU B CA 1
ATOM 3702 C C . GLU B 1 194 ? 6.461 22.297 15.062 1 98.75 194 GLU B C 1
ATOM 3704 O O . GLU B 1 194 ? 6.23 22.578 16.234 1 98.75 194 GLU B O 1
ATOM 3709 N N . MET B 1 195 ? 5.672 21.5 14.438 1 98.75 195 MET B N 1
ATOM 3710 C CA . MET B 1 195 ? 4.516 20.844 15.031 1 98.75 195 MET B CA 1
ATOM 3711 C C . MET B 1 195 ? 4.934 19.938 16.188 1 98.75 195 MET B C 1
ATOM 3713 O O . MET B 1 195 ? 4.223 19.844 17.188 1 98.75 195 MET B O 1
ATOM 3717 N N . LEU B 1 196 ? 6.023 19.281 16.047 1 98.62 196 LEU B N 1
ATOM 3718 C CA . LEU B 1 196 ? 6.578 18.438 17.094 1 98.62 196 LEU B CA 1
ATOM 3719 C C . LEU B 1 196 ? 7.016 19.266 18.297 1 98.62 196 LEU B C 1
ATOM 3721 O O . LEU B 1 196 ? 6.641 18.984 19.422 1 98.62 196 LEU B O 1
ATOM 3725 N N . ALA B 1 197 ? 7.75 20.312 18.016 1 98.5 197 ALA B N 1
ATOM 3726 C CA . ALA B 1 197 ? 8.289 21.172 19.078 1 98.5 197 ALA B CA 1
ATOM 3727 C C . ALA B 1 197 ? 7.172 21.859 19.859 1 98.5 197 ALA B C 1
ATOM 3729 O O . ALA B 1 197 ? 7.273 22.031 21.078 1 98.5 197 ALA B O 1
ATOM 3730 N N . SER B 1 198 ? 6.152 22.203 19.141 1 98.31 198 SER B N 1
ATOM 3731 C CA . SER B 1 198 ? 5.043 22.906 19.766 1 98.31 198 SER B CA 1
ATOM 3732 C C . SER B 1 198 ? 4.004 21.938 20.312 1 98.31 198 SER B C 1
ATOM 3734 O O . SER B 1 198 ? 2.949 22.359 20.797 1 98.31 198 SER B O 1
ATOM 3736 N N . LYS B 1 199 ? 4.172 20.641 20.156 1 98.06 199 LYS B N 1
ATOM 3737 C CA . LYS B 1 199 ? 3.355 19.562 20.703 1 98.06 199 LYS B CA 1
ATOM 3738 C C . LYS B 1 199 ? 1.982 19.516 20.047 1 98.06 199 LYS B C 1
ATOM 3740 O O . LYS B 1 199 ? 1.027 18.984 20.609 1 98.06 199 LYS B O 1
ATOM 3745 N N . GLN B 1 200 ? 1.925 20.094 18.859 1 98.06 200 GLN B N 1
ATOM 3746 C CA . GLN B 1 200 ? 0.655 20.109 18.141 1 98.06 200 GLN B CA 1
ATOM 3747 C C . GLN B 1 200 ? 0.29 18.719 17.625 1 98.06 200 GLN B C 1
ATOM 3749 O O . GLN B 1 200 ? -0.891 18.391 17.5 1 98.06 200 GLN B O 1
ATOM 3754 N N . LEU B 1 201 ? 1.215 17.875 17.422 1 97.75 201 LEU B N 1
ATOM 3755 C CA . LEU B 1 201 ? 0.955 16.531 16.906 1 97.75 201 LEU B CA 1
ATOM 3756 C C . LEU B 1 201 ? 0.345 15.648 18 1 97.75 201 LEU B C 1
ATOM 3758 O O . LEU B 1 201 ? -0.21 14.586 17.688 1 97.75 201 LEU B O 1
ATOM 3762 N N . ASP B 1 202 ? 0.421 16.109 19.25 1 96.38 202 ASP B N 1
ATOM 3763 C CA . ASP B 1 202 ? -0.159 15.344 20.344 1 96.38 202 ASP B CA 1
ATOM 3764 C C . ASP B 1 202 ? -1.679 15.266 20.219 1 96.38 202 ASP B C 1
ATOM 3766 O O . ASP B 1 202 ? -2.311 14.383 20.797 1 96.38 202 ASP B O 1
ATOM 3770 N N . MET B 1 203 ? -2.236 16.203 19.469 1 95.12 203 MET B N 1
ATOM 3771 C CA . MET B 1 203 ? -3.688 16.281 19.344 1 95.12 203 MET B CA 1
ATOM 3772 C C . MET B 1 203 ? -4.137 15.836 17.953 1 95.12 203 MET B C 1
ATOM 3774 O O . MET B 1 203 ? -5.191 16.266 17.469 1 95.12 203 MET B O 1
ATOM 3778 N N . VAL B 1 204 ? -3.338 15.047 17.312 1 97.94 204 VAL B N 1
ATOM 3779 C CA . VAL B 1 204 ? -3.656 14.508 16 1 97.94 204 VAL B CA 1
ATOM 3780 C C . VAL B 1 204 ? -3.791 12.992 16.078 1 97.94 204 VAL B C 1
ATOM 3782 O O . VAL B 1 204 ? -2.928 12.312 16.641 1 97.94 204 VAL B O 1
ATOM 3785 N N . ARG B 1 205 ? -4.832 12.438 15.539 1 97.62 205 ARG B N 1
ATOM 3786 C CA . ARG B 1 205 ? -5.066 11 15.633 1 97.62 205 ARG B CA 1
ATOM 3787 C C . ARG B 1 205 ? -4.426 10.266 14.461 1 97.62 205 ARG B C 1
ATOM 3789 O O . ARG B 1 205 ? -3.822 9.203 14.648 1 97.62 205 ARG B O 1
ATOM 3796 N N . GLN B 1 206 ? -4.664 10.766 13.266 1 98.69 206 GLN B N 1
ATOM 3797 C CA . GLN B 1 206 ? -4.02 10.234 12.07 1 98.69 206 GLN B CA 1
ATOM 3798 C C . GLN B 1 206 ? -3.264 11.336 11.32 1 98.69 206 GLN B C 1
ATOM 3800 O O . GLN B 1 206 ? -3.75 12.461 11.211 1 98.69 206 GLN B O 1
ATOM 3805 N N . LEU B 1 207 ? -2.037 11 10.836 1 98.81 207 LEU B N 1
ATOM 3806 C CA . LEU B 1 207 ? -1.177 11.922 10.109 1 98.81 207 LEU B CA 1
ATOM 3807 C C . LEU B 1 207 ? -0.807 11.359 8.742 1 98.81 207 LEU B C 1
ATOM 3809 O O . LEU B 1 207 ? -0.191 10.289 8.648 1 98.81 207 LEU B O 1
ATOM 3813 N N . TYR B 1 208 ? -1.241 12.062 7.66 1 98.69 208 TYR B N 1
ATOM 3814 C CA . TYR B 1 208 ? -0.917 11.711 6.281 1 98.69 208 TYR B CA 1
ATOM 3815 C C . TYR B 1 208 ? 0.034 12.727 5.668 1 98.69 208 TYR B C 1
ATOM 3817 O O . TYR B 1 208 ? -0.277 13.922 5.609 1 98.69 208 TYR B O 1
ATOM 3825 N N . ALA B 1 209 ? 1.178 12.234 5.199 1 98.56 209 ALA B N 1
ATOM 3826 C CA . ALA B 1 209 ? 2.15 13.172 4.641 1 98.56 209 ALA B CA 1
ATOM 3827 C C . ALA B 1 209 ? 2.76 12.625 3.354 1 98.56 209 ALA B C 1
ATOM 3829 O O . ALA B 1 209 ? 3.143 11.453 3.287 1 98.56 209 ALA B O 1
ATOM 3830 N N . GLU B 1 210 ? 2.752 13.422 2.332 1 98.19 210 GLU B N 1
ATOM 3831 C CA . GLU B 1 210 ? 3.693 13.148 1.251 1 98.19 210 GLU B CA 1
ATOM 3832 C C . GLU B 1 210 ? 5.07 13.734 1.558 1 98.19 210 GLU B C 1
ATOM 3834 O O . GLU B 1 210 ? 5.234 14.961 1.595 1 98.19 210 GLU B O 1
ATOM 3839 N N . TYR B 1 211 ? 6.023 12.875 1.765 1 98.19 211 TYR B N 1
ATOM 3840 C CA . TYR B 1 211 ? 7.398 13.305 2.006 1 98.19 211 TYR B CA 1
ATOM 3841 C C . TYR B 1 211 ? 8.156 13.461 0.695 1 98.19 211 TYR B C 1
ATOM 3843 O O . TYR B 1 211 ? 8.297 12.5 -0.068 1 98.19 211 TYR B O 1
ATOM 3851 N N . HIS B 1 212 ? 8.617 14.672 0.455 1 97.38 212 HIS B N 1
ATOM 3852 C CA . HIS B 1 212 ? 9.43 14.953 -0.723 1 97.38 212 HIS B CA 1
ATOM 3853 C C . HIS B 1 212 ? 10.914 14.789 -0.418 1 97.38 212 HIS B C 1
ATOM 3855 O O . HIS B 1 212 ? 11.547 15.703 0.114 1 97.38 212 HIS B O 1
ATOM 3861 N N . VAL B 1 213 ? 11.398 13.625 -0.773 1 96 213 VAL B N 1
ATOM 3862 C CA . VAL B 1 213 ? 12.797 13.289 -0.508 1 96 213 VAL B CA 1
ATOM 3863 C C . VAL B 1 213 ? 13.641 13.562 -1.749 1 96 213 VAL B C 1
ATOM 3865 O O . VAL B 1 213 ? 13.977 12.641 -2.5 1 96 213 VAL B O 1
ATOM 3868 N N . THR B 1 214 ? 14.062 14.812 -1.905 1 90.12 214 THR B N 1
ATOM 3869 C CA . THR B 1 214 ? 14.852 15.234 -3.057 1 90.12 214 THR B CA 1
ATOM 3870 C C . THR B 1 214 ? 16.328 15.375 -2.684 1 90.12 214 THR B C 1
ATOM 3872 O O . THR B 1 214 ? 16.688 15.219 -1.518 1 90.12 214 THR B O 1
ATOM 3875 N N . SER B 1 215 ? 17.125 15.609 -3.691 1 85.69 215 SER B N 1
ATOM 3876 C CA . SER B 1 215 ? 18.562 15.789 -3.465 1 85.69 215 SER B CA 1
ATOM 3877 C C . SER B 1 215 ? 18.844 17.078 -2.703 1 85.69 215 SER B C 1
ATOM 3879 O O . SER B 1 215 ? 19.938 17.266 -2.162 1 85.69 215 SER B O 1
ATOM 3881 N N . ALA B 1 216 ? 17.875 17.844 -2.555 1 85.56 216 ALA B N 1
ATOM 3882 C CA . ALA B 1 216 ? 18.078 19.172 -1.973 1 85.56 216 ALA B CA 1
ATOM 3883 C C . ALA B 1 216 ? 17.828 19.156 -0.469 1 85.56 216 ALA B C 1
ATOM 3885 O O . ALA B 1 216 ? 18.172 20.109 0.238 1 85.56 216 ALA B O 1
ATOM 3886 N N . ILE B 1 217 ? 17.297 18.078 -0.009 1 89.69 217 ILE B N 1
ATOM 3887 C CA . ILE B 1 217 ? 16.922 18.109 1.4 1 89.69 217 ILE B CA 1
ATOM 3888 C C . ILE B 1 217 ? 18.078 17.625 2.258 1 89.69 217 ILE B C 1
ATOM 3890 O O . ILE B 1 217 ? 18.984 16.953 1.762 1 89.69 217 ILE B O 1
ATOM 3894 N N . ASN B 1 218 ? 18.047 18.094 3.514 1 95.56 218 ASN B N 1
ATOM 3895 C CA . ASN B 1 218 ? 18.922 17.531 4.531 1 95.56 218 ASN B CA 1
ATOM 3896 C C . ASN B 1 218 ? 18.391 16.203 5.059 1 95.56 218 ASN B C 1
ATOM 3898 O O . ASN B 1 218 ? 17.531 16.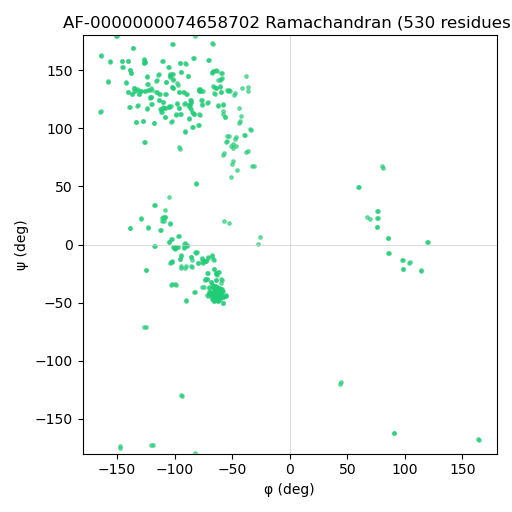188 5.945 1 95.56 218 ASN B O 1
ATOM 3902 N N . ASN B 1 219 ? 19.016 15.172 4.57 1 96.69 219 ASN B N 1
ATOM 3903 C CA . ASN B 1 219 ? 18.5 13.836 4.883 1 96.69 219 ASN B CA 1
ATOM 3904 C C . ASN B 1 219 ? 18.562 13.547 6.379 1 96.69 219 ASN B C 1
ATOM 3906 O O . ASN B 1 219 ? 17.688 12.891 6.926 1 96.69 219 ASN B O 1
ATOM 3910 N N . ARG B 1 220 ? 19.609 14.023 6.973 1 97.88 220 ARG B N 1
ATOM 3911 C CA . ARG B 1 220 ? 19.766 13.766 8.398 1 97.88 220 ARG B CA 1
ATOM 3912 C C . ARG B 1 220 ? 18.688 14.461 9.211 1 97.88 220 ARG B C 1
ATOM 3914 O O . ARG B 1 220 ? 18.062 13.844 10.086 1 97.88 220 ARG B O 1
ATOM 3921 N N . ALA B 1 221 ? 18.469 15.664 8.953 1 98.12 221 ALA B N 1
ATOM 3922 C CA . ALA B 1 221 ? 17.406 16.406 9.617 1 98.12 221 ALA B CA 1
ATOM 3923 C C . ALA B 1 221 ? 16.047 15.773 9.344 1 98.12 221 ALA B C 1
ATOM 3925 O O . ALA B 1 221 ? 15.203 15.688 10.242 1 98.12 221 ALA B O 1
ATOM 3926 N N . ALA B 1 222 ? 15.859 15.359 8.109 1 98.31 222 ALA B N 1
ATOM 3927 C CA . ALA B 1 222 ? 14.617 14.695 7.723 1 98.31 222 ALA B CA 1
ATOM 3928 C C . ALA B 1 222 ? 14.398 13.414 8.523 1 98.31 222 ALA B C 1
ATOM 3930 O O . ALA B 1 222 ? 13.32 13.195 9.078 1 98.31 222 ALA B O 1
ATOM 3931 N N . LEU B 1 223 ? 15.422 12.641 8.609 1 98.56 223 LEU B N 1
ATOM 3932 C CA . LEU B 1 223 ? 15.336 11.375 9.328 1 98.56 223 LEU B CA 1
ATOM 3933 C C . LEU B 1 223 ? 15.07 11.609 10.812 1 98.56 223 LEU B C 1
ATOM 3935 O O . LEU B 1 223 ? 14.312 10.859 11.438 1 98.56 223 LEU B O 1
ATOM 3939 N N . LYS B 1 224 ? 15.664 12.633 11.352 1 98.44 224 LYS B N 1
ATOM 3940 C CA . LYS B 1 224 ? 15.422 12.969 12.758 1 98.44 224 LYS B CA 1
ATOM 3941 C C . LYS B 1 224 ? 13.969 13.367 12.984 1 98.44 224 LYS B C 1
ATOM 3943 O O . LYS B 1 224 ? 13.383 13.031 14.008 1 98.44 224 LYS B O 1
ATOM 3948 N N . THR B 1 225 ? 13.445 14.094 12.039 1 98.5 225 THR B N 1
ATOM 3949 C CA . THR B 1 225 ? 12.039 14.477 12.109 1 98.5 225 THR B CA 1
ATOM 3950 C C . THR B 1 225 ? 11.141 13.242 12.117 1 98.5 225 THR B C 1
ATOM 3952 O O . THR B 1 225 ? 10.242 13.117 12.945 1 98.5 225 THR B O 1
ATOM 3955 N N . ILE B 1 226 ? 11.414 12.328 11.273 1 98.31 226 ILE B N 1
ATOM 3956 C CA . ILE B 1 226 ? 10.641 11.094 11.133 1 98.31 226 ILE B CA 1
ATOM 3957 C C . ILE B 1 226 ? 10.773 10.25 12.398 1 98.31 226 ILE B C 1
ATOM 3959 O O . ILE B 1 226 ? 9.789 9.68 12.875 1 98.31 226 ILE B O 1
ATOM 3963 N N . GLN B 1 227 ? 11.961 10.211 12.891 1 98.44 227 GLN B N 1
ATOM 3964 C CA . GLN B 1 227 ? 12.18 9.484 14.141 1 98.44 227 GLN B CA 1
ATOM 3965 C C . GLN B 1 227 ? 11.367 10.094 15.281 1 98.44 227 GLN B C 1
ATOM 3967 O O . GLN B 1 227 ? 10.828 9.359 16.109 1 98.44 227 GLN B O 1
ATOM 3972 N N . ALA B 1 228 ? 11.328 11.359 15.375 1 98.31 228 ALA B N 1
ATOM 3973 C CA . ALA B 1 228 ? 10.562 12.039 16.422 1 98.31 228 ALA B CA 1
ATOM 3974 C C . ALA B 1 228 ? 9.07 11.727 16.297 1 98.31 228 ALA B C 1
ATOM 3976 O O . ALA B 1 228 ? 8.383 11.57 17.297 1 98.31 228 ALA B O 1
ATOM 3977 N N . ILE B 1 229 ? 8.57 11.656 15.07 1 98.19 229 ILE B N 1
ATOM 3978 C CA . ILE B 1 229 ? 7.18 11.297 14.828 1 98.19 229 ILE B CA 1
ATOM 3979 C C . ILE B 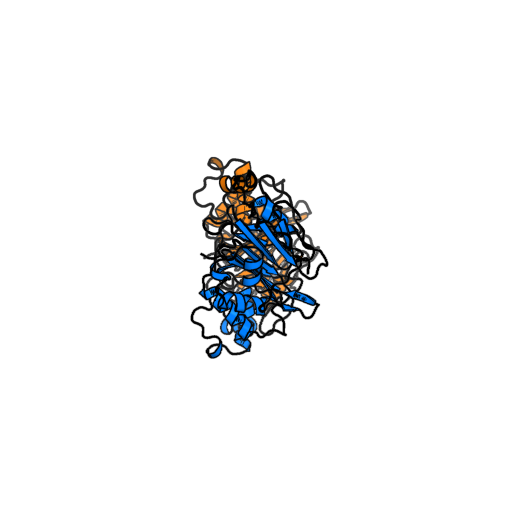1 229 ? 6.914 9.883 15.352 1 98.19 229 ILE B C 1
ATOM 3981 O O . ILE B 1 229 ? 5.91 9.641 16.031 1 98.19 229 ILE B O 1
ATOM 3985 N N . GLU B 1 230 ? 7.82 9.039 15.047 1 97.62 230 GLU B N 1
ATOM 3986 C CA . GLU B 1 230 ? 7.727 7.676 15.555 1 97.62 230 GLU B CA 1
ATOM 3987 C C . GLU B 1 230 ? 7.73 7.656 17.078 1 97.62 230 GLU B C 1
ATOM 3989 O O . GLU B 1 230 ? 6.934 6.945 17.703 1 97.62 230 GLU B O 1
ATOM 3994 N N . LYS B 1 231 ? 8.531 8.398 17.703 1 96.81 231 LYS B N 1
ATOM 3995 C CA . LYS B 1 231 ? 8.734 8.398 19.156 1 96.81 231 LYS B CA 1
ATOM 3996 C C . LYS B 1 231 ? 7.465 8.82 19.891 1 96.81 231 LYS B C 1
ATOM 3998 O O . LYS B 1 231 ? 7.195 8.344 21 1 96.81 231 LYS B O 1
ATOM 4003 N N . ILE B 1 232 ? 6.707 9.633 19.281 1 96.94 232 ILE B N 1
ATOM 4004 C CA . ILE B 1 232 ? 5.531 10.109 19.984 1 96.94 232 ILE B CA 1
ATOM 4005 C C . ILE B 1 232 ? 4.336 9.211 19.688 1 96.94 232 ILE B C 1
ATOM 4007 O O . ILE B 1 232 ? 3.203 9.523 20.047 1 96.94 232 ILE B O 1
ATOM 4011 N N . GLY B 1 233 ? 4.512 8.211 18.922 1 96.62 233 GLY B N 1
ATOM 4012 C CA . GLY B 1 233 ? 3.508 7.16 18.922 1 96.62 233 GLY B CA 1
ATOM 4013 C C . GLY B 1 233 ? 2.873 6.945 17.562 1 96.62 233 GLY B C 1
ATOM 4014 O O . GLY B 1 233 ? 1.984 6.105 17.406 1 96.62 233 GLY B O 1
ATOM 4015 N N . PHE B 1 234 ? 3.314 7.68 16.547 1 97.81 234 PHE B N 1
ATOM 4016 C CA . PHE B 1 234 ? 2.773 7.477 15.203 1 97.81 234 PHE B CA 1
ATOM 4017 C C . PHE B 1 234 ? 3.4 6.25 14.547 1 97.81 234 PHE B C 1
ATOM 4019 O O . PHE B 1 234 ? 4.617 6.066 14.602 1 97.81 234 PHE B O 1
ATOM 4026 N N . LYS B 1 235 ? 2.52 5.418 13.961 1 97.31 235 LYS B N 1
ATOM 4027 C CA . LYS B 1 235 ? 2.938 4.223 13.242 1 97.31 235 LYS B CA 1
ATOM 4028 C C . LYS B 1 235 ? 2.398 4.227 11.812 1 97.31 235 LYS B C 1
ATOM 4030 O O . LYS B 1 235 ? 1.278 4.68 11.57 1 97.31 235 LYS B O 1
ATOM 4035 N N . ARG B 1 236 ? 3.156 3.717 10.898 1 98.06 236 ARG B N 1
ATOM 4036 C CA . ARG B 1 236 ? 2.809 3.719 9.477 1 98.06 236 ARG B CA 1
ATOM 4037 C C . ARG B 1 236 ? 1.923 2.529 9.133 1 98.06 236 ARG B C 1
ATOM 4039 O O . ARG B 1 236 ? 2.373 1.381 9.172 1 98.06 236 ARG B O 1
ATOM 4046 N N . PHE B 1 237 ? 0.672 2.785 8.758 1 97.75 237 PHE B N 1
ATOM 4047 C CA . PHE B 1 237 ? -0.203 1.656 8.469 1 97.75 237 PHE B CA 1
ATOM 4048 C C . PHE B 1 237 ? -0.347 1.456 6.965 1 97.75 237 PHE B C 1
ATOM 4050 O O . PHE B 1 237 ? -0.814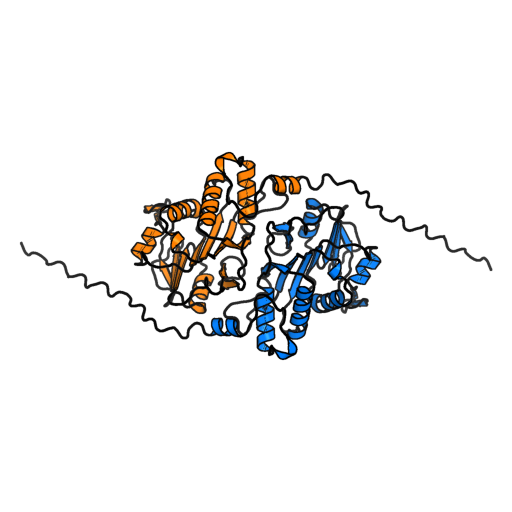 0.407 6.512 1 97.75 237 PHE B O 1
ATOM 4057 N N . TYR B 1 238 ? 0.066 2.477 6.23 1 97.69 238 TYR B N 1
ATOM 4058 C CA . TYR B 1 238 ? 0.027 2.344 4.777 1 97.69 238 TYR B CA 1
ATOM 4059 C C . TYR B 1 238 ? 1 3.311 4.113 1 97.69 238 TYR B C 1
ATOM 4061 O O . TYR B 1 238 ? 1.131 4.461 4.543 1 97.69 238 TYR B O 1
ATOM 4069 N N . VAL B 1 239 ? 1.661 2.848 3.076 1 96.88 239 VAL B N 1
ATOM 4070 C CA . VAL B 1 239 ? 2.592 3.668 2.311 1 96.88 239 VAL B CA 1
ATOM 4071 C C . VAL B 1 239 ? 2.369 3.447 0.816 1 96.88 239 VAL B C 1
ATOM 4073 O O . VAL B 1 239 ? 2.16 2.316 0.374 1 96.88 239 VAL B O 1
ATOM 4076 N N . ARG B 1 240 ? 2.336 4.512 0.127 1 94.19 240 ARG B N 1
ATOM 4077 C CA . ARG B 1 240 ? 2.266 4.473 -1.33 1 94.19 240 ARG B CA 1
ATOM 4078 C C . ARG B 1 240 ? 3.396 5.281 -1.955 1 94.19 240 ARG B C 1
ATOM 4080 O O . ARG B 1 240 ? 3.676 6.406 -1.527 1 94.19 240 ARG B O 1
ATOM 4087 N N . LYS B 1 241 ? 4.059 4.676 -2.922 1 93.44 241 LYS B N 1
ATOM 4088 C CA . LYS B 1 241 ? 5.059 5.387 -3.715 1 93.44 241 LYS B CA 1
ATOM 4089 C C . LYS B 1 241 ? 4.41 6.125 -4.883 1 93.44 241 LYS B C 1
ATOM 4091 O O . LYS B 1 241 ? 3.693 5.52 -5.684 1 93.44 241 LYS B O 1
ATOM 4096 N N . ASN B 1 242 ? 4.609 7.395 -4.93 1 91.5 242 ASN B N 1
ATOM 4097 C CA . ASN B 1 242 ? 4.121 8.148 -6.078 1 91.5 242 ASN B CA 1
ATOM 4098 C C . ASN B 1 242 ? 5.039 7.984 -7.285 1 91.5 242 ASN B C 1
ATOM 4100 O O . ASN B 1 242 ? 6.164 8.492 -7.293 1 91.5 242 ASN B O 1
ATOM 4104 N N . PHE B 1 243 ? 4.578 7.348 -8.266 1 88 243 PHE B N 1
ATOM 4105 C CA . PHE B 1 243 ? 5.414 7 -9.414 1 88 243 PHE B CA 1
ATOM 4106 C C . PHE B 1 243 ? 5.707 8.234 -10.258 1 88 243 PHE B C 1
ATOM 4108 O O . PHE B 1 243 ? 6.605 8.211 -11.102 1 88 243 PHE B O 1
ATOM 4115 N N . HIS B 1 244 ? 4.977 9.297 -10.039 1 86.5 244 HIS B N 1
ATOM 4116 C CA . HIS B 1 244 ? 5.203 10.523 -10.797 1 86.5 244 HIS B CA 1
ATOM 4117 C C . HIS B 1 244 ? 6.516 11.188 -10.391 1 86.5 244 HIS B C 1
ATOM 4119 O O . HIS B 1 244 ? 7.008 12.078 -11.094 1 86.5 244 HIS B O 1
ATOM 4125 N N . CYS B 1 245 ? 7.102 10.688 -9.281 1 91.75 245 CYS B N 1
ATOM 4126 C CA . CYS B 1 245 ? 8.367 11.211 -8.781 1 91.75 245 CYS B CA 1
ATOM 4127 C C . CYS B 1 245 ? 9.453 10.148 -8.812 1 91.75 245 CYS B C 1
ATOM 4129 O O . CYS B 1 245 ? 10.273 10.07 -7.895 1 91.75 245 CYS B O 1
ATOM 4131 N N . SER B 1 246 ? 9.383 9.336 -9.773 1 90.12 246 SER B N 1
ATOM 4132 C CA . SER B 1 246 ? 10.336 8.234 -9.844 1 90.12 246 SER B CA 1
ATOM 4133 C C . SER B 1 246 ? 11.766 8.75 -9.977 1 90.12 246 SER B C 1
ATOM 4135 O O . SER B 1 246 ? 12.016 9.734 -10.68 1 90.12 246 SER B O 1
ATOM 4137 N N . ARG B 1 247 ? 12.664 8.016 -9.273 1 90.38 247 ARG B N 1
ATOM 4138 C CA . ARG B 1 247 ? 14.07 8.398 -9.32 1 90.38 247 ARG B CA 1
ATOM 4139 C C . ARG B 1 247 ? 14.969 7.211 -9.008 1 90.38 247 ARG B C 1
ATOM 4141 O O . ARG B 1 247 ? 14.539 6.246 -8.367 1 90.38 247 ARG B O 1
ATOM 4148 N N . LYS B 1 248 ? 16.172 7.379 -9.477 1 87.94 248 LYS B N 1
ATOM 4149 C CA . LYS B 1 248 ? 17.203 6.441 -9.047 1 87.94 248 LYS B CA 1
ATOM 4150 C C . LYS B 1 248 ? 17.906 6.941 -7.789 1 87.94 248 LYS B C 1
ATOM 4152 O O . LYS B 1 248 ? 18.219 8.125 -7.672 1 87.94 248 LYS B O 1
ATOM 4157 N N . GLU B 1 249 ? 17.984 6.074 -6.801 1 86.56 249 GLU B N 1
ATOM 4158 C CA . GLU B 1 249 ? 18.734 6.375 -5.59 1 86.56 249 GLU B CA 1
ATOM 4159 C C . GLU B 1 249 ? 19.969 5.48 -5.469 1 86.56 249 GLU B C 1
ATOM 4161 O O . GLU B 1 249 ? 19.859 4.254 -5.57 1 86.56 249 GLU B O 1
ATOM 4166 N N . ARG B 1 250 ? 21.094 6.164 -5.234 1 84.5 250 ARG B N 1
ATOM 4167 C CA . ARG B 1 250 ? 22.328 5.402 -5.086 1 84.5 250 ARG B CA 1
ATOM 4168 C C . ARG B 1 250 ? 22.219 4.418 -3.926 1 84.5 250 ARG B C 1
ATOM 4170 O O . ARG B 1 250 ? 21.766 4.781 -2.836 1 84.5 250 ARG B O 1
ATOM 4177 N N . GLY B 1 251 ? 22.594 3.152 -4.191 1 86.38 251 GLY B N 1
ATOM 4178 C CA . GLY B 1 251 ? 22.578 2.131 -3.156 1 86.38 251 GLY B CA 1
ATOM 4179 C C . GLY B 1 251 ? 21.328 1.271 -3.184 1 86.38 251 GLY B C 1
ATOM 4180 O O . GLY B 1 251 ? 21.266 0.225 -2.533 1 86.38 251 GLY B O 1
ATOM 4181 N N . PHE B 1 252 ? 20.359 1.754 -3.943 1 89.31 252 PHE B N 1
ATOM 4182 C CA . PHE B 1 252 ? 19.172 0.918 -4.109 1 89.31 252 PHE B CA 1
ATOM 4183 C C . PHE B 1 252 ? 19.25 0.126 -5.41 1 89.31 252 PHE B C 1
ATOM 4185 O O . PHE B 1 252 ? 19.641 0.662 -6.445 1 89.31 252 PHE B O 1
ATOM 4192 N N . PRO B 1 253 ? 18.875 -1.072 -5.285 1 89.69 253 PRO B N 1
ATOM 4193 C CA . PRO B 1 253 ? 19.016 -1.926 -6.469 1 89.69 253 PRO B CA 1
ATOM 4194 C C . PRO B 1 253 ? 17.953 -1.645 -7.531 1 89.69 253 PRO B C 1
ATOM 4196 O O . PRO B 1 253 ? 18.094 -2.09 -8.672 1 89.69 253 PRO B O 1
ATOM 4199 N N . VAL B 1 254 ? 16.906 -0.957 -7.16 1 91.81 254 VAL B N 1
ATOM 4200 C CA . VAL B 1 254 ? 15.82 -0.687 -8.086 1 91.81 254 VAL B CA 1
ATOM 4201 C C . VAL B 1 254 ? 15.383 0.773 -7.965 1 91.81 254 VAL B C 1
ATOM 4203 O O . VAL B 1 254 ? 15.812 1.48 -7.051 1 91.81 254 VAL B O 1
ATOM 4206 N N . MET B 1 255 ? 14.555 1.179 -8.914 1 90.88 255 MET B N 1
ATOM 4207 C CA . MET B 1 255 ? 14.055 2.551 -8.93 1 90.88 255 MET B CA 1
ATOM 4208 C C . MET B 1 255 ? 13.305 2.871 -7.645 1 90.88 255 MET B C 1
ATOM 4210 O O . MET B 1 255 ? 12.625 2.004 -7.082 1 90.88 255 MET B O 1
ATOM 4214 N N . ARG B 1 256 ? 13.484 4.098 -7.234 1 92 256 ARG B N 1
ATOM 4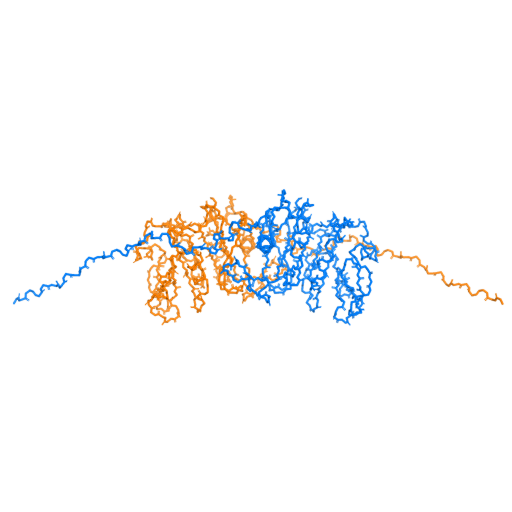215 C CA . ARG B 1 256 ? 12.75 4.637 -6.094 1 92 256 ARG B CA 1
ATOM 4216 C C . ARG B 1 256 ? 11.922 5.852 -6.496 1 92 256 ARG B C 1
ATOM 4218 O O . ARG B 1 256 ? 11.633 6.051 -7.68 1 92 256 ARG B O 1
ATOM 4225 N N . THR B 1 257 ? 11.367 6.457 -5.465 1 94.06 257 THR B N 1
ATOM 4226 C CA . THR B 1 257 ? 10.641 7.703 -5.684 1 94.06 257 THR B CA 1
ATOM 4227 C C . THR B 1 257 ? 11.156 8.805 -4.758 1 94.06 257 THR B C 1
ATOM 4229 O O . THR B 1 257 ? 11.742 8.516 -3.713 1 94.06 257 THR B O 1
ATOM 4232 N N . SER B 1 258 ? 10.938 10.039 -5.191 1 94.81 258 SER B N 1
ATOM 4233 C CA . SER B 1 258 ? 11.211 11.172 -4.32 1 94.81 258 SER B CA 1
ATOM 4234 C C . SER B 1 258 ? 9.969 11.57 -3.525 1 94.81 258 SER B C 1
ATOM 4236 O O . SER B 1 258 ? 10.031 12.469 -2.686 1 94.81 258 SER B O 1
ATOM 4238 N N . CYS B 1 259 ? 8.852 10.891 -3.779 1 96.5 259 CYS B N 1
ATOM 4239 C CA . CYS B 1 259 ? 7.594 11.234 -3.129 1 96.5 259 CYS B CA 1
ATOM 4240 C C . CYS B 1 259 ? 6.961 10.016 -2.475 1 96.5 259 CYS B C 1
ATOM 4242 O O . CYS B 1 259 ? 6.449 9.133 -3.162 1 96.5 259 CYS B O 1
ATOM 4244 N N . TYR B 1 260 ? 7.031 9.969 -1.135 1 97.19 260 TYR B N 1
ATOM 4245 C CA . TYR B 1 260 ? 6.402 8.906 -0.36 1 97.19 260 TYR B CA 1
ATOM 4246 C C . TYR B 1 260 ? 5.137 9.406 0.326 1 97.19 260 TYR B C 1
ATOM 4248 O O . TYR B 1 260 ? 5.18 10.367 1.097 1 97.19 260 TYR B O 1
ATOM 4256 N N . GLU B 1 261 ? 4.008 8.797 -0.034 1 97.69 261 GLU B N 1
ATOM 4257 C CA . GLU B 1 261 ? 2.781 9.039 0.718 1 97.69 261 GLU B CA 1
ATOM 4258 C C . GLU B 1 261 ? 2.662 8.086 1.905 1 97.69 261 GLU B C 1
ATOM 4260 O O . GLU B 1 261 ? 2.434 6.891 1.727 1 97.69 261 GLU B O 1
ATOM 4265 N N . VAL B 1 262 ? 2.84 8.664 3.068 1 98.5 262 VAL B N 1
ATOM 4266 C CA . VAL B 1 262 ? 2.887 7.863 4.285 1 98.5 262 VAL B CA 1
ATOM 4267 C C . VAL B 1 262 ? 1.683 8.18 5.164 1 98.5 262 VAL B C 1
ATOM 4269 O O . VAL B 1 262 ? 1.427 9.352 5.477 1 98.5 262 VAL B O 1
ATOM 4272 N N . MET B 1 263 ? 0.943 7.164 5.5 1 98.62 263 MET B N 1
ATOM 4273 C CA . MET B 1 263 ? -0.218 7.309 6.371 1 98.62 263 MET B CA 1
ATOM 4274 C C . MET B 1 263 ? 0.055 6.707 7.746 1 98.62 263 MET B C 1
ATOM 4276 O O . MET B 1 263 ? 0.323 5.508 7.859 1 98.62 263 MET B O 1
ATOM 4280 N N . TYR B 1 264 ? -0.002 7.641 8.75 1 98.56 264 TYR B N 1
ATOM 4281 C CA . TYR B 1 264 ? 0.247 7.266 10.141 1 98.56 264 TYR B CA 1
ATOM 4282 C C . TYR B 1 264 ? -1.056 7.195 10.93 1 98.56 264 TYR B C 1
ATOM 4284 O O . TYR B 1 264 ? -1.999 7.938 10.648 1 98.56 264 TYR B O 1
ATOM 4292 N N . MET B 1 265 ? -1.071 6.262 11.82 1 97.75 265 MET B N 1
ATOM 4293 C CA . MET B 1 265 ? -2.084 6.277 12.875 1 97.75 265 MET B CA 1
ATOM 4294 C C . MET B 1 265 ? -1.435 6.207 14.258 1 97.75 265 MET B C 1
ATOM 4296 O O . MET B 1 265 ? -0.28 5.797 14.383 1 97.75 265 MET B O 1
ATOM 4300 N N . ARG B 1 266 ? -2.197 6.688 15.305 1 90.94 266 ARG B N 1
ATOM 4301 C CA . ARG B 1 266 ? -1.706 6.59 16.672 1 90.94 266 ARG B CA 1
ATOM 4302 C C . ARG B 1 266 ? -2.398 5.453 17.422 1 90.94 266 ARG B C 1
ATOM 4304 O O . ARG B 1 266 ? -3.619 5.297 17.328 1 90.94 266 ARG B O 1
ATOM 4311 N N . SER B 1 267 ? -1.704 4.32 17.656 1 65.62 267 SER B N 1
ATOM 4312 C CA . SER B 1 267 ? -2.281 3.225 18.422 1 65.62 267 SER B CA 1
ATOM 4313 C C . SER B 1 267 ? -2.291 3.541 19.922 1 65.62 267 SER B C 1
ATOM 4315 O O . SER B 1 267 ? -1.495 4.355 20.391 1 65.62 267 SER B O 1
#

Nearest PDB structures (foldseek):
  4atn-assembly1_A  TM=5.768E-01  e=2.550E-03  Escherichia coli BL21(DE3)
  2b78-assembly1_A  TM=5.001E-01  e=1.001E-02  Streptococcus mutans
  1zg3-assembly1_A  TM=3.837E-01  e=2.880E-02  Medicago truncatula
  8pha-assembly1_A  TM=3.984E-01  e=8.285E-02  Pleurotus sapidus
  6i6i-assembly1_A  TM=4.309E-01  e=1.637E+00  Thermus thermophilus HB8

Sequence (534 aa):
DIFFDPPEINSSEGTRFHDRPSKMQPQLNYLRENSIPDTLGGIDIDKDLNLTQVALTLHSYLDNQDAICRRKIRMGHMDDGGWEICDDQGVRPEPPCIIYSFGIATDWTFDDDASRVYGCHVFAFDPSIGLAQHDRSQLVHFYPWGLAGLTGTGKNGWPMFTFGDIKRKLGHTDKVIDIVKMDIERSEWAALPEMLASKQLDMVRQLYAEYHVTSAINNRAALKTIQAIEKIGFKRFYVRKNFHCSRKERGFPVMRTSCYEVMYMRSDIFFDPPEINSSEGTRFHDRPSKMQPQLNYLRENSIPDTLGGIDIDKDLNLTQVALTLHSYLDNQDAICRRKIRMGHMDDGGWEICDDQGVRPEPPCIIYSFGIATDWTFDDDASRVYGCHVFAFDPSIGLAQHDRSQLVHFYPWGLAGLTGTGKNGWPMFTFGDIKRKLGHTDKVIDIVKMDIERSEWAALPEMLASKQLDMVRQLYAEYHVTSAINNRAALKTIQAIEKIGFKRFYVRKNFHCSRKERGFPVMRTSCYEVMYMRS